Protein AF-A0A420XTJ9-F1 (afdb_monomer)

Secondary structure (DSSP, 8-state):
-EEEEEEEE-S-HHHHHHHHHHHHHHHHHHHHHHT-EEEEEEEEES--TTHHHHHHTSTT-EEEEETT--HHHHHHHHHHT---SEEE-----SS--HHHHHHHHHHHHH-TT-EEEEE-SSSSEEEEEEHHHHTTSS-TTTS-PPTTTTHHHHHHHHHHHHSTT-PPPPTT---TT---PPPPPPS-TTSSEEE-TT-EE-TT-EEEE-STT--EEE-SS-EE-TT-EEEE--TTS-EEE-TTS-EEE---SS---TTSS--S-GGGGTPPPPPPPP---PPPPEEE-SS-EE-TT-EEESS-EE-TT-EE-TT-EE-S-B-TTEEEEETTEEEEEESS-HHHHHHHHHH-GGGS-HHHHHHTTTGGGS-HHHHHHHHSGGGGGS--------S-SB--TTTSBEEEEEEEEETTTTEEEEEEEE--TTS--SSGGGTTT-EEEEEEESSTTSS-EEEEE-BS---SSS--EEEEEEEEEETTEEEEEEEEESS--SSSTT--BEEEEEEESSSSB-EEEEE---S-SBEEEEEEEE-TTSSEEEEEEETTTTSEEEEEEESSSS--EEEEEEE--TT--EEEEEEEETTEEEEEEE-SSSEEEEEESSSS--EEEEEES-GGGS-TTSS--S--EEEEEEEETTEEEEEEEE-TT--STT---GGGG-BEEEEEEEEEETTEEEEEET-SSS----TT--

Nearest PDB structures (foldseek):
  6mfk-assembly1_A  TM=7.488E-01  e=8.197E-12  Elizabethkingia anophelis
  6pua-assembly1_A  TM=7.239E-01  e=6.919E-12  Vibrio cholerae O1 biovar El Tor str. N16961
  6pu9-assembly1_C  TM=7.530E-01  e=3.181E-11  Vibrio vulnificus CMCP6
  1xat-assembly1_A  TM=7.368E-01  e=6.265E-11  Pseudomonas aeruginosa
  8j40-assembly1_A  TM=7.062E-01  e=1.709E-11  Acinetobacter baumannii

Mean predicted aligned error: 20.71 Å

InterPro domains:
  IPR001451 Hexapeptide repeat [PF00132] (287-319)
  IPR011004 Trimeric LpxA-like superfamily [SSF51161] (193-370)
  IPR018357 Hexapeptide transferase, conserved site [PS00101] (294-322)
  IPR023296 Glycosyl hydrolase, five-bladed beta-propeller domain superfamily [G3DSA:2.115.10.20] (399-689)
  IPR023296 Glycosyl hydrolase, five-bladed beta-propeller domain superfamily [SSF75005] (398-693)
  IPR050179 Transferase hexapeptide repeat [PTHR43300] (191-346)

Structure (mmCIF, N/CA/C/O backbone):
data_AF-A0A420XTJ9-F1
#
_entry.id   AF-A0A420XTJ9-F1
#
loop_
_atom_site.group_PDB
_atom_site.id
_atom_site.type_symbol
_atom_site.label_atom_id
_atom_site.label_alt_id
_atom_site.label_comp_id
_atom_site.label_asym_id
_atom_site.label_entity_id
_atom_site.label_seq_id
_atom_site.pdbx_PDB_ins_code
_atom_site.Cartn_x
_atom_site.Cartn_y
_atom_site.Cartn_z
_atom_site.occupancy
_atom_site.B_iso_or_equiv
_atom_site.auth_seq_id
_atom_site.auth_comp_id
_atom_site.auth_asym_id
_atom_site.auth_atom_id
_atom_site.pdbx_PDB_model_num
ATOM 1 N N . MET A 1 1 ? 38.900 -19.696 -9.548 1.00 45.69 1 MET A N 1
ATOM 2 C CA . MET A 1 1 ? 39.472 -19.165 -10.807 1.00 45.69 1 MET A CA 1
ATOM 3 C C . MET A 1 1 ? 40.246 -17.924 -10.406 1.00 45.69 1 MET A C 1
ATOM 5 O O . MET A 1 1 ? 39.723 -17.220 -9.557 1.00 45.69 1 MET A O 1
ATOM 9 N N . LYS A 1 2 ? 41.477 -17.715 -10.885 1.00 45.38 2 LYS A N 1
ATOM 10 C CA . LYS A 1 2 ? 42.243 -16.504 -10.553 1.00 45.38 2 LYS A CA 1
ATOM 11 C C . LYS A 1 2 ? 42.106 -15.517 -11.700 1.00 45.38 2 LYS A C 1
ATOM 13 O O . LYS A 1 2 ? 42.473 -15.841 -12.829 1.00 45.38 2 LYS A O 1
ATOM 18 N N . LEU A 1 3 ? 41.536 -14.357 -11.418 1.00 48.78 3 LEU A N 1
ATOM 19 C CA . LEU A 1 3 ? 41.418 -13.263 -12.376 1.00 48.78 3 LEU A CA 1
ATOM 20 C C . LEU A 1 3 ? 42.587 -12.301 -12.177 1.00 48.78 3 LEU A C 1
ATOM 22 O O . LEU A 1 3 ? 42.842 -11.941 -11.038 1.00 48.78 3 LEU A O 1
ATOM 26 N N . THR A 1 4 ? 43.256 -11.850 -13.244 1.00 52.88 4 THR A N 1
ATOM 27 C CA . THR A 1 4 ? 44.261 -10.785 -13.126 1.00 52.88 4 THR A CA 1
ATOM 28 C C . THR A 1 4 ? 43.854 -9.542 -13.890 1.00 52.88 4 THR A C 1
ATOM 30 O O . THR A 1 4 ? 43.760 -9.538 -15.114 1.00 52.88 4 THR A O 1
ATOM 33 N N . VAL A 1 5 ? 43.645 -8.463 -13.148 1.00 53.09 5 VAL A N 1
ATOM 34 C CA . VAL A 1 5 ? 43.415 -7.126 -13.702 1.00 53.09 5 VAL A CA 1
ATOM 35 C C . VAL A 1 5 ? 44.775 -6.510 -14.027 1.00 53.09 5 VAL A C 1
ATOM 37 O O . VAL A 1 5 ? 45.682 -6.666 -13.220 1.00 53.09 5 VAL A O 1
ATOM 40 N N . VAL A 1 6 ? 44.936 -5.867 -15.192 1.00 55.12 6 VAL A N 1
ATOM 41 C CA . VAL A 1 6 ? 46.175 -5.166 -15.588 1.00 55.12 6 VAL A CA 1
ATOM 42 C C . VAL A 1 6 ? 45.817 -3.732 -15.957 1.00 55.12 6 VAL A C 1
ATOM 44 O O . VAL A 1 6 ? 45.252 -3.475 -17.017 1.00 55.12 6 VAL A O 1
ATOM 47 N N . LEU A 1 7 ? 46.147 -2.790 -15.077 1.00 53.25 7 LEU A N 1
ATOM 48 C CA . LEU A 1 7 ? 45.842 -1.374 -15.283 1.00 53.25 7 LEU A CA 1
ATOM 49 C C . LEU A 1 7 ? 47.040 -0.650 -15.894 1.00 53.25 7 LEU A C 1
ATOM 51 O O . LEU A 1 7 ? 48.118 -0.707 -15.313 1.00 53.25 7 LEU A O 1
ATOM 55 N N . LEU A 1 8 ? 46.833 0.042 -17.019 1.00 53.38 8 LEU A N 1
ATOM 56 C CA . LEU A 1 8 ? 47.819 0.921 -17.652 1.00 53.38 8 LEU A CA 1
ATOM 57 C C . LEU A 1 8 ? 47.489 2.379 -17.317 1.00 53.38 8 LEU A C 1
ATOM 59 O O . LEU A 1 8 ? 46.558 2.951 -17.880 1.00 53.38 8 LEU A O 1
ATOM 63 N N . ALA A 1 9 ? 48.246 2.980 -16.404 1.00 49.75 9 ALA A N 1
ATOM 64 C CA . ALA A 1 9 ? 48.124 4.401 -16.087 1.00 49.75 9 ALA A CA 1
ATOM 65 C C . ALA A 1 9 ? 49.150 5.207 -16.903 1.00 49.75 9 ALA A C 1
ATOM 67 O O . ALA A 1 9 ? 50.348 5.049 -16.674 1.00 49.75 9 ALA A O 1
ATOM 68 N N . ASP A 1 10 ? 48.692 6.050 -17.839 1.00 47.75 10 ASP A N 1
ATOM 69 C CA . ASP A 1 10 ? 49.526 7.036 -18.564 1.00 47.75 10 ASP A CA 1
ATOM 70 C C . ASP A 1 10 ? 49.174 8.504 -18.213 1.00 47.75 10 ASP A C 1
ATOM 72 O O . ASP A 1 10 ? 49.640 9.440 -18.865 1.00 47.75 10 ASP A O 1
ATOM 76 N N . GLN A 1 11 ? 48.335 8.710 -17.188 1.00 49.16 11 GLN A N 1
ATOM 77 C CA . GLN A 1 11 ? 47.663 9.981 -16.893 1.00 49.16 11 GLN A CA 1
ATOM 78 C C . GLN A 1 11 ? 48.249 10.725 -15.682 1.00 49.16 11 GLN A C 1
ATOM 80 O O . GLN A 1 11 ? 48.980 10.174 -14.859 1.00 49.16 11 GLN A O 1
ATOM 85 N N . THR A 1 12 ? 47.870 12.001 -15.556 1.00 48.56 12 THR A N 1
ATOM 86 C CA . THR A 1 12 ? 48.165 12.858 -14.399 1.00 48.56 12 THR A CA 1
ATOM 87 C C . THR A 1 12 ? 47.519 12.333 -13.099 1.00 48.56 12 THR A C 1
ATOM 89 O O . THR A 1 12 ? 46.456 11.704 -13.145 1.00 48.56 12 THR A O 1
ATOM 92 N N . PRO A 1 13 ? 48.111 12.618 -11.920 1.00 47.94 13 PRO A N 1
ATOM 93 C CA . PRO A 1 13 ? 47.789 11.945 -10.653 1.00 47.94 13 PRO A CA 1
ATOM 94 C C . PRO A 1 13 ? 46.293 11.887 -10.255 1.00 47.94 13 PRO A C 1
ATOM 96 O O . PRO A 1 13 ? 45.848 10.829 -9.803 1.00 47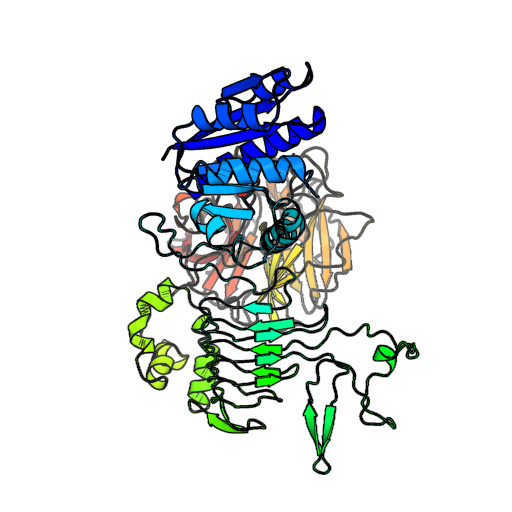.94 13 PRO A O 1
ATOM 99 N N . PRO A 1 14 ? 45.463 12.938 -10.455 1.00 45.78 14 PRO A N 1
ATOM 100 C CA . PRO A 1 14 ? 44.042 12.903 -10.078 1.00 45.78 14 PRO A CA 1
ATOM 101 C C . PRO A 1 14 ? 43.192 11.933 -10.915 1.00 45.78 14 PRO A C 1
ATOM 103 O O . PRO A 1 14 ? 42.250 11.328 -10.400 1.00 45.78 14 PRO A O 1
ATOM 106 N N . ALA A 1 15 ? 43.522 11.774 -12.199 1.00 48.66 15 ALA A N 1
ATOM 107 C CA . ALA A 1 15 ? 42.820 10.863 -13.102 1.00 48.66 15 ALA A CA 1
ATOM 108 C C . ALA A 1 15 ? 43.225 9.407 -12.830 1.00 48.66 15 ALA A C 1
ATOM 110 O O . ALA A 1 15 ? 42.377 8.514 -12.814 1.00 48.66 15 ALA A O 1
ATOM 111 N N . THR A 1 16 ? 44.503 9.185 -12.511 1.00 49.84 16 THR A N 1
ATOM 112 C CA . THR A 1 16 ? 45.020 7.871 -12.118 1.00 49.84 16 THR A CA 1
ATOM 113 C C . THR A 1 16 ? 44.372 7.373 -10.824 1.00 49.84 16 THR A C 1
ATOM 115 O O . THR A 1 16 ? 43.979 6.213 -10.752 1.00 49.84 16 THR A O 1
ATOM 118 N N . ALA A 1 17 ? 44.151 8.248 -9.836 1.00 50.81 17 ALA A N 1
ATOM 119 C CA . ALA A 1 17 ? 43.456 7.901 -8.593 1.00 50.81 17 ALA A CA 1
ATOM 120 C C . ALA A 1 17 ? 42.012 7.413 -8.818 1.00 50.81 17 ALA A C 1
ATOM 122 O O . ALA A 1 17 ? 41.628 6.353 -8.320 1.00 50.81 17 ALA A O 1
ATOM 123 N N . SER A 1 18 ? 41.224 8.156 -9.607 1.00 51.16 18 SER A N 1
ATOM 124 C CA . SER A 1 18 ? 39.838 7.773 -9.929 1.00 51.16 18 SER A CA 1
ATOM 125 C C . SER A 1 18 ? 39.770 6.476 -10.732 1.00 51.16 18 SER A C 1
ATOM 127 O O . SER A 1 18 ? 38.930 5.625 -10.450 1.00 51.16 18 SER A O 1
ATOM 129 N N . ALA A 1 19 ? 40.675 6.293 -11.698 1.00 50.16 19 ALA A N 1
ATOM 130 C CA . ALA A 1 19 ? 40.729 5.079 -12.508 1.00 50.16 19 ALA A CA 1
ATOM 131 C C . ALA A 1 19 ? 41.057 3.835 -11.666 1.00 50.16 19 ALA A C 1
ATOM 133 O O . ALA A 1 19 ? 40.478 2.768 -11.877 1.00 50.16 19 ALA A O 1
ATOM 134 N N . VAL A 1 20 ? 41.948 3.966 -10.681 1.00 51.88 20 VAL A N 1
ATOM 135 C CA . VAL A 1 20 ? 42.312 2.868 -9.776 1.00 51.88 20 VAL A CA 1
ATOM 136 C C . VAL A 1 20 ? 41.134 2.498 -8.871 1.00 51.88 20 VAL A C 1
ATOM 138 O O . VAL A 1 20 ? 40.837 1.315 -8.737 1.00 51.88 20 VAL A O 1
ATOM 141 N N . TRP A 1 21 ? 40.402 3.475 -8.320 1.00 53.34 21 TRP A N 1
ATOM 142 C CA . TRP A 1 21 ? 39.256 3.208 -7.434 1.00 53.34 21 TRP A CA 1
ATOM 143 C C . TRP A 1 21 ? 38.074 2.589 -8.181 1.00 53.34 21 TRP A C 1
ATOM 145 O O . TRP A 1 21 ? 37.536 1.576 -7.738 1.00 53.34 21 TRP A O 1
ATOM 155 N N . ALA A 1 22 ? 37.747 3.110 -9.367 1.00 51.91 22 ALA A N 1
ATOM 156 C CA . ALA A 1 22 ? 36.735 2.515 -10.239 1.00 51.91 22 ALA A CA 1
ATOM 157 C C . ALA A 1 22 ? 37.093 1.071 -10.642 1.00 51.91 22 ALA A C 1
ATOM 159 O O . ALA A 1 22 ? 36.214 0.233 -10.840 1.00 51.91 22 ALA A O 1
ATOM 160 N N . THR A 1 23 ? 38.389 0.760 -10.740 1.00 50.81 23 THR A N 1
ATOM 161 C CA . THR A 1 23 ? 38.860 -0.594 -11.050 1.00 50.81 23 THR A CA 1
ATOM 162 C C . THR A 1 23 ? 38.740 -1.539 -9.861 1.00 50.81 23 THR A C 1
ATOM 164 O O . THR A 1 23 ? 38.347 -2.685 -10.054 1.00 50.81 23 THR A O 1
ATOM 167 N N . VAL A 1 24 ? 39.043 -1.081 -8.645 1.00 54.06 24 VAL A N 1
ATOM 168 C CA . VAL A 1 24 ? 38.836 -1.876 -7.423 1.00 54.06 24 VAL A CA 1
ATOM 169 C C . VAL A 1 24 ? 37.346 -2.177 -7.233 1.00 54.06 24 VAL A C 1
ATOM 171 O O . VAL A 1 24 ? 36.983 -3.323 -6.983 1.00 54.06 24 VAL A O 1
ATOM 174 N N . GLU A 1 25 ? 36.468 -1.195 -7.451 1.00 53.69 25 GLU A N 1
ATOM 175 C CA . GLU A 1 25 ? 35.014 -1.405 -7.421 1.00 53.69 25 GLU A CA 1
ATOM 176 C C . GLU A 1 25 ? 34.548 -2.416 -8.478 1.00 53.69 25 GLU A C 1
ATOM 178 O O . GLU A 1 25 ? 33.750 -3.304 -8.175 1.00 53.69 25 GLU A O 1
ATOM 183 N N . ALA A 1 26 ? 35.076 -2.330 -9.703 1.00 51.03 26 ALA A N 1
ATOM 184 C CA . ALA A 1 26 ? 34.752 -3.276 -10.767 1.00 51.03 26 ALA A CA 1
ATOM 185 C C . ALA A 1 26 ? 35.292 -4.688 -10.485 1.00 51.03 26 ALA A C 1
ATOM 187 O O . ALA A 1 26 ? 34.613 -5.670 -10.783 1.00 51.03 26 ALA A O 1
ATOM 188 N N . ALA A 1 27 ? 36.490 -4.809 -9.905 1.00 52.25 27 ALA A N 1
ATOM 189 C CA . ALA A 1 27 ? 37.066 -6.088 -9.498 1.00 52.25 27 ALA A CA 1
ATOM 190 C C . ALA A 1 27 ? 36.201 -6.755 -8.421 1.00 52.25 27 ALA A C 1
ATOM 192 O O . ALA A 1 27 ? 35.795 -7.899 -8.616 1.00 52.25 27 ALA A O 1
ATOM 193 N N . ASN A 1 28 ? 35.816 -6.016 -7.378 1.00 52.56 28 ASN A N 1
ATOM 194 C CA . ASN A 1 28 ? 34.933 -6.509 -6.317 1.00 52.56 28 ASN A CA 1
ATOM 195 C C . ASN A 1 28 ? 33.554 -6.914 -6.868 1.00 52.56 28 ASN A C 1
ATOM 197 O O . ASN A 1 28 ? 33.038 -7.978 -6.545 1.00 52.56 28 ASN A O 1
ATOM 201 N N . ALA A 1 29 ? 32.979 -6.122 -7.780 1.00 50.38 29 ALA A N 1
ATOM 202 C CA . ALA A 1 29 ? 31.714 -6.465 -8.430 1.00 50.38 29 ALA A CA 1
ATOM 203 C C . ALA A 1 29 ? 31.805 -7.757 -9.267 1.00 50.38 29 ALA A C 1
ATOM 205 O O . ALA A 1 29 ? 30.820 -8.487 -9.399 1.00 50.38 29 ALA A O 1
ATOM 206 N N . VAL A 1 30 ? 32.974 -8.049 -9.845 1.00 47.22 30 VAL A N 1
ATOM 207 C CA . VAL A 1 30 ? 33.233 -9.292 -10.584 1.00 47.22 30 VAL A CA 1
ATOM 208 C C . VAL A 1 30 ? 33.470 -10.470 -9.631 1.00 47.22 30 VAL A C 1
ATOM 210 O O . VAL A 1 30 ? 32.966 -11.558 -9.917 1.00 47.22 30 VAL A O 1
ATOM 213 N N . GLU A 1 31 ? 34.168 -10.272 -8.507 1.00 51.31 31 GLU A N 1
ATOM 214 C CA . GLU A 1 31 ? 34.282 -11.269 -7.428 1.00 51.31 31 GLU A CA 1
ATOM 215 C C . GLU A 1 31 ? 32.905 -11.681 -6.915 1.00 51.31 31 GLU A C 1
ATOM 217 O O . GLU A 1 31 ? 32.586 -12.870 -6.911 1.00 51.31 31 GLU A O 1
ATOM 222 N N . ASP A 1 32 ? 32.062 -10.703 -6.580 1.00 48.91 32 ASP A N 1
ATOM 223 C CA . ASP A 1 32 ? 30.716 -10.916 -6.046 1.00 48.91 32 ASP A CA 1
ATOM 224 C C . ASP A 1 32 ? 29.791 -11.598 -7.061 1.00 48.91 32 ASP A C 1
ATOM 226 O O . ASP A 1 32 ? 29.026 -12.502 -6.718 1.00 48.91 32 ASP A O 1
ATOM 230 N N . ALA A 1 33 ? 29.863 -11.196 -8.334 1.00 45.22 33 ALA A N 1
ATOM 231 C CA . ALA A 1 33 ? 29.012 -11.755 -9.381 1.00 45.22 33 ALA A CA 1
ATOM 232 C C . ALA A 1 33 ? 29.405 -13.185 -9.785 1.00 45.22 33 ALA A C 1
ATOM 234 O O . ALA A 1 33 ? 28.553 -13.936 -10.267 1.00 45.22 33 ALA A O 1
ATOM 235 N N . LEU A 1 34 ? 30.684 -13.554 -9.649 1.00 44.34 34 LEU A N 1
ATOM 236 C CA . LEU A 1 34 ? 31.212 -14.829 -10.148 1.00 44.34 34 LEU A CA 1
ATOM 237 C C . LEU A 1 34 ? 31.669 -15.793 -9.044 1.00 44.34 34 LEU A C 1
ATOM 239 O O . LEU A 1 34 ? 31.921 -16.961 -9.344 1.00 44.34 34 LEU A O 1
ATOM 243 N N . GLY A 1 35 ? 31.780 -15.340 -7.794 1.00 44.00 35 GLY A N 1
ATOM 244 C CA . GLY A 1 35 ? 32.274 -16.132 -6.665 1.00 44.00 35 GLY A CA 1
ATOM 245 C C . GLY A 1 35 ? 33.729 -16.588 -6.837 1.00 44.00 35 GLY A C 1
ATOM 246 O O . GLY A 1 35 ? 34.057 -17.735 -6.523 1.00 44.00 35 GLY A O 1
ATOM 247 N N . VAL A 1 36 ? 34.591 -15.738 -7.405 1.00 49.84 36 VAL A N 1
ATOM 248 C CA . VAL A 1 36 ? 36.009 -16.039 -7.695 1.00 49.84 36 VAL A CA 1
ATOM 249 C C . VAL A 1 36 ? 36.938 -15.054 -6.988 1.00 49.84 36 VAL A C 1
ATOM 251 O O . VAL A 1 36 ? 36.519 -13.950 -6.689 1.00 49.84 36 VAL A O 1
ATOM 254 N N . GLU A 1 37 ? 38.191 -15.451 -6.751 1.00 49.28 37 GLU A N 1
ATOM 255 C CA . GLU A 1 37 ? 39.232 -14.598 -6.154 1.00 49.28 37 GLU A CA 1
ATOM 256 C C . GLU A 1 37 ? 40.010 -13.868 -7.267 1.00 49.28 37 GLU A C 1
ATOM 258 O O . GLU A 1 37 ? 40.490 -14.493 -8.226 1.00 49.28 37 GLU A O 1
ATOM 263 N N . VAL A 1 38 ? 40.121 -12.546 -7.159 1.00 55.09 38 VAL A N 1
ATOM 264 C CA . VAL A 1 38 ? 40.729 -11.644 -8.141 1.00 55.09 38 VAL A CA 1
ATOM 265 C C . VAL A 1 38 ? 42.082 -11.152 -7.619 1.00 55.09 38 VAL A C 1
ATOM 267 O O . VAL A 1 38 ? 42.189 -10.483 -6.602 1.00 55.09 38 VAL A O 1
ATOM 270 N N . ASP A 1 39 ? 43.146 -11.472 -8.355 1.00 54.34 39 ASP A N 1
ATOM 271 C CA . ASP A 1 39 ? 44.520 -11.015 -8.123 1.00 54.34 39 ASP A CA 1
ATOM 272 C C . ASP A 1 39 ? 44.782 -9.748 -8.957 1.00 54.34 39 ASP A C 1
ATOM 274 O O . ASP A 1 39 ? 45.090 -9.819 -10.149 1.00 54.34 39 ASP A O 1
ATOM 278 N N . ALA A 1 40 ? 44.601 -8.565 -8.370 1.00 56.62 40 ALA A N 1
ATOM 279 C CA . ALA A 1 40 ? 44.747 -7.299 -9.087 1.00 56.62 40 ALA A CA 1
ATOM 280 C C . ALA A 1 40 ? 46.226 -6.902 -9.277 1.00 56.62 40 ALA A C 1
ATOM 282 O O . ALA A 1 40 ? 46.987 -6.768 -8.317 1.00 56.62 40 ALA A O 1
ATOM 283 N N . ARG A 1 41 ? 46.643 -6.638 -10.524 1.00 57.69 41 ARG A N 1
ATOM 284 C CA . ARG A 1 41 ? 47.983 -6.123 -10.847 1.00 57.69 41 ARG A CA 1
ATOM 285 C C . ARG A 1 41 ? 47.916 -4.759 -11.531 1.00 57.69 41 ARG A C 1
ATOM 287 O O . ARG A 1 41 ? 47.165 -4.523 -12.473 1.00 57.69 41 ARG A O 1
ATOM 294 N N . LEU A 1 42 ? 48.740 -3.832 -11.066 1.00 57.88 42 LEU A N 1
ATOM 295 C CA . LEU A 1 42 ? 48.797 -2.463 -11.573 1.00 57.88 42 LEU A CA 1
ATOM 296 C C . LEU A 1 42 ? 50.137 -2.278 -12.291 1.00 57.88 42 LEU A C 1
ATOM 298 O O . LEU A 1 42 ? 51.193 -2.459 -11.686 1.00 57.88 42 LEU A O 1
ATOM 302 N N . VAL A 1 43 ? 50.105 -1.935 -13.580 1.00 56.66 43 VAL A N 1
ATOM 303 C CA . VAL A 1 43 ? 51.307 -1.734 -14.403 1.00 56.66 43 VAL A CA 1
ATOM 304 C C . VAL A 1 43 ? 51.331 -0.286 -14.877 1.00 56.66 43 VAL A C 1
ATOM 306 O O . VAL A 1 43 ? 50.707 0.084 -15.868 1.00 56.66 43 VAL A O 1
ATOM 309 N N . ALA A 1 44 ? 52.045 0.567 -14.148 1.00 55.53 44 ALA A N 1
ATOM 310 C CA . ALA A 1 44 ? 52.101 1.992 -14.453 1.00 55.53 44 ALA A CA 1
ATOM 311 C C . ALA A 1 44 ? 53.282 2.313 -15.378 1.00 55.53 44 ALA A C 1
ATOM 313 O O . ALA A 1 44 ? 54.427 1.934 -15.107 1.00 55.53 44 ALA A O 1
ATOM 314 N N . VAL A 1 45 ? 53.012 3.050 -16.459 1.00 49.88 45 VAL A N 1
ATOM 315 C CA . VAL A 1 45 ? 54.027 3.439 -17.446 1.00 49.88 45 VAL A CA 1
ATOM 316 C C . VAL A 1 45 ? 54.379 4.902 -17.231 1.00 49.88 45 VAL A C 1
ATOM 318 O O . VAL A 1 45 ? 53.590 5.788 -17.533 1.00 49.88 45 VAL A O 1
ATOM 321 N N . GLY A 1 46 ? 55.571 5.147 -16.683 1.00 51.66 46 GLY A N 1
ATOM 322 C CA . GLY A 1 46 ? 56.047 6.496 -16.367 1.00 51.66 46 GLY A CA 1
ATOM 323 C C . GLY A 1 46 ? 55.160 7.288 -15.392 1.00 51.66 46 GLY A C 1
ATOM 324 O O . GLY A 1 46 ? 54.834 8.430 -15.715 1.00 51.66 46 GLY A O 1
ATOM 325 N N . PRO A 1 47 ? 54.775 6.738 -14.220 1.00 52.41 47 PRO A N 1
ATOM 326 C CA . PRO A 1 47 ? 54.056 7.521 -13.222 1.00 52.41 47 PRO A CA 1
ATOM 327 C C . PRO A 1 47 ? 54.926 8.697 -12.770 1.00 52.41 47 PRO A C 1
ATOM 329 O O . PRO A 1 47 ? 56.141 8.558 -12.597 1.00 52.41 47 PRO A O 1
ATOM 332 N N . ASP A 1 48 ? 54.313 9.860 -12.569 1.00 51.69 48 ASP A N 1
ATOM 333 C CA . ASP A 1 48 ? 54.997 10.936 -11.864 1.00 51.69 48 ASP A CA 1
ATOM 334 C C . ASP A 1 48 ? 55.292 10.496 -10.401 1.00 51.69 48 ASP A C 1
ATOM 336 O O . ASP A 1 48 ? 54.631 9.583 -9.888 1.00 51.69 48 ASP A O 1
ATOM 340 N N . PRO A 1 49 ? 56.267 11.116 -9.711 1.00 55.72 49 PRO A N 1
ATOM 341 C CA . PRO A 1 49 ? 56.686 10.729 -8.359 1.00 55.72 49 PRO A CA 1
ATOM 342 C C . PRO A 1 49 ? 55.571 10.684 -7.294 1.00 55.72 49 PRO A C 1
ATOM 344 O O . PRO A 1 49 ? 55.739 10.019 -6.272 1.00 55.72 49 PRO A O 1
ATOM 347 N N . GLU A 1 50 ? 54.448 11.374 -7.506 1.00 54.50 50 GLU A N 1
ATOM 348 C CA . GLU A 1 50 ? 53.289 11.407 -6.606 1.00 54.50 50 GLU A CA 1
ATOM 349 C C . GLU A 1 50 ? 52.308 10.243 -6.838 1.00 54.50 50 GLU A C 1
ATOM 351 O O . GLU A 1 50 ? 51.539 9.895 -5.940 1.00 54.50 50 GLU A O 1
ATOM 356 N N . THR A 1 51 ? 52.350 9.594 -8.006 1.00 54.88 51 THR A N 1
ATOM 357 C CA . THR A 1 51 ? 51.388 8.551 -8.406 1.00 54.88 51 THR A CA 1
ATOM 358 C C . THR A 1 51 ? 51.758 7.157 -7.874 1.00 54.88 51 THR A C 1
ATOM 360 O O . THR A 1 51 ? 50.886 6.368 -7.502 1.00 54.88 51 THR A O 1
ATOM 363 N N . GLU A 1 52 ? 53.049 6.831 -7.783 1.00 59.16 52 GLU A N 1
ATOM 364 C CA . GLU A 1 52 ? 53.516 5.520 -7.304 1.00 59.16 52 GLU A CA 1
ATOM 365 C C . GLU A 1 52 ? 53.098 5.193 -5.846 1.00 59.16 52 GLU A C 1
ATOM 367 O O . GLU A 1 52 ? 52.623 4.077 -5.610 1.00 59.16 52 GLU A O 1
ATOM 372 N N . PRO A 1 53 ? 53.193 6.116 -4.864 1.00 62.47 53 PRO A N 1
ATOM 373 C CA . PRO A 1 53 ? 52.736 5.864 -3.493 1.00 62.47 53 PRO A CA 1
ATOM 374 C C . PRO A 1 53 ? 51.238 5.549 -3.390 1.00 62.47 53 PRO A C 1
ATOM 376 O O . PRO A 1 53 ? 50.841 4.709 -2.583 1.00 62.47 53 PRO A O 1
ATOM 379 N N . LEU A 1 54 ? 50.410 6.186 -4.225 1.00 58.62 54 LEU A N 1
ATOM 380 C CA . LEU A 1 54 ? 48.963 5.976 -4.263 1.00 58.62 54 LEU A CA 1
ATOM 381 C C . LEU A 1 54 ? 48.617 4.580 -4.797 1.00 58.62 54 LEU A C 1
ATOM 383 O O . LEU A 1 54 ? 47.819 3.865 -4.195 1.00 58.62 54 LEU A O 1
ATOM 387 N N . LEU A 1 55 ? 49.275 4.154 -5.877 1.00 56.09 55 LEU A N 1
ATOM 388 C CA . LEU A 1 55 ? 49.102 2.808 -6.432 1.00 56.09 55 LEU A CA 1
ATOM 389 C C . LEU A 1 55 ? 49.510 1.734 -5.419 1.00 56.09 55 LEU A C 1
ATOM 391 O O . LEU A 1 55 ? 48.840 0.713 -5.291 1.00 56.09 55 LEU A O 1
ATOM 395 N N . ARG A 1 56 ? 50.586 1.981 -4.663 1.00 61.72 56 ARG A N 1
ATOM 396 C CA . ARG A 1 56 ? 51.072 1.066 -3.620 1.00 61.72 56 ARG A CA 1
ATOM 397 C C . ARG A 1 56 ? 50.208 1.055 -2.353 1.00 61.72 56 ARG A C 1
ATOM 399 O O . ARG A 1 56 ? 50.377 0.149 -1.545 1.00 61.72 56 ARG A O 1
ATOM 406 N N . SER A 1 57 ? 49.296 2.017 -2.168 1.00 58.09 57 SER A N 1
ATOM 407 C CA . SER A 1 57 ? 48.337 2.012 -1.048 1.00 58.09 57 SER A CA 1
ATOM 408 C C . SER A 1 57 ? 47.116 1.110 -1.263 1.00 58.09 57 SER A C 1
ATOM 410 O O . SER A 1 57 ? 46.331 0.928 -0.335 1.00 58.09 57 SER A O 1
ATOM 412 N N . VAL A 1 58 ? 46.958 0.527 -2.457 1.00 53.75 58 VAL A N 1
ATOM 413 C CA . VAL A 1 58 ? 45.893 -0.442 -2.736 1.00 53.75 58 VAL A CA 1
ATOM 414 C C . VAL A 1 58 ? 46.275 -1.790 -2.136 1.00 53.75 58 VAL A C 1
ATOM 416 O O . VAL A 1 58 ? 47.221 -2.441 -2.583 1.00 53.75 58 VAL A O 1
ATOM 419 N N . GLU A 1 59 ? 45.542 -2.205 -1.108 1.00 47.41 59 GLU A N 1
ATOM 420 C CA . GLU A 1 59 ? 45.766 -3.472 -0.416 1.00 47.41 59 GLU A CA 1
ATOM 421 C C . GLU A 1 59 ? 45.602 -4.657 -1.388 1.00 47.41 59 GLU A C 1
ATOM 423 O O . GLU A 1 59 ? 44.605 -4.762 -2.095 1.00 47.41 59 GLU A O 1
ATOM 428 N N . GLY A 1 60 ? 46.618 -5.524 -1.470 1.00 51.50 60 GLY A N 1
ATOM 429 C CA . GLY A 1 60 ? 46.631 -6.691 -2.364 1.00 51.50 60 GLY A CA 1
ATOM 430 C C . GLY A 1 60 ? 47.115 -6.436 -3.798 1.00 51.50 60 GLY A C 1
ATOM 431 O O . GLY A 1 60 ? 47.358 -7.402 -4.519 1.00 51.50 60 GLY A O 1
ATOM 432 N N . ALA A 1 61 ? 47.332 -5.183 -4.215 1.00 54.12 61 ALA A N 1
ATOM 433 C CA . ALA A 1 61 ? 47.783 -4.887 -5.573 1.00 54.12 61 ALA A CA 1
ATOM 434 C C . ALA A 1 61 ? 49.302 -5.067 -5.754 1.00 54.12 61 ALA A C 1
ATOM 436 O O . ALA A 1 61 ? 50.114 -4.501 -5.017 1.00 54.12 61 ALA A O 1
ATOM 437 N N . VAL A 1 62 ? 49.712 -5.792 -6.800 1.00 58.62 62 VAL A N 1
ATOM 438 C CA . VAL A 1 62 ? 51.122 -5.822 -7.231 1.00 58.62 62 VAL A CA 1
ATOM 439 C C . VAL A 1 62 ? 51.372 -4.656 -8.186 1.00 58.62 62 VAL A C 1
ATOM 441 O O . VAL A 1 62 ? 50.847 -4.654 -9.298 1.00 58.62 62 VAL A O 1
ATOM 444 N N . VAL A 1 63 ? 52.171 -3.674 -7.756 1.00 60.66 63 VAL A N 1
ATOM 445 C CA . VAL A 1 63 ? 52.518 -2.482 -8.550 1.00 60.66 63 VAL A CA 1
ATOM 446 C C . VAL A 1 63 ? 53.893 -2.651 -9.194 1.00 60.66 63 VAL A C 1
ATOM 448 O O . VAL A 1 63 ? 54.907 -2.666 -8.486 1.00 60.66 63 VAL A O 1
ATOM 451 N N . ASP A 1 64 ? 53.922 -2.739 -10.524 1.00 59.59 64 ASP A N 1
ATOM 452 C CA . ASP A 1 64 ? 55.145 -2.738 -11.334 1.00 59.59 64 ASP A CA 1
ATOM 453 C C . ASP A 1 64 ? 55.297 -1.379 -12.038 1.00 59.59 64 ASP A C 1
ATOM 455 O O . ASP A 1 64 ? 54.385 -0.919 -12.733 1.00 59.59 64 ASP A O 1
ATOM 459 N N . VAL A 1 65 ? 56.430 -0.709 -11.812 1.00 59.47 65 VAL A N 1
ATOM 460 C CA . VAL A 1 65 ? 56.702 0.652 -12.298 1.00 59.47 65 VAL A CA 1
ATOM 461 C C . VAL A 1 65 ? 57.896 0.606 -13.235 1.00 59.47 65 VAL A C 1
ATOM 463 O O . VAL A 1 65 ? 58.987 0.208 -12.831 1.00 59.47 65 VAL A O 1
ATOM 466 N N . ALA A 1 66 ? 57.708 1.061 -14.474 1.00 57.53 66 ALA A N 1
ATOM 467 C CA . ALA A 1 66 ? 58.763 1.086 -15.483 1.00 57.53 66 ALA A CA 1
ATOM 468 C C . ALA A 1 66 ? 58.981 2.500 -16.035 1.00 57.53 66 ALA A C 1
ATOM 470 O O . ALA A 1 66 ? 58.335 2.911 -17.004 1.00 57.53 66 ALA A O 1
ATOM 471 N N . PRO A 1 67 ? 59.876 3.282 -15.410 1.00 55.19 67 PRO A N 1
ATOM 472 C CA . PRO A 1 67 ? 60.166 4.636 -15.852 1.00 55.19 67 PRO A CA 1
ATOM 473 C C . PRO A 1 67 ? 60.910 4.612 -17.194 1.00 55.19 67 PRO A C 1
ATOM 475 O O . PRO A 1 67 ? 61.962 3.988 -17.314 1.00 55.19 67 PRO A O 1
ATOM 478 N N . GLY A 1 68 ? 60.393 5.329 -18.195 1.00 52.72 68 GLY A N 1
ATOM 479 C CA . GLY A 1 68 ? 61.072 5.522 -19.484 1.00 52.72 68 GLY A CA 1
ATOM 480 C C . GLY A 1 68 ? 60.888 4.402 -20.513 1.00 52.72 68 GLY A C 1
ATOM 481 O O . GLY A 1 68 ? 61.474 4.477 -21.592 1.00 52.72 68 GLY A O 1
ATOM 482 N N . GLU A 1 69 ? 60.068 3.392 -20.225 1.00 59.09 69 GLU A N 1
ATOM 483 C CA . GLU A 1 69 ? 59.643 2.406 -21.220 1.00 59.09 69 GLU A CA 1
ATOM 484 C C . GLU A 1 69 ? 58.410 2.880 -22.002 1.00 59.09 69 GLU A C 1
ATOM 486 O O . GLU A 1 69 ? 57.569 3.616 -21.490 1.00 59.09 69 GLU A O 1
ATOM 491 N N . GLY A 1 70 ? 58.295 2.450 -23.262 1.00 54.19 70 GLY A N 1
ATOM 492 C CA . GLY A 1 70 ? 57.088 2.667 -24.059 1.00 54.19 70 GLY A CA 1
ATOM 493 C C . GLY A 1 70 ? 55.927 1.782 -23.591 1.00 54.19 70 GLY A C 1
ATOM 494 O O . GLY A 1 70 ? 56.144 0.677 -23.091 1.00 54.19 70 GLY A O 1
ATOM 495 N N . LEU A 1 71 ? 54.693 2.250 -23.810 1.00 52.38 71 LEU A N 1
ATOM 496 C CA . LEU A 1 71 ? 53.446 1.593 -23.385 1.00 52.38 71 LEU A CA 1
ATOM 497 C C . LEU A 1 71 ? 53.371 0.108 -23.789 1.00 52.38 71 LEU A C 1
ATOM 499 O O . LEU A 1 71 ? 52.989 -0.727 -22.976 1.00 52.38 71 LEU A O 1
ATOM 503 N N . ALA A 1 72 ? 53.788 -0.224 -25.016 1.00 52.62 72 ALA A N 1
ATOM 504 C CA . ALA A 1 72 ? 53.779 -1.590 -25.543 1.00 52.62 72 ALA A CA 1
ATOM 505 C C . ALA A 1 72 ? 54.718 -2.534 -24.771 1.00 52.62 72 ALA A C 1
ATOM 507 O O . ALA A 1 72 ? 54.325 -3.629 -24.386 1.00 52.62 72 ALA A O 1
ATOM 508 N N . THR A 1 73 ? 55.941 -2.089 -24.471 1.00 59.44 73 THR A N 1
ATOM 509 C CA . THR A 1 73 ? 56.929 -2.892 -23.733 1.00 59.44 73 THR A CA 1
ATOM 510 C C . THR A 1 73 ? 56.489 -3.137 -22.293 1.00 59.44 73 THR A C 1
ATOM 512 O O . THR A 1 73 ? 56.631 -4.244 -21.769 1.00 59.44 73 THR A O 1
ATOM 515 N N . ALA A 1 74 ? 55.922 -2.113 -21.653 1.00 58.84 74 ALA A N 1
ATOM 516 C CA . ALA A 1 74 ? 55.422 -2.237 -20.294 1.00 58.84 74 ALA A CA 1
ATOM 517 C C . ALA A 1 74 ? 54.189 -3.146 -20.214 1.00 58.84 74 ALA A C 1
ATOM 519 O O . ALA A 1 74 ? 54.077 -3.951 -19.287 1.00 58.84 74 ALA A O 1
ATOM 520 N N . TRP A 1 75 ? 53.314 -3.073 -21.218 1.00 55.50 75 TRP A N 1
ATOM 521 C CA . TRP A 1 75 ? 52.188 -3.984 -21.379 1.00 55.50 75 TRP A CA 1
ATOM 522 C C . TRP A 1 75 ? 52.637 -5.435 -21.562 1.00 55.50 75 TRP A C 1
ATOM 524 O O . TRP A 1 75 ? 52.191 -6.303 -20.813 1.00 55.50 75 TRP A O 1
ATOM 534 N N . ASP A 1 76 ? 53.562 -5.702 -22.487 1.00 58.56 76 ASP A N 1
ATOM 535 C CA . ASP A 1 76 ? 54.063 -7.054 -22.750 1.00 58.56 76 ASP A CA 1
ATOM 536 C C . ASP A 1 76 ? 54.678 -7.682 -21.495 1.00 58.56 76 ASP A C 1
ATOM 538 O O . ASP A 1 76 ? 54.451 -8.859 -21.221 1.00 58.56 76 ASP A O 1
ATOM 542 N N . ARG A 1 77 ? 55.390 -6.901 -20.672 1.00 61.28 77 ARG A N 1
ATOM 543 C CA . ARG A 1 77 ? 55.897 -7.375 -19.374 1.00 61.28 77 ARG A CA 1
ATOM 544 C C . ARG A 1 77 ? 54.767 -7.676 -18.385 1.00 61.28 77 ARG A C 1
ATOM 546 O O . ARG A 1 77 ? 54.792 -8.729 -17.748 1.00 61.28 77 ARG A O 1
ATOM 553 N N . GLY A 1 78 ? 53.784 -6.784 -18.264 1.00 59.16 78 GLY A N 1
ATOM 554 C CA . GLY A 1 78 ? 52.630 -6.962 -17.377 1.00 59.16 78 GLY A CA 1
ATOM 555 C C . GLY A 1 78 ? 51.808 -8.206 -17.714 1.00 59.16 78 GLY A C 1
ATOM 556 O O . GLY A 1 78 ? 51.432 -8.976 -16.827 1.00 59.16 78 GLY A O 1
ATOM 557 N N . VAL A 1 79 ? 51.595 -8.440 -19.010 1.00 54.59 79 VAL A N 1
ATOM 558 C CA . VAL A 1 79 ? 50.870 -9.601 -19.528 1.00 54.59 79 VAL A CA 1
ATOM 559 C C . VAL A 1 79 ? 51.717 -10.878 -19.453 1.00 54.59 79 VAL A C 1
ATOM 561 O O . VAL A 1 79 ? 51.218 -11.922 -19.042 1.00 54.59 79 VAL A O 1
ATOM 564 N N . ALA A 1 80 ? 53.014 -10.824 -19.765 1.00 57.00 80 ALA A N 1
ATOM 565 C CA . ALA A 1 80 ? 53.900 -11.989 -19.669 1.00 57.00 80 ALA A CA 1
ATOM 566 C C . ALA A 1 80 ? 54.102 -12.480 -18.224 1.00 57.00 80 ALA A C 1
ATOM 568 O O . ALA A 1 80 ? 54.399 -13.655 -18.005 1.00 57.00 80 ALA A O 1
ATOM 569 N N . ALA A 1 81 ? 53.935 -11.600 -17.235 1.00 53.91 81 ALA A N 1
ATOM 570 C CA . ALA A 1 81 ? 54.015 -11.946 -15.821 1.00 53.91 81 ALA A CA 1
ATOM 571 C C . ALA A 1 81 ? 52.710 -12.543 -15.254 1.00 53.91 81 ALA A C 1
ATOM 573 O O . ALA A 1 81 ? 52.711 -12.973 -14.093 1.00 53.91 81 ALA A O 1
ATOM 574 N N . THR A 1 82 ? 51.604 -12.559 -16.017 1.00 51.88 82 THR A N 1
ATOM 575 C CA . THR A 1 82 ? 50.320 -13.122 -15.569 1.00 51.88 82 THR A CA 1
ATOM 576 C C . THR A 1 82 ? 50.098 -14.563 -16.040 1.00 51.88 82 THR A C 1
ATOM 578 O O . THR A 1 82 ? 50.599 -15.004 -17.069 1.00 51.88 82 THR A O 1
ATOM 581 N N . THR A 1 83 ? 49.320 -15.310 -15.256 1.00 49.34 83 THR A N 1
ATOM 582 C CA . THR A 1 83 ? 48.825 -16.660 -15.585 1.00 49.34 83 THR A CA 1
ATOM 583 C C . THR A 1 83 ? 47.320 -16.657 -15.902 1.00 49.34 83 THR A C 1
ATOM 585 O O . THR A 1 83 ? 46.697 -17.715 -15.932 1.00 49.34 83 THR A O 1
ATOM 588 N N . ALA A 1 84 ? 46.719 -15.477 -16.096 1.00 48.97 84 ALA A N 1
ATOM 589 C CA . ALA A 1 84 ? 45.270 -15.288 -16.072 1.00 48.97 84 ALA A CA 1
ATOM 590 C C . ALA A 1 84 ? 44.526 -15.633 -17.372 1.00 48.97 84 ALA A C 1
ATOM 592 O O . ALA A 1 84 ? 45.023 -15.451 -18.480 1.00 48.97 84 ALA A O 1
ATOM 593 N N . GLU A 1 85 ? 43.268 -16.055 -17.200 1.00 50.59 85 GLU A N 1
ATOM 594 C CA . GLU A 1 85 ? 42.305 -16.370 -18.269 1.00 50.59 85 GLU A CA 1
ATOM 595 C C . GLU A 1 85 ? 41.499 -15.130 -18.745 1.00 50.59 85 GLU A C 1
ATOM 597 O O . GLU A 1 85 ? 40.803 -15.186 -19.760 1.00 50.59 85 GLU A O 1
ATOM 602 N N . LEU A 1 86 ? 41.591 -13.993 -18.037 1.00 47.28 86 LEU A N 1
ATOM 603 C CA . LEU A 1 86 ? 40.848 -12.747 -18.294 1.00 47.28 86 LEU A CA 1
ATOM 604 C C . LEU A 1 86 ? 41.721 -11.534 -17.909 1.00 47.28 86 LEU A C 1
ATOM 606 O O . LEU A 1 86 ? 42.334 -11.543 -16.844 1.00 47.28 86 LEU A O 1
ATOM 610 N N . VAL A 1 87 ? 41.772 -10.520 -18.781 1.00 53.75 87 VAL A N 1
ATOM 611 C CA . VAL A 1 87 ? 42.547 -9.272 -18.659 1.00 53.75 87 VAL A CA 1
ATOM 612 C C . VAL A 1 87 ? 41.591 -8.080 -18.776 1.00 53.75 87 VAL A C 1
ATOM 614 O O . VAL A 1 87 ? 40.834 -7.966 -19.741 1.00 53.75 87 VAL A O 1
ATOM 617 N N . TYR A 1 88 ? 41.618 -7.181 -17.792 1.00 47.91 88 TYR A N 1
ATOM 618 C CA . TYR A 1 88 ? 40.729 -6.016 -17.710 1.00 47.91 88 TYR A CA 1
ATOM 619 C C . TYR A 1 88 ? 41.514 -4.722 -17.920 1.00 47.91 88 TYR A C 1
ATOM 621 O O . TYR A 1 88 ? 42.465 -4.465 -17.186 1.00 47.91 88 TYR A O 1
ATOM 629 N N . LEU A 1 89 ? 41.108 -3.923 -18.908 1.00 51.88 89 LEU A N 1
ATOM 630 C CA . LEU A 1 89 ? 41.715 -2.640 -19.257 1.00 51.88 89 LEU A CA 1
ATOM 631 C C . LEU A 1 89 ? 40.926 -1.511 -18.602 1.00 51.88 89 LEU A C 1
ATOM 633 O O . LEU A 1 89 ? 39.729 -1.389 -18.838 1.00 51.88 89 LEU A O 1
ATOM 637 N N . CYS A 1 90 ? 41.592 -0.651 -17.835 1.00 47.84 90 CYS A N 1
ATOM 638 C CA . CYS A 1 90 ? 40.998 0.596 -17.367 1.00 47.84 90 CYS A CA 1
ATOM 639 C C . CYS A 1 90 ? 41.734 1.777 -17.996 1.00 47.84 90 CYS A C 1
ATOM 641 O O . CYS A 1 90 ? 42.854 2.100 -17.612 1.00 47.84 90 CYS A O 1
ATOM 643 N N . THR A 1 91 ? 41.093 2.413 -18.970 1.00 48.00 91 THR A N 1
ATOM 644 C CA . THR A 1 91 ? 41.502 3.704 -19.522 1.00 48.00 91 THR A CA 1
ATOM 645 C C . THR A 1 91 ? 40.268 4.596 -19.508 1.00 48.00 91 THR A C 1
ATOM 647 O O . THR A 1 91 ? 39.257 4.215 -20.099 1.00 48.00 91 THR A O 1
ATOM 650 N N . ASP A 1 92 ? 40.316 5.753 -18.847 1.00 42.81 92 ASP A N 1
ATOM 651 C CA . ASP A 1 92 ? 39.268 6.764 -19.012 1.00 42.81 92 ASP A CA 1
ATOM 652 C C . ASP A 1 92 ? 39.469 7.424 -20.378 1.00 42.81 92 ASP A C 1
ATOM 654 O O . ASP A 1 92 ? 40.339 8.275 -20.553 1.00 42.81 92 ASP A O 1
ATOM 658 N N . VAL A 1 93 ? 38.746 6.958 -21.392 1.00 43.03 93 VAL A N 1
ATOM 659 C CA . VAL A 1 93 ? 38.820 7.543 -22.728 1.00 43.03 93 VAL A CA 1
ATOM 660 C C . VAL A 1 93 ? 37.436 7.739 -23.298 1.00 43.03 93 VAL A C 1
ATOM 662 O O . VAL A 1 93 ? 36.804 6.837 -23.837 1.00 43.03 93 VAL A O 1
ATOM 665 N N . SER A 1 94 ? 37.054 9.008 -23.314 1.00 38.72 94 SER A N 1
ATOM 666 C CA . SER A 1 94 ? 36.209 9.559 -24.364 1.00 38.72 94 SER A CA 1
ATOM 667 C C . SER A 1 94 ? 36.846 9.425 -25.768 1.00 38.72 94 SER A C 1
ATOM 669 O O . SER A 1 94 ? 36.104 9.479 -26.743 1.00 38.72 94 SER A O 1
ATOM 671 N N . ALA A 1 95 ? 38.171 9.191 -25.897 1.00 39.38 95 ALA A N 1
ATOM 672 C CA . ALA A 1 95 ? 38.853 8.659 -27.098 1.00 39.38 95 ALA A CA 1
ATOM 673 C C . ALA A 1 95 ? 40.354 8.324 -26.837 1.00 39.38 95 ALA A C 1
ATOM 675 O O . ALA A 1 95 ? 41.111 9.236 -26.501 1.00 39.38 95 ALA A O 1
ATOM 676 N N . PRO A 1 96 ? 40.842 7.075 -27.008 1.00 44.94 96 PRO A N 1
ATOM 677 C CA . PRO A 1 96 ? 42.271 6.763 -26.922 1.00 44.94 96 PRO A CA 1
ATOM 678 C C . PRO A 1 96 ? 43.046 7.315 -28.123 1.00 44.94 96 PRO A C 1
ATOM 680 O O . PRO A 1 96 ? 42.513 7.432 -29.229 1.00 44.94 96 PRO A O 1
ATOM 683 N N . ARG A 1 97 ? 44.333 7.638 -27.921 1.00 43.47 97 ARG A N 1
ATOM 684 C CA . ARG A 1 97 ? 45.224 8.033 -29.025 1.00 43.47 97 ARG A CA 1
ATOM 685 C C . ARG A 1 97 ? 45.378 6.854 -30.003 1.00 43.47 97 ARG A C 1
ATOM 687 O O . ARG A 1 97 ? 45.612 5.737 -29.535 1.00 43.47 97 ARG A O 1
ATOM 694 N N . PRO A 1 98 ? 45.305 7.079 -31.329 1.00 43.72 98 PRO A N 1
ATOM 695 C CA . PRO A 1 98 ? 45.366 6.013 -32.334 1.00 43.72 98 PRO A CA 1
ATOM 696 C C . PRO A 1 98 ? 46.563 5.067 -32.167 1.00 43.72 98 PRO A C 1
ATOM 698 O O . PRO A 1 98 ? 46.406 3.856 -32.281 1.00 43.72 98 PRO A O 1
ATOM 701 N N . ASP A 1 99 ? 47.731 5.599 -31.804 1.00 46.31 99 ASP A N 1
ATOM 702 C CA . ASP A 1 99 ? 48.964 4.816 -31.659 1.00 46.31 99 ASP A CA 1
ATOM 703 C C . ASP A 1 99 ? 48.909 3.833 -30.474 1.00 46.31 99 ASP A C 1
ATOM 705 O O . ASP A 1 99 ? 49.351 2.692 -30.585 1.00 46.31 99 ASP A O 1
ATOM 709 N N . ALA A 1 100 ? 48.297 4.234 -29.353 1.00 48.16 100 ALA A N 1
ATOM 710 C CA . ALA A 1 100 ? 48.120 3.370 -28.182 1.00 48.16 100 ALA A CA 1
ATOM 711 C C . ALA A 1 100 ? 47.118 2.238 -28.459 1.00 48.16 100 ALA A C 1
ATOM 713 O O . ALA A 1 100 ? 47.294 1.111 -28.000 1.00 48.16 100 ALA A O 1
ATOM 714 N N . LEU A 1 101 ? 46.088 2.525 -29.259 1.00 49.81 101 LEU A N 1
ATOM 715 C CA . LEU A 1 101 ? 45.093 1.546 -29.685 1.00 49.81 101 LEU A CA 1
ATOM 716 C C . LEU A 1 101 ? 45.691 0.514 -30.656 1.00 49.81 101 LEU A C 1
ATOM 718 O O . LEU A 1 101 ? 45.395 -0.675 -30.556 1.00 49.81 101 LEU A O 1
ATOM 722 N N . VAL A 1 102 ? 46.558 0.951 -31.574 1.00 48.78 102 VAL A N 1
ATOM 723 C CA . VAL A 1 102 ? 47.265 0.070 -32.517 1.00 48.78 102 VAL A CA 1
ATOM 724 C C . VAL A 1 102 ? 48.160 -0.927 -31.776 1.00 48.78 102 VAL A C 1
ATOM 726 O O . VAL A 1 102 ? 48.144 -2.118 -32.095 1.00 48.78 102 VAL A O 1
ATOM 729 N N . GLU A 1 103 ? 48.899 -0.465 -30.769 1.00 50.59 103 GLU A N 1
ATOM 730 C CA . GLU A 1 103 ? 49.762 -1.328 -29.957 1.00 50.59 103 GLU A CA 1
ATOM 731 C C . GLU A 1 103 ? 48.953 -2.270 -29.051 1.00 50.59 103 GLU A C 1
ATOM 733 O O . GLU A 1 103 ? 49.265 -3.459 -28.963 1.00 50.59 103 GLU A O 1
ATOM 738 N N . LEU A 1 104 ? 47.839 -1.797 -28.481 1.00 51.84 104 LEU A N 1
ATOM 739 C CA . LEU A 1 104 ? 46.904 -2.627 -27.717 1.00 51.84 104 LEU A CA 1
ATOM 740 C C . LEU A 1 104 ? 46.351 -3.785 -28.561 1.00 51.84 104 LEU A C 1
ATOM 742 O O . LEU A 1 104 ? 46.399 -4.944 -28.155 1.00 51.84 104 LEU A O 1
ATOM 746 N N . VAL A 1 105 ? 45.854 -3.489 -29.763 1.00 52.41 105 VAL A N 1
ATOM 747 C CA . VAL A 1 105 ? 45.319 -4.503 -30.683 1.00 52.41 105 VAL A CA 1
ATOM 748 C C . VAL A 1 105 ? 46.411 -5.492 -31.099 1.00 52.41 105 VAL A C 1
ATOM 750 O O . VAL A 1 105 ? 46.161 -6.697 -31.141 1.00 52.41 105 VAL A O 1
ATOM 753 N N . ARG A 1 106 ? 47.638 -5.021 -31.354 1.00 52.81 106 ARG A N 1
ATOM 754 C CA . ARG A 1 106 ? 48.781 -5.882 -31.689 1.00 52.81 106 ARG A CA 1
ATOM 755 C C . ARG A 1 106 ? 49.109 -6.864 -30.560 1.00 52.81 106 ARG A C 1
ATOM 757 O O . ARG A 1 106 ? 49.309 -8.047 -30.835 1.00 52.81 106 ARG A O 1
ATOM 764 N N . ALA A 1 107 ? 49.096 -6.408 -29.312 1.00 51.19 107 ALA A N 1
ATOM 765 C CA . ALA A 1 107 ? 49.348 -7.262 -28.158 1.00 51.19 107 ALA A CA 1
ATOM 766 C C . ALA A 1 107 ? 48.198 -8.255 -27.889 1.00 51.19 107 ALA A C 1
ATOM 768 O O . ALA A 1 107 ? 48.441 -9.426 -27.597 1.00 51.19 107 ALA A O 1
ATOM 769 N N . LEU A 1 108 ? 46.936 -7.851 -28.088 1.00 52.28 108 LEU A N 1
ATOM 770 C CA . LEU A 1 108 ? 45.780 -8.759 -28.009 1.00 52.28 108 LEU A CA 1
ATOM 771 C C . LEU A 1 108 ? 45.854 -9.901 -29.035 1.00 52.28 108 LEU A C 1
ATOM 773 O O . LEU A 1 108 ? 45.440 -11.029 -28.759 1.00 52.28 108 LEU A O 1
ATOM 777 N N . LEU A 1 109 ? 46.416 -9.637 -30.217 1.00 51.59 109 LEU A N 1
ATOM 778 C CA . LEU A 1 109 ? 46.625 -10.652 -31.251 1.00 51.59 109 LEU A CA 1
ATOM 779 C C . LEU A 1 109 ? 47.715 -11.675 -30.880 1.00 51.59 109 LEU A C 1
ATOM 781 O O . LEU A 1 109 ? 47.645 -12.816 -31.354 1.00 51.59 109 LEU A O 1
ATOM 785 N N . ALA A 1 110 ? 48.664 -11.314 -30.011 1.00 51.62 110 ALA A N 1
ATOM 786 C CA . ALA A 1 110 ? 49.712 -12.209 -29.515 1.00 51.62 110 ALA A CA 1
ATOM 787 C C . ALA A 1 110 ? 49.210 -13.216 -28.455 1.00 51.62 110 ALA A C 1
ATOM 789 O O . ALA A 1 110 ? 49.827 -14.266 -28.279 1.00 51.62 110 ALA A O 1
ATOM 790 N N . HIS A 1 111 ? 48.056 -12.962 -27.819 1.00 53.88 111 HIS A N 1
ATOM 791 C CA . HIS A 1 111 ? 47.495 -13.794 -26.743 1.00 53.88 111 HIS A CA 1
ATOM 792 C C . HIS A 1 111 ? 46.053 -14.273 -27.061 1.00 53.88 111 HIS A C 1
ATOM 794 O O . HIS A 1 111 ? 45.084 -13.654 -26.621 1.00 53.88 111 HIS A O 1
ATOM 800 N N . PRO A 1 112 ? 45.877 -15.373 -27.832 1.00 52.66 112 PRO A N 1
ATOM 801 C CA . PRO A 1 112 ? 44.603 -15.802 -28.452 1.00 52.66 112 PRO A CA 1
ATOM 802 C C . PRO A 1 112 ? 43.470 -16.241 -27.503 1.00 52.66 112 PRO A C 1
ATOM 804 O O . PRO A 1 112 ? 42.311 -16.275 -27.923 1.00 52.66 112 PRO A O 1
ATOM 807 N N . GLU A 1 113 ? 43.797 -16.579 -26.255 1.00 50.88 113 GLU A N 1
ATOM 808 C CA . GLU A 1 113 ? 42.838 -17.088 -25.260 1.00 50.88 113 GLU A CA 1
ATOM 809 C C . GLU A 1 113 ? 42.477 -16.056 -24.184 1.00 50.88 113 GLU A C 1
ATOM 811 O O . GLU A 1 113 ? 41.616 -16.319 -23.347 1.00 50.88 113 GLU A O 1
ATOM 816 N N . ALA A 1 114 ? 43.094 -14.871 -24.213 1.00 52.81 114 ALA A N 1
ATOM 817 C CA . ALA A 1 114 ? 42.765 -13.811 -23.274 1.00 52.81 114 ALA A CA 1
ATOM 818 C C . ALA A 1 114 ? 41.342 -13.298 -23.537 1.00 52.81 114 ALA A C 1
ATOM 820 O O . ALA A 1 114 ? 40.978 -12.955 -24.671 1.00 52.81 114 ALA A O 1
ATOM 821 N N . VAL A 1 115 ? 40.535 -13.236 -22.479 1.00 50.16 115 VAL A N 1
ATOM 822 C CA . VAL A 1 115 ? 39.284 -12.478 -22.487 1.00 50.16 115 VAL A CA 1
ATOM 823 C C . VAL A 1 115 ? 39.618 -11.034 -22.124 1.00 50.16 115 VAL A C 1
ATOM 825 O O . VAL A 1 115 ? 40.360 -10.798 -21.177 1.00 50.16 115 VAL A O 1
ATOM 828 N N . VAL A 1 116 ? 39.110 -10.075 -22.891 1.00 52.84 116 VAL A N 1
ATOM 829 C CA . VAL A 1 116 ? 39.396 -8.646 -22.709 1.00 52.84 116 VAL A CA 1
ATOM 830 C C . VAL A 1 116 ? 38.147 -7.948 -22.212 1.00 52.84 116 VAL A C 1
ATOM 832 O O . VAL A 1 116 ? 37.081 -8.117 -22.812 1.00 52.84 116 VAL A O 1
ATOM 835 N N . ALA A 1 117 ? 38.297 -7.167 -21.146 1.00 49.59 117 ALA A N 1
ATOM 836 C CA . ALA A 1 117 ? 37.237 -6.359 -20.567 1.00 49.59 117 ALA A CA 1
ATOM 837 C C . ALA A 1 117 ? 37.540 -4.854 -20.675 1.00 49.59 117 ALA A C 1
ATOM 839 O O . ALA A 1 117 ? 38.655 -4.436 -20.368 1.00 49.59 117 ALA A O 1
ATOM 840 N N . PHE A 1 118 ? 36.554 -4.059 -21.109 1.00 50.06 118 PHE A N 1
ATOM 841 C CA . PHE A 1 118 ? 36.642 -2.591 -21.229 1.00 50.06 118 PHE A CA 1
ATOM 842 C C . PHE A 1 118 ? 35.735 -1.896 -20.202 1.00 50.06 118 PHE A C 1
ATOM 844 O O . PHE A 1 118 ? 34.656 -2.431 -19.911 1.00 50.06 118 PHE A O 1
ATOM 851 N N . PRO A 1 119 ? 36.100 -0.707 -19.688 1.00 45.12 119 PRO A N 1
ATOM 852 C CA . PRO A 1 119 ? 35.286 -0.012 -18.706 1.00 45.12 119 PRO A CA 1
ATOM 853 C C . PRO A 1 119 ? 34.047 0.592 -19.384 1.00 45.12 119 PRO A C 1
ATOM 855 O O . PRO A 1 119 ? 34.123 1.116 -20.494 1.00 45.12 119 PRO A O 1
ATOM 858 N N . GLY A 1 120 ? 32.892 0.494 -18.724 1.00 46.38 120 GLY A N 1
ATOM 859 C CA . GLY A 1 120 ? 31.684 1.243 -19.078 1.00 46.38 120 GLY A CA 1
ATOM 860 C C . GLY A 1 120 ? 31.488 2.446 -18.155 1.00 46.38 120 GLY A C 1
ATOM 861 O O . GLY A 1 120 ? 32.140 2.554 -17.124 1.00 46.38 120 GLY A O 1
ATOM 862 N N . THR A 1 121 ? 30.528 3.323 -18.466 1.00 39.44 121 THR A N 1
ATOM 863 C CA . THR A 1 121 ? 30.138 4.480 -17.622 1.00 39.44 121 THR A CA 1
ATOM 864 C C . THR A 1 121 ? 29.445 4.091 -16.301 1.00 39.44 121 THR A C 1
ATOM 866 O O . THR A 1 121 ? 28.862 4.933 -15.626 1.00 39.44 121 THR A O 1
ATOM 869 N N . SER A 1 122 ? 29.454 2.807 -15.948 1.00 39.72 122 SER A N 1
ATOM 870 C CA . SER A 1 122 ? 28.901 2.211 -14.730 1.00 39.72 122 SER A CA 1
ATOM 871 C C . SER A 1 122 ? 29.860 1.112 -14.273 1.00 39.72 122 SER A C 1
ATOM 873 O O . SER A 1 122 ? 30.490 0.509 -15.137 1.00 39.72 122 SER A O 1
ATOM 875 N N . ALA A 1 123 ? 29.922 0.816 -12.972 1.00 38.22 123 ALA A N 1
ATOM 876 C CA . ALA A 1 123 ? 30.888 -0.066 -12.289 1.00 38.22 123 ALA A CA 1
ATOM 877 C C . ALA A 1 123 ? 31.025 -1.538 -12.783 1.00 38.22 123 ALA A C 1
ATOM 879 O O . ALA A 1 123 ? 31.628 -2.360 -12.104 1.00 38.22 123 ALA A O 1
ATOM 880 N N . ALA A 1 124 ? 30.498 -1.907 -13.955 1.00 37.62 124 ALA A N 1
ATOM 881 C CA . ALA A 1 124 ? 30.665 -3.214 -14.589 1.00 37.62 124 ALA A CA 1
ATOM 882 C C . ALA A 1 124 ? 31.288 -3.079 -15.997 1.00 37.62 124 ALA A C 1
ATOM 884 O O . ALA A 1 124 ? 30.953 -2.131 -16.715 1.00 37.62 124 ALA A O 1
ATOM 885 N N . PRO A 1 125 ? 32.129 -4.037 -16.447 1.00 40.66 125 PRO A N 1
ATOM 886 C CA . PRO A 1 125 ? 32.709 -4.002 -17.788 1.00 40.66 125 PRO A CA 1
ATOM 887 C C . PRO A 1 125 ? 31.643 -3.937 -18.883 1.00 40.66 125 PRO A C 1
ATOM 889 O O . PRO A 1 125 ? 30.668 -4.694 -18.868 1.00 40.66 125 PRO A O 1
ATOM 892 N N . ALA A 1 126 ? 31.854 -3.062 -19.866 1.00 45.16 126 ALA A N 1
ATOM 893 C CA . ALA A 1 126 ? 30.934 -2.864 -20.983 1.00 45.16 126 ALA A CA 1
ATOM 894 C C . ALA A 1 126 ? 30.989 -4.017 -22.000 1.00 45.16 126 ALA A C 1
ATOM 896 O O . ALA A 1 126 ? 29.965 -4.406 -22.563 1.00 45.16 126 ALA A O 1
ATOM 897 N N . VAL A 1 127 ? 32.169 -4.604 -22.221 1.00 43.34 127 VAL A N 1
ATOM 898 C CA . VAL A 1 127 ? 32.390 -5.634 -23.248 1.00 43.34 127 VAL A CA 1
ATOM 899 C C . VAL A 1 127 ? 33.347 -6.698 -22.726 1.00 43.34 127 VAL A C 1
ATOM 901 O O . VAL A 1 127 ? 34.377 -6.350 -22.167 1.00 43.34 127 VAL A O 1
ATOM 904 N N . LEU A 1 128 ? 33.015 -7.976 -22.944 1.00 44.94 128 LEU A N 1
ATOM 905 C CA . LEU A 1 128 ? 33.871 -9.143 -22.701 1.00 44.94 128 LEU A CA 1
ATOM 906 C C . LEU A 1 128 ? 34.033 -9.905 -24.021 1.00 44.94 128 LEU A C 1
ATOM 908 O O . LEU A 1 128 ? 33.057 -10.449 -24.540 1.00 44.94 128 LEU A O 1
ATOM 912 N N . ALA A 1 129 ? 35.244 -9.963 -24.575 1.00 47.62 129 ALA A N 1
ATOM 913 C CA . ALA A 1 129 ? 35.502 -10.695 -25.817 1.00 47.62 129 ALA A CA 1
ATOM 914 C C . ALA A 1 129 ? 36.763 -11.557 -25.723 1.00 47.62 129 ALA A C 1
ATOM 916 O O . ALA A 1 129 ? 37.785 -11.108 -25.213 1.00 47.62 129 ALA A O 1
ATOM 917 N N . ARG A 1 130 ? 36.713 -12.785 -26.262 1.00 48.31 130 ARG A N 1
ATOM 918 C CA . ARG A 1 130 ? 37.934 -13.562 -26.529 1.00 48.31 130 ARG A CA 1
ATOM 919 C C . ARG A 1 130 ? 38.702 -12.892 -27.662 1.00 48.31 130 ARG A C 1
ATOM 921 O O . ARG A 1 130 ? 38.102 -12.550 -28.684 1.00 48.31 130 ARG A O 1
ATOM 928 N N . SER A 1 131 ? 40.017 -12.756 -27.533 1.00 52.25 131 SER A N 1
ATOM 929 C CA . SER A 1 131 ? 40.849 -12.142 -28.579 1.00 52.25 131 SER A CA 1
ATOM 930 C C . SER A 1 131 ? 40.771 -12.881 -29.929 1.00 52.25 131 SER A C 1
ATOM 932 O O . SER A 1 131 ? 40.935 -12.271 -30.985 1.00 52.25 131 SER A O 1
ATOM 934 N N . SER A 1 132 ? 40.423 -14.173 -29.937 1.00 50.88 132 SER A N 1
ATOM 935 C CA . SER A 1 132 ? 40.095 -14.946 -31.145 1.00 50.88 132 SER A CA 1
ATOM 936 C C . SER A 1 132 ? 38.815 -14.488 -31.866 1.00 50.88 132 SER A C 1
ATOM 938 O O . SER A 1 132 ? 38.769 -14.536 -33.094 1.00 50.88 132 SER A O 1
ATOM 940 N N . TYR A 1 133 ? 37.807 -13.977 -31.151 1.00 47.66 133 TYR A N 1
ATOM 941 C CA . TYR A 1 133 ? 36.576 -13.429 -31.740 1.00 47.66 133 TYR A CA 1
ATOM 942 C C . TYR A 1 133 ? 36.817 -12.072 -32.414 1.00 47.66 133 TYR A C 1
ATOM 944 O O . TYR A 1 133 ? 36.278 -11.821 -33.489 1.00 47.66 133 TYR A O 1
ATOM 952 N N . LEU A 1 134 ? 37.707 -11.237 -31.861 1.00 49.22 134 LEU A N 1
ATOM 953 C CA . LEU A 1 134 ? 38.128 -9.977 -32.493 1.00 49.22 134 LEU A CA 1
ATOM 954 C C . LEU A 1 134 ? 38.811 -10.194 -33.855 1.00 49.22 134 LEU A C 1
ATOM 956 O O . LEU A 1 134 ? 38.743 -9.323 -34.714 1.00 49.22 134 LEU A O 1
ATOM 960 N N . ARG A 1 135 ? 39.393 -11.378 -34.105 1.00 51.56 135 ARG A N 1
ATOM 961 C CA . ARG A 1 135 ? 39.906 -11.750 -35.439 1.00 51.56 135 ARG A CA 1
ATOM 962 C C . ARG A 1 135 ? 38.791 -12.014 -36.456 1.00 51.56 135 ARG A C 1
ATOM 964 O O . ARG A 1 135 ? 39.037 -11.921 -37.655 1.00 51.56 135 ARG A O 1
ATOM 971 N N . GLY A 1 136 ? 37.600 -12.394 -35.985 1.00 43.97 136 GLY A N 1
ATOM 972 C CA . GLY A 1 136 ? 36.463 -12.833 -36.799 1.00 43.97 136 GLY A CA 1
ATOM 973 C C . GLY A 1 136 ? 35.405 -11.761 -37.071 1.00 43.97 136 GLY A C 1
ATOM 974 O O . GLY A 1 136 ? 34.622 -11.928 -38.007 1.00 43.97 136 GLY A O 1
ATOM 975 N N . VAL A 1 137 ? 35.384 -10.655 -36.314 1.00 44.91 137 VAL A N 1
ATOM 976 C CA . VAL A 1 137 ? 34.529 -9.487 -36.596 1.00 44.91 137 VAL A CA 1
ATOM 977 C C . VAL A 1 137 ? 35.049 -8.780 -37.858 1.00 44.91 137 VAL A C 1
ATOM 979 O O . VAL A 1 137 ? 35.799 -7.818 -37.803 1.00 44.91 137 VAL A O 1
ATOM 982 N N . GLY A 1 138 ? 34.682 -9.331 -39.016 1.00 40.97 138 GLY A N 1
ATOM 983 C CA . GLY A 1 138 ? 34.570 -8.642 -40.299 1.00 40.97 138 GLY A CA 1
ATOM 984 C C . GLY A 1 138 ? 35.811 -7.936 -40.856 1.00 40.97 138 GLY A C 1
ATOM 985 O O . GLY A 1 138 ? 35.762 -6.737 -41.090 1.00 40.97 138 GLY A O 1
ATOM 986 N N . GLY A 1 139 ? 36.856 -8.684 -41.229 1.00 42.81 139 GLY A N 1
ATOM 987 C CA . GLY A 1 139 ? 37.576 -8.361 -42.470 1.00 42.81 139 GLY A CA 1
ATOM 988 C C . GLY A 1 139 ? 38.843 -7.500 -42.411 1.00 42.81 139 GLY A C 1
ATOM 989 O O . GLY A 1 139 ? 39.015 -6.657 -43.286 1.00 42.81 139 GLY A O 1
ATOM 990 N N . LEU A 1 140 ? 39.828 -7.817 -41.564 1.00 40.34 140 LEU A N 1
ATOM 991 C CA . LEU A 1 140 ? 41.210 -7.346 -41.807 1.00 40.34 140 LEU A CA 1
ATOM 992 C C . LEU A 1 140 ? 41.818 -7.894 -43.123 1.00 40.34 140 LEU A C 1
ATOM 994 O O . LEU A 1 140 ? 42.826 -7.385 -43.595 1.00 40.34 140 LEU A O 1
ATOM 998 N N . GLN A 1 141 ? 41.191 -8.898 -43.751 1.00 40.41 141 GLN A N 1
ATOM 999 C CA . GLN A 1 141 ? 41.544 -9.389 -45.093 1.00 40.41 141 GLN A CA 1
ATOM 1000 C C . GLN A 1 141 ? 40.586 -8.919 -46.207 1.00 40.41 141 GLN A C 1
ATOM 1002 O O . GLN A 1 141 ? 40.906 -9.077 -47.380 1.00 40.41 141 GLN A O 1
ATOM 1007 N N . GLY A 1 142 ? 39.416 -8.359 -45.870 1.00 40.62 142 GLY A N 1
ATOM 1008 C CA . GLY A 1 142 ? 38.338 -8.082 -46.836 1.00 40.62 142 GLY A CA 1
ATOM 1009 C C . GLY A 1 142 ? 38.234 -6.630 -47.312 1.00 40.62 142 GLY A C 1
ATOM 1010 O O . GLY A 1 142 ? 37.590 -6.377 -48.324 1.00 40.62 142 GLY A O 1
ATOM 1011 N N . LEU A 1 143 ? 38.862 -5.684 -46.608 1.00 39.69 143 LEU A N 1
ATOM 1012 C CA . LEU A 1 143 ? 38.753 -4.248 -46.901 1.00 39.69 143 LEU A CA 1
ATOM 1013 C C . LEU A 1 143 ? 39.783 -3.732 -47.920 1.00 39.69 143 LEU A C 1
ATOM 1015 O O . LEU A 1 143 ? 39.680 -2.593 -48.357 1.00 39.69 143 LEU A O 1
ATOM 1019 N N . GLY A 1 144 ? 40.776 -4.539 -48.311 1.00 40.97 144 GLY A N 1
ATOM 1020 C CA . GLY A 1 144 ? 41.798 -4.141 -49.293 1.00 40.97 144 GLY A CA 1
ATOM 1021 C C . GLY A 1 144 ? 42.703 -2.972 -48.866 1.00 40.97 144 GLY A C 1
ATOM 1022 O O . GLY A 1 144 ? 43.484 -2.491 -49.683 1.00 40.97 144 GLY A O 1
ATOM 1023 N N . LEU A 1 145 ? 42.616 -2.523 -47.611 1.00 38.19 145 LEU A N 1
ATOM 1024 C CA . LEU A 1 145 ? 43.408 -1.433 -47.042 1.00 38.19 145 LEU A CA 1
ATOM 1025 C C . LEU A 1 145 ? 44.652 -1.988 -46.336 1.00 38.19 145 LEU A C 1
ATOM 1027 O O . LEU A 1 145 ? 44.573 -2.983 -45.613 1.00 38.19 145 LEU A O 1
ATOM 1031 N N . ALA A 1 146 ? 45.805 -1.346 -46.535 1.00 43.94 146 ALA A N 1
ATOM 1032 C CA . ALA A 1 146 ? 47.015 -1.648 -45.777 1.00 43.94 146 ALA A CA 1
ATOM 1033 C C . ALA A 1 146 ? 46.951 -0.966 -44.400 1.00 43.94 146 ALA A C 1
ATOM 1035 O O . ALA A 1 146 ? 46.474 0.159 -44.272 1.00 43.94 146 ALA A O 1
ATOM 1036 N N . TRP A 1 147 ? 47.439 -1.631 -43.353 1.00 41.06 147 TRP A N 1
ATOM 1037 C CA . TRP A 1 147 ? 47.566 -1.017 -42.026 1.00 41.06 147 TRP A CA 1
ATOM 1038 C C . TRP A 1 147 ? 48.646 0.077 -42.088 1.00 41.06 147 TRP A C 1
ATOM 1040 O O . TRP A 1 147 ? 49.763 -0.256 -42.498 1.00 41.06 147 TRP A O 1
ATOM 1050 N N . PRO A 1 148 ? 48.358 1.358 -41.769 1.00 46.31 148 PRO A N 1
ATOM 1051 C CA . PRO A 1 148 ? 47.556 1.865 -40.642 1.00 46.31 148 PRO A CA 1
ATOM 1052 C C . PRO A 1 148 ? 46.185 2.464 -41.011 1.00 46.31 148 PRO A C 1
ATOM 1054 O O . PRO A 1 148 ? 45.479 2.956 -40.132 1.00 46.31 148 PRO A O 1
ATOM 1057 N N . ASP A 1 149 ? 45.782 2.409 -42.280 1.00 43.09 149 ASP A N 1
ATOM 1058 C CA . ASP A 1 149 ? 44.628 3.169 -42.779 1.00 43.09 149 ASP A CA 1
ATOM 1059 C C . ASP A 1 149 ? 43.269 2.613 -42.319 1.00 43.09 149 ASP A C 1
ATOM 1061 O O . ASP A 1 149 ? 42.284 3.332 -42.365 1.00 43.09 149 ASP A O 1
ATOM 1065 N N . ALA A 1 150 ? 43.218 1.364 -41.835 1.00 47.09 150 ALA A N 1
ATOM 1066 C CA . ALA A 1 150 ? 41.995 0.704 -41.352 1.00 47.09 150 ALA A CA 1
ATOM 1067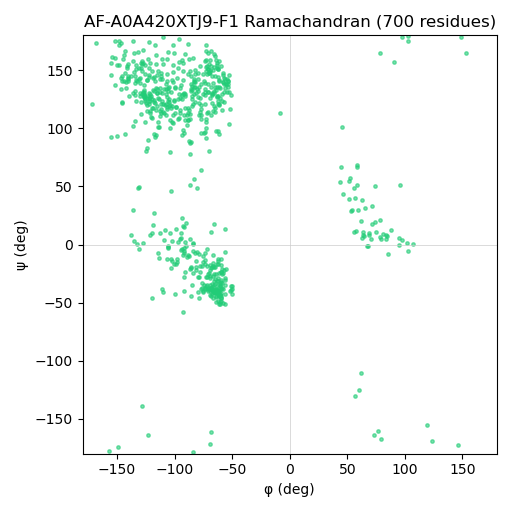 C C . ALA A 1 150 ? 41.729 0.877 -39.837 1.00 47.09 150 ALA A C 1
ATOM 1069 O O . ALA A 1 150 ? 40.732 0.371 -39.313 1.00 47.09 150 ALA A O 1
ATOM 1070 N N . ALA A 1 151 ? 42.629 1.539 -39.099 1.00 47.38 151 ALA A N 1
ATOM 1071 C CA . ALA A 1 151 ? 42.488 1.742 -37.654 1.00 47.38 151 ALA A CA 1
ATOM 1072 C C . ALA A 1 151 ? 41.263 2.603 -37.256 1.00 47.38 151 ALA A C 1
ATOM 1074 O O . ALA A 1 151 ? 40.602 2.253 -36.272 1.00 47.38 151 ALA A O 1
ATOM 1075 N N . PRO A 1 152 ? 40.894 3.671 -37.997 1.00 46.28 152 PRO A N 1
ATOM 1076 C CA . PRO A 1 152 ? 39.712 4.478 -37.693 1.00 46.28 152 PRO A CA 1
ATOM 1077 C C . PRO A 1 152 ? 38.386 3.736 -37.906 1.00 46.28 152 PRO A C 1
ATOM 1079 O O . PRO A 1 152 ? 37.478 3.893 -37.091 1.00 46.28 152 PRO A O 1
ATOM 1082 N N . GLU A 1 153 ? 38.250 2.901 -38.944 1.00 43.31 153 GLU A N 1
ATOM 1083 C CA . GLU A 1 153 ? 37.022 2.126 -39.183 1.00 43.31 153 GLU A CA 1
ATOM 1084 C C . GLU A 1 153 ? 36.844 0.988 -38.172 1.00 43.31 153 GLU A C 1
ATOM 1086 O O . GLU A 1 153 ? 35.730 0.741 -37.703 1.00 43.31 153 GLU A O 1
ATOM 1091 N N . VAL A 1 154 ? 37.936 0.322 -37.781 1.00 48.59 154 VAL A N 1
ATOM 1092 C CA . VAL A 1 154 ? 37.916 -0.691 -36.713 1.00 48.59 154 VAL A CA 1
ATOM 1093 C C . VAL A 1 154 ? 37.554 -0.044 -35.376 1.00 48.59 154 VAL A C 1
ATOM 1095 O O . VAL A 1 154 ? 36.741 -0.595 -34.632 1.00 48.59 154 VAL A O 1
ATOM 1098 N N . TRP A 1 155 ? 38.082 1.152 -35.093 1.00 47.94 155 TRP A N 1
ATOM 1099 C CA . TRP A 1 155 ? 37.691 1.924 -33.917 1.00 47.94 155 TRP A CA 1
ATOM 1100 C C . TRP A 1 155 ? 36.234 2.377 -33.982 1.00 47.94 155 TRP A C 1
ATOM 1102 O O . TRP A 1 155 ? 35.538 2.254 -32.988 1.00 47.94 155 TRP A O 1
ATOM 1112 N N . HIS A 1 156 ? 35.726 2.821 -35.132 1.00 45.66 156 HIS A N 1
ATOM 1113 C CA . HIS A 1 156 ? 34.314 3.179 -35.289 1.00 45.66 156 HIS A CA 1
ATOM 1114 C C . HIS A 1 156 ? 33.388 1.979 -35.028 1.00 45.66 156 HIS A C 1
ATOM 1116 O O . HIS A 1 156 ? 32.371 2.111 -34.348 1.00 45.66 156 HIS A O 1
ATOM 1122 N N . HIS A 1 157 ? 33.764 0.784 -35.492 1.00 47.59 157 HIS A N 1
ATOM 1123 C CA . HIS A 1 157 ? 33.010 -0.438 -35.216 1.00 47.59 157 HIS A CA 1
ATOM 1124 C C . HIS A 1 157 ? 33.106 -0.901 -33.760 1.00 47.59 157 HIS A C 1
ATOM 1126 O O . HIS A 1 157 ? 32.090 -1.303 -33.196 1.00 47.59 157 HIS A O 1
ATOM 1132 N N . LEU A 1 158 ? 34.282 -0.815 -33.132 1.00 47.19 158 LEU A N 1
ATOM 1133 C CA . LEU A 1 158 ? 34.437 -1.082 -31.700 1.00 47.19 158 LEU A CA 1
ATOM 1134 C C . LEU A 1 158 ? 33.692 -0.038 -30.861 1.00 47.19 158 LEU A C 1
ATOM 1136 O O . LEU A 1 158 ? 32.995 -0.414 -29.935 1.00 47.19 158 LEU A O 1
ATOM 1140 N N . TRP A 1 159 ? 33.732 1.240 -31.227 1.00 42.78 159 TRP A N 1
ATOM 1141 C CA . TRP A 1 159 ? 33.005 2.335 -30.580 1.00 42.78 159 TRP A CA 1
ATOM 1142 C C . TRP A 1 159 ? 31.487 2.124 -30.618 1.00 42.78 159 TRP A C 1
ATOM 1144 O O . TRP A 1 159 ? 30.827 2.244 -29.594 1.00 42.78 159 TRP A O 1
ATOM 1154 N N . LEU A 1 160 ? 30.931 1.701 -31.759 1.00 40.25 160 LEU A N 1
ATOM 1155 C CA . LEU A 1 160 ? 29.517 1.312 -31.870 1.00 40.25 160 LEU A CA 1
ATOM 1156 C C . LEU A 1 160 ? 29.160 0.077 -31.021 1.00 40.25 160 LEU A C 1
ATOM 1158 O O . LEU A 1 160 ? 27.995 -0.109 -30.667 1.00 40.25 160 LEU A O 1
ATOM 1162 N N . LEU A 1 161 ? 30.130 -0.792 -30.719 1.00 39.53 161 LEU A N 1
ATOM 1163 C CA . LEU A 1 161 ? 29.967 -1.918 -29.789 1.00 39.53 161 LEU A CA 1
ATOM 1164 C C . LEU A 1 161 ? 30.164 -1.497 -28.321 1.00 39.53 161 LEU A C 1
ATOM 1166 O O . LEU A 1 161 ? 29.630 -2.165 -27.441 1.00 39.53 161 LEU A O 1
ATOM 1170 N N . LEU A 1 162 ? 30.901 -0.409 -28.084 1.00 40.56 162 LEU A N 1
ATOM 1171 C CA . LEU A 1 162 ? 31.273 0.160 -26.785 1.00 40.56 162 LEU A CA 1
ATOM 1172 C C . LEU A 1 162 ? 30.356 1.322 -26.344 1.00 40.56 162 LEU A C 1
ATOM 1174 O O . LEU A 1 162 ? 30.584 1.895 -25.280 1.00 40.56 162 LEU A O 1
ATOM 1178 N N . GLU A 1 163 ? 29.321 1.675 -27.121 1.00 36.72 163 GLU A N 1
ATOM 1179 C CA . GLU A 1 163 ? 28.319 2.671 -26.715 1.00 36.72 163 GLU A CA 1
ATOM 1180 C C . GLU A 1 163 ? 27.706 2.309 -25.345 1.00 36.72 163 GLU A C 1
ATOM 1182 O O . GLU A 1 163 ? 27.373 1.137 -25.112 1.00 36.72 163 GLU A O 1
ATOM 1187 N N . PRO A 1 164 ? 27.508 3.289 -24.438 1.00 35.19 164 PRO A N 1
ATOM 1188 C CA . PRO A 1 164 ? 26.959 3.038 -23.110 1.00 35.19 164 PRO A CA 1
ATOM 1189 C C . PRO A 1 164 ? 25.644 2.247 -23.184 1.00 35.19 164 PRO A C 1
ATOM 1191 O O . PRO A 1 164 ? 24.654 2.709 -23.747 1.00 35.19 164 PRO A O 1
ATOM 1194 N N . GLY A 1 165 ? 25.642 1.031 -22.626 1.00 36.88 165 GLY A N 1
ATOM 1195 C CA . GLY A 1 165 ? 24.471 0.145 -22.589 1.00 36.88 165 GLY A CA 1
ATOM 1196 C C . GLY A 1 165 ? 24.464 -1.009 -23.602 1.00 36.88 165 GLY A C 1
ATOM 1197 O O . GLY A 1 165 ? 23.599 -1.884 -23.504 1.00 36.88 165 GLY A O 1
ATOM 1198 N N . ARG A 1 166 ? 25.429 -1.103 -24.528 1.00 34.78 166 ARG A N 1
ATOM 1199 C CA . ARG A 1 166 ? 25.590 -2.290 -25.389 1.00 34.78 166 ARG A CA 1
ATOM 1200 C C . ARG A 1 166 ? 26.485 -3.343 -24.730 1.00 34.78 166 ARG A C 1
ATOM 1202 O O . ARG A 1 166 ? 27.697 -3.210 -24.698 1.00 34.78 166 ARG A O 1
ATOM 1209 N N . ARG A 1 167 ? 25.890 -4.449 -24.259 1.00 35.97 167 ARG A N 1
ATOM 1210 C CA . ARG A 1 167 ? 26.636 -5.680 -23.919 1.00 35.97 167 ARG A CA 1
ATOM 1211 C C . ARG A 1 167 ? 26.707 -6.609 -25.128 1.00 35.97 167 ARG A C 1
ATOM 1213 O O . ARG A 1 167 ? 25.673 -7.121 -25.570 1.00 35.97 167 ARG A O 1
ATOM 1220 N N . VAL A 1 168 ? 27.919 -6.880 -25.606 1.00 32.91 168 VAL A N 1
ATOM 1221 C CA . VAL A 1 168 ? 28.196 -7.887 -26.643 1.00 32.91 168 VAL A CA 1
ATOM 1222 C C . VAL A 1 168 ? 28.433 -9.240 -25.971 1.00 32.91 168 VAL A C 1
ATOM 1224 O O . VAL A 1 168 ? 29.367 -9.387 -25.190 1.00 32.91 168 VAL A O 1
ATOM 1227 N N . VAL A 1 169 ? 27.585 -10.230 -26.264 1.00 33.81 169 VAL A N 1
ATOM 1228 C CA . VAL A 1 169 ? 27.772 -11.625 -25.828 1.00 33.81 169 VAL A CA 1
ATOM 1229 C C . VAL A 1 169 ? 28.334 -12.421 -27.001 1.00 33.81 169 VAL A C 1
ATOM 1231 O O . VAL A 1 169 ? 27.735 -12.447 -28.075 1.00 33.81 169 VAL A O 1
ATOM 1234 N N . VAL A 1 170 ? 29.489 -13.057 -26.800 1.00 30.27 170 VAL A N 1
ATOM 1235 C CA . VAL A 1 170 ? 30.167 -13.858 -27.827 1.00 30.27 170 VAL A CA 1
ATOM 1236 C C . VAL A 1 170 ? 29.518 -15.248 -27.934 1.00 30.27 170 VAL A C 1
ATOM 1238 O O . VAL A 1 170 ? 29.428 -15.952 -26.923 1.00 30.27 170 VAL A O 1
ATOM 1241 N N . PRO A 1 171 ? 29.108 -15.696 -29.134 1.00 27.72 171 PRO A N 1
ATOM 1242 C CA . PRO A 1 171 ? 28.634 -17.062 -29.344 1.00 27.72 171 PRO A CA 1
ATOM 1243 C C . PRO A 1 171 ? 29.714 -18.090 -28.964 1.00 27.72 171 PRO A C 1
ATOM 1245 O O . PRO A 1 171 ? 30.823 -18.052 -29.491 1.00 27.72 171 PRO A O 1
ATOM 1248 N N . GLY A 1 172 ? 29.392 -19.011 -28.048 1.00 29.88 172 GLY A N 1
ATOM 1249 C CA . GLY A 1 172 ? 30.290 -20.092 -27.610 1.00 29.88 172 GLY A CA 1
ATOM 1250 C C . GLY A 1 172 ? 30.988 -19.885 -26.258 1.00 29.88 172 GLY A C 1
ATOM 1251 O O . GLY A 1 172 ? 31.740 -20.758 -25.826 1.00 29.88 172 GLY A O 1
ATOM 1252 N N . ALA A 1 173 ? 30.731 -18.782 -25.550 1.00 26.23 173 ALA A N 1
ATOM 1253 C CA . ALA A 1 173 ? 31.178 -18.630 -24.167 1.00 26.23 173 ALA A CA 1
ATOM 1254 C C . ALA A 1 173 ? 30.333 -19.512 -23.226 1.00 26.23 173 ALA A C 1
ATOM 1256 O O . ALA A 1 173 ? 29.245 -19.134 -22.804 1.00 26.23 173 ALA A O 1
ATOM 1257 N N . VAL A 1 174 ? 30.834 -20.705 -22.901 1.00 27.27 174 VAL A N 1
ATOM 1258 C CA . VAL A 1 174 ? 30.284 -21.548 -21.831 1.00 27.27 174 VAL A CA 1
ATOM 1259 C C . VAL A 1 174 ? 30.985 -21.176 -20.527 1.00 27.27 174 VAL A C 1
ATOM 1261 O O . VAL A 1 174 ? 32.123 -21.584 -20.296 1.00 27.27 174 VAL A O 1
ATOM 1264 N N . VAL A 1 175 ? 30.308 -20.417 -19.665 1.00 28.23 175 VAL A N 1
ATOM 1265 C CA . VAL A 1 175 ? 30.664 -20.351 -18.241 1.00 28.23 175 VAL A CA 1
ATOM 1266 C C . VAL A 1 175 ? 29.977 -21.541 -17.575 1.00 28.23 175 VAL A C 1
ATOM 1268 O O . VAL A 1 175 ? 28.775 -21.745 -17.733 1.00 28.23 175 VAL A O 1
ATOM 1271 N N . ARG A 1 176 ? 30.772 -22.413 -16.950 1.00 29.42 176 ARG A N 1
ATOM 1272 C CA . ARG A 1 176 ? 30.387 -23.775 -16.549 1.00 29.42 176 ARG A CA 1
ATOM 1273 C C . ARG A 1 176 ? 29.096 -23.828 -15.714 1.00 29.42 176 ARG A C 1
ATOM 1275 O O . ARG A 1 176 ? 29.140 -23.638 -14.506 1.00 29.42 176 ARG A O 1
ATOM 1282 N N . GLY A 1 177 ? 27.996 -24.243 -16.346 1.00 29.20 177 GLY A N 1
ATOM 1283 C CA . GLY A 1 177 ? 26.912 -24.976 -15.679 1.00 29.20 177 GLY A CA 1
ATOM 1284 C C . GLY A 1 177 ? 25.598 -24.243 -15.408 1.00 29.20 177 GLY A C 1
ATOM 1285 O O . GLY A 1 177 ? 24.686 -24.886 -14.902 1.00 29.20 177 GLY A O 1
ATOM 1286 N N . VAL A 1 178 ? 25.445 -22.969 -15.775 1.00 23.81 178 VAL A N 1
ATOM 1287 C CA . VAL A 1 178 ? 24.163 -22.253 -15.630 1.00 23.81 178 VAL A CA 1
ATOM 1288 C C . VAL A 1 178 ? 23.694 -21.792 -17.014 1.00 23.81 178 VAL A C 1
ATOM 1290 O O . VAL A 1 178 ? 24.398 -21.006 -17.652 1.00 23.81 178 VAL A O 1
ATOM 1293 N N . PRO A 1 179 ? 22.538 -22.257 -17.528 1.00 24.84 179 PRO A N 1
ATOM 1294 C CA . PRO A 1 179 ? 21.887 -21.574 -18.635 1.00 24.84 179 PRO A CA 1
ATOM 1295 C C . PRO A 1 179 ? 21.539 -20.173 -18.138 1.00 24.84 179 PRO A C 1
ATOM 1297 O O . PRO A 1 179 ? 20.826 -20.032 -17.148 1.00 24.84 179 PRO A O 1
ATOM 1300 N N . VAL A 1 180 ? 22.055 -19.137 -18.796 1.00 26.47 180 VAL A N 1
ATOM 1301 C CA . VAL A 1 180 ? 21.640 -17.762 -18.515 1.00 26.47 180 VAL A CA 1
ATOM 1302 C C . VAL A 1 180 ? 20.160 -17.652 -18.883 1.00 26.47 180 VAL A C 1
ATOM 1304 O O . VAL A 1 180 ? 19.814 -17.496 -20.054 1.00 26.47 180 VAL A O 1
ATOM 1307 N N . VAL A 1 181 ? 19.284 -17.767 -17.886 1.00 27.31 181 VAL A N 1
ATOM 1308 C CA . VAL A 1 181 ? 17.911 -17.277 -17.982 1.00 27.31 181 VAL A CA 1
ATOM 1309 C C . VAL A 1 181 ? 18.031 -15.769 -18.172 1.00 27.31 181 VAL A C 1
ATOM 1311 O O . VAL A 1 181 ? 18.688 -15.090 -17.384 1.00 27.31 181 VAL A O 1
ATOM 1314 N N . GLN A 1 182 ? 17.494 -15.258 -19.280 1.00 27.98 182 GLN A N 1
ATOM 1315 C CA . GLN A 1 182 ? 17.497 -13.826 -19.554 1.00 27.98 182 GLN A CA 1
ATOM 1316 C C . GLN A 1 182 ? 16.703 -13.110 -18.451 1.00 27.98 182 GLN A C 1
ATOM 1318 O O . GLN A 1 182 ? 15.502 -13.356 -18.351 1.00 27.98 182 GLN A O 1
ATOM 1323 N N . PRO A 1 183 ? 17.290 -12.186 -17.671 1.00 26.64 183 PRO A N 1
ATOM 1324 C CA . PRO A 1 183 ? 16.467 -11.146 -17.074 1.00 26.64 183 PRO A CA 1
ATOM 1325 C C . PRO A 1 183 ? 15.846 -10.327 -18.223 1.00 26.64 183 PRO A C 1
ATOM 1327 O O .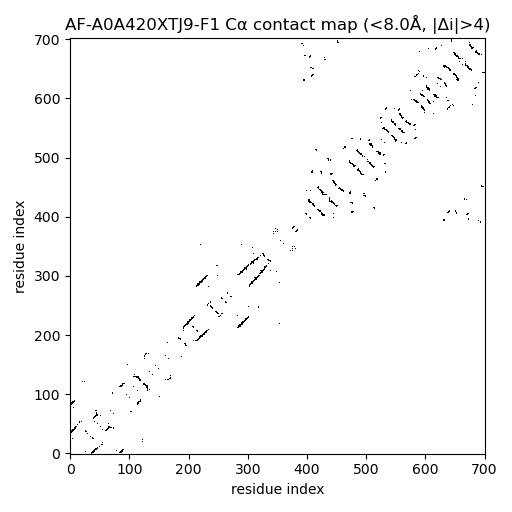 PRO A 1 183 ? 16.510 -10.140 -19.254 1.00 26.64 183 PRO A O 1
ATOM 1330 N N . PRO A 1 184 ? 14.594 -9.851 -18.100 1.00 29.19 184 PRO A N 1
ATOM 1331 C CA . PRO A 1 184 ? 13.932 -9.121 -19.174 1.00 29.19 184 PRO A CA 1
ATOM 1332 C C . PRO A 1 184 ? 14.761 -7.884 -19.539 1.00 29.19 184 PRO A C 1
ATOM 1334 O O . PRO A 1 184 ? 14.966 -6.986 -18.723 1.00 29.19 184 PRO A O 1
ATOM 1337 N N . ARG A 1 185 ? 15.278 -7.841 -20.773 1.00 31.50 185 ARG A N 1
ATOM 1338 C CA . ARG A 1 185 ? 15.878 -6.626 -21.334 1.00 31.50 185 ARG A CA 1
ATOM 1339 C C . ARG A 1 185 ? 14.750 -5.667 -21.725 1.00 31.50 185 ARG A C 1
ATOM 1341 O O . ARG A 1 185 ? 13.894 -6.057 -22.520 1.00 31.50 185 ARG A O 1
ATOM 1348 N N . PRO A 1 186 ? 14.787 -4.394 -21.306 1.00 31.83 186 PRO A N 1
ATOM 1349 C CA . PRO A 1 186 ? 14.172 -3.336 -22.093 1.00 31.83 186 PRO A CA 1
ATOM 1350 C C . PRO A 1 186 ? 14.849 -3.338 -23.470 1.00 31.83 186 PRO A C 1
ATOM 1352 O O . PRO A 1 186 ? 16.078 -3.344 -23.559 1.00 31.83 186 PRO A O 1
ATOM 1355 N N . LEU A 1 187 ? 14.064 -3.362 -24.549 1.00 36.12 187 LEU A N 1
ATOM 1356 C CA . LEU A 1 187 ? 14.588 -3.294 -25.922 1.00 36.12 187 LEU A CA 1
ATOM 1357 C C . LEU A 1 187 ? 15.237 -1.929 -26.229 1.00 36.12 187 LEU A C 1
ATOM 1359 O O . LEU A 1 187 ? 15.887 -1.780 -27.261 1.00 36.12 187 LEU A O 1
ATOM 1363 N N . ASP A 1 188 ? 15.081 -0.956 -25.329 1.00 42.25 188 ASP A N 1
ATOM 1364 C CA . ASP A 1 188 ? 15.613 0.394 -25.434 1.00 42.25 188 ASP A CA 1
ATOM 1365 C C . ASP A 1 188 ? 16.009 0.955 -24.043 1.00 42.25 188 ASP A C 1
ATOM 1367 O O . ASP A 1 188 ? 15.146 1.063 -23.165 1.00 42.25 188 ASP A O 1
ATOM 1371 N N . PRO A 1 189 ? 17.280 1.352 -23.828 1.00 36.53 189 PRO A N 1
ATOM 1372 C CA . PRO A 1 189 ? 17.743 2.022 -22.608 1.00 36.53 189 PRO A CA 1
ATOM 1373 C C . PRO A 1 189 ? 17.030 3.347 -22.296 1.00 36.53 189 PRO A C 1
ATOM 1375 O O . PRO A 1 189 ? 17.035 3.777 -21.145 1.00 36.53 189 PRO A O 1
ATOM 1378 N N . ALA A 1 190 ? 16.401 3.995 -23.284 1.00 37.38 190 ALA A N 1
ATOM 1379 C CA . ALA A 1 190 ? 15.613 5.213 -23.082 1.00 37.38 190 ALA A CA 1
ATOM 1380 C C . ALA A 1 190 ? 14.159 4.938 -22.631 1.00 37.38 190 ALA A C 1
ATOM 1382 O O . ALA A 1 190 ? 13.381 5.876 -22.416 1.00 37.38 190 ALA A O 1
ATOM 1383 N N . GLY A 1 191 ? 13.780 3.662 -22.470 1.00 51.50 191 GLY A N 1
ATOM 1384 C CA . GLY A 1 191 ? 12.463 3.238 -21.997 1.00 51.50 191 GLY A CA 1
ATOM 1385 C C . GLY A 1 191 ? 11.346 3.392 -23.032 1.00 51.50 191 GLY A C 1
ATOM 1386 O O . GLY A 1 191 ? 10.174 3.454 -22.651 1.00 51.50 191 GLY A O 1
ATOM 1387 N N . TRP A 1 192 ? 11.664 3.495 -24.331 1.00 59.16 192 TRP A N 1
ATOM 1388 C CA . TRP A 1 192 ? 10.651 3.664 -25.376 1.00 59.16 192 TRP A CA 1
ATOM 1389 C C . TRP A 1 192 ? 9.948 2.362 -25.732 1.00 59.16 192 TRP A C 1
ATOM 1391 O O . TRP A 1 192 ? 8.780 2.398 -26.118 1.00 59.16 192 TRP A O 1
ATOM 1401 N N . VAL A 1 193 ? 10.624 1.224 -25.561 1.00 67.44 193 VAL A N 1
ATOM 1402 C CA . VAL A 1 193 ? 10.049 -0.110 -25.743 1.00 67.44 193 VAL A CA 1
ATOM 1403 C C . VAL A 1 193 ? 10.234 -0.935 -24.471 1.00 67.44 193 VAL A C 1
ATOM 1405 O O . VAL A 1 193 ? 11.360 -1.265 -24.098 1.00 67.44 193 VAL A O 1
ATOM 1408 N N . THR A 1 194 ? 9.130 -1.297 -23.818 1.00 71.81 194 THR A N 1
ATOM 1409 C CA . THR A 1 194 ? 9.135 -2.159 -22.624 1.00 71.81 194 THR A CA 1
ATOM 1410 C C . THR A 1 194 ? 8.591 -3.539 -22.962 1.00 71.81 194 THR A C 1
ATOM 1412 O O . THR A 1 194 ? 7.587 -3.637 -23.665 1.00 71.81 194 THR A O 1
ATOM 1415 N N . VAL A 1 195 ? 9.220 -4.593 -22.439 1.00 76.19 195 VAL A N 1
ATOM 1416 C CA . VAL A 1 195 ? 8.826 -5.990 -22.671 1.00 76.19 195 VAL A CA 1
ATOM 1417 C C . VAL A 1 195 ? 8.638 -6.694 -21.331 1.00 76.19 195 VAL A C 1
ATOM 1419 O O . VAL A 1 195 ? 9.526 -6.640 -20.483 1.00 76.19 195 VAL A O 1
ATOM 1422 N N .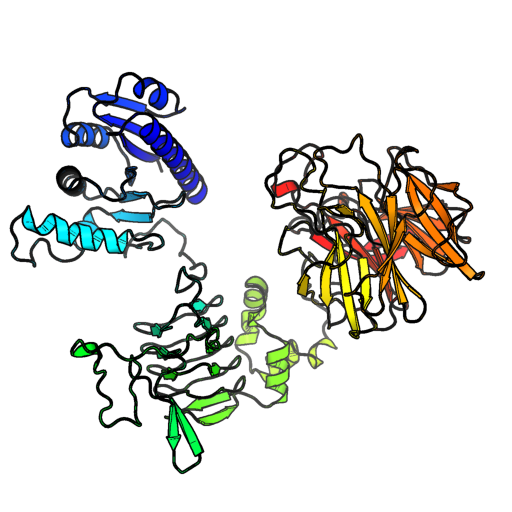 GLY A 1 196 ? 7.478 -7.319 -21.138 1.00 70.00 196 GLY A N 1
ATOM 1423 C CA . GLY A 1 196 ? 7.147 -8.086 -19.942 1.00 70.00 196 GLY A CA 1
ATOM 1424 C C . GLY A 1 196 ? 7.894 -9.418 -19.858 1.00 70.00 196 GLY A C 1
ATOM 1425 O O . GLY A 1 196 ? 8.493 -9.888 -20.827 1.00 70.00 196 GLY A O 1
ATOM 1426 N N . ALA A 1 197 ? 7.860 -10.033 -18.676 1.00 74.06 197 ALA A N 1
ATOM 1427 C CA . ALA A 1 197 ? 8.558 -11.285 -18.394 1.00 74.06 197 ALA A CA 1
ATOM 1428 C C . ALA A 1 197 ? 8.131 -12.423 -19.340 1.00 74.06 197 ALA A C 1
ATOM 1430 O O . ALA A 1 197 ? 6.985 -12.483 -19.778 1.00 74.06 197 ALA A O 1
ATOM 1431 N N . HIS A 1 198 ? 9.057 -13.330 -19.659 1.00 80.38 198 HIS A N 1
ATOM 1432 C CA . HIS A 1 198 ? 8.827 -14.520 -20.500 1.00 80.38 198 HIS A CA 1
ATOM 1433 C C . HIS A 1 198 ? 8.283 -14.257 -21.917 1.00 80.38 198 HIS A C 1
ATOM 1435 O O . HIS A 1 198 ? 7.905 -15.195 -22.620 1.00 80.38 198 HIS A O 1
ATOM 1441 N N . THR A 1 199 ? 8.275 -13.003 -22.367 1.00 77.69 199 THR A N 1
ATOM 1442 C CA . THR A 1 199 ? 7.958 -12.642 -23.748 1.00 77.69 199 THR A CA 1
ATOM 1443 C C . THR A 1 199 ? 9.185 -12.798 -24.634 1.00 77.69 199 THR A C 1
ATOM 1445 O O . THR A 1 199 ? 10.274 -12.338 -24.289 1.00 77.69 199 THR A O 1
ATOM 1448 N N . TYR A 1 200 ? 9.003 -13.390 -25.814 1.00 72.31 200 TYR A N 1
ATOM 1449 C CA . TYR A 1 200 ? 10.063 -13.511 -26.811 1.00 72.31 200 TYR A CA 1
ATOM 1450 C C . TYR A 1 200 ? 9.644 -12.947 -28.170 1.00 72.31 200 TYR A C 1
ATOM 1452 O O . TYR A 1 200 ? 8.483 -13.023 -28.575 1.00 72.31 200 TYR A O 1
ATOM 1460 N N . LEU A 1 201 ? 10.627 -12.387 -28.879 1.00 80.38 201 LEU A N 1
ATOM 1461 C CA . LEU A 1 201 ? 10.513 -11.911 -30.255 1.00 80.38 201 LEU A CA 1
ATOM 1462 C C . LEU A 1 201 ? 11.495 -12.711 -31.111 1.00 80.38 201 LEU A C 1
ATOM 1464 O O . LEU A 1 201 ? 12.702 -12.667 -30.874 1.00 80.38 201 LEU A O 1
ATOM 1468 N N . ALA A 1 202 ? 10.987 -13.461 -32.084 1.00 72.50 202 ALA A N 1
ATOM 1469 C CA . ALA A 1 202 ? 11.818 -14.296 -32.940 1.00 72.50 202 ALA A CA 1
ATOM 1470 C C . ALA A 1 202 ? 12.458 -13.503 -34.096 1.00 72.50 202 ALA A C 1
ATOM 1472 O O . ALA A 1 202 ? 11.850 -12.585 -34.658 1.00 72.50 202 ALA A O 1
ATOM 1473 N N . GLY A 1 203 ? 13.670 -13.922 -34.476 1.00 69.44 203 GLY A N 1
ATOM 1474 C CA . GLY A 1 203 ? 14.353 -13.532 -35.713 1.00 69.44 203 GLY A CA 1
ATOM 1475 C C . GLY A 1 203 ? 14.545 -12.024 -35.898 1.00 69.44 203 GLY A C 1
ATOM 1476 O O . GLY A 1 203 ? 15.055 -11.335 -35.019 1.00 69.44 203 GLY A O 1
ATOM 1477 N N . ASP A 1 204 ? 14.160 -11.525 -37.071 1.00 74.31 204 ASP A N 1
ATOM 1478 C CA . ASP A 1 204 ? 14.355 -10.148 -37.544 1.00 74.31 204 ASP A CA 1
ATOM 1479 C C . ASP A 1 204 ? 13.204 -9.180 -37.194 1.00 74.31 204 ASP A C 1
ATOM 1481 O O . ASP A 1 204 ? 13.075 -8.112 -37.806 1.00 74.31 204 ASP A O 1
ATOM 1485 N N . SER A 1 205 ? 12.369 -9.538 -36.213 1.00 72.06 205 SER A N 1
ATOM 1486 C CA . SER A 1 205 ? 11.244 -8.713 -35.756 1.00 72.06 205 SER A CA 1
ATOM 1487 C C . SER A 1 205 ? 11.694 -7.332 -35.269 1.00 72.06 205 SER A C 1
ATOM 1489 O O . SER A 1 205 ? 12.765 -7.172 -34.682 1.00 72.06 205 SER A O 1
ATOM 1491 N N . LYS A 1 206 ? 10.865 -6.306 -35.499 1.00 74.44 206 LYS A N 1
ATOM 1492 C CA . LYS A 1 206 ? 11.200 -4.903 -35.207 1.00 74.44 206 LYS A CA 1
ATOM 1493 C C . LYS A 1 206 ? 10.106 -4.219 -34.404 1.00 74.44 206 LYS A C 1
ATOM 1495 O O . LYS A 1 206 ? 8.952 -4.214 -34.823 1.00 74.44 206 LYS A O 1
ATOM 1500 N N . ALA A 1 207 ? 10.496 -3.560 -33.317 1.00 75.44 207 ALA A N 1
ATOM 1501 C CA . ALA A 1 207 ? 9.685 -2.561 -32.630 1.00 75.44 207 ALA A CA 1
ATOM 1502 C C . ALA A 1 207 ? 10.287 -1.177 -32.898 1.00 75.44 207 ALA A C 1
ATOM 1504 O O . ALA A 1 207 ? 11.463 -0.953 -32.619 1.00 75.44 207 ALA A O 1
ATOM 1505 N N . VAL A 1 208 ? 9.510 -0.275 -33.496 1.00 67.50 208 VAL A N 1
ATOM 1506 C CA . VAL A 1 208 ? 9.998 1.023 -33.976 1.00 67.50 208 VAL A CA 1
ATOM 1507 C C . VAL A 1 208 ? 9.106 2.143 -33.451 1.00 67.50 208 VAL A C 1
ATOM 1509 O O . VAL A 1 208 ? 7.948 2.273 -33.856 1.00 67.50 208 VAL A O 1
ATOM 1512 N N . ALA A 1 209 ? 9.678 2.966 -32.573 1.00 60.62 209 ALA A N 1
ATOM 1513 C CA . ALA A 1 209 ? 9.163 4.277 -32.189 1.00 60.62 209 ALA A CA 1
ATOM 1514 C C . ALA A 1 209 ? 9.968 5.361 -32.926 1.00 60.62 209 ALA A C 1
ATOM 1516 O O . ALA A 1 209 ? 11.181 5.224 -33.084 1.00 60.62 209 ALA A O 1
ATOM 1517 N N . TYR A 1 210 ? 9.305 6.414 -33.406 1.00 55.41 210 TYR A N 1
ATOM 1518 C CA . TYR A 1 210 ? 9.922 7.396 -34.311 1.00 55.41 210 TYR A CA 1
ATOM 1519 C C . TYR A 1 210 ? 10.305 8.705 -33.618 1.00 55.41 210 TYR A C 1
ATOM 1521 O O . TYR A 1 210 ? 11.147 9.445 -34.125 1.00 55.41 210 TYR A O 1
ATOM 1529 N N . VAL A 1 211 ? 9.707 8.998 -32.461 1.00 51.75 211 VAL A N 1
ATOM 1530 C CA . VAL A 1 211 ? 10.048 10.159 -31.629 1.00 51.75 211 VAL A CA 1
ATOM 1531 C C . VAL A 1 211 ? 10.183 9.773 -30.163 1.00 51.75 211 VAL A C 1
ATOM 1533 O O . VAL A 1 211 ? 9.536 8.842 -29.686 1.00 51.75 211 VAL A O 1
ATOM 1536 N N . SER A 1 212 ? 10.973 10.553 -29.424 1.00 46.50 212 SER A N 1
ATOM 1537 C CA . SER A 1 212 ? 11.248 10.358 -27.994 1.00 46.50 212 SER A CA 1
ATOM 1538 C C . SER A 1 212 ? 10.009 10.411 -27.091 1.00 46.50 212 SER A C 1
ATOM 1540 O O . SER A 1 212 ? 10.092 10.024 -25.925 1.00 46.50 212 SER A O 1
ATOM 1542 N N . THR A 1 213 ? 8.860 10.866 -27.601 1.00 53.16 213 THR A N 1
ATOM 1543 C CA . THR A 1 213 ? 7.575 10.934 -26.887 1.00 53.16 213 THR A CA 1
ATOM 1544 C C . THR A 1 213 ? 6.671 9.721 -27.117 1.00 53.16 213 THR A C 1
ATOM 1546 O O . THR A 1 213 ? 5.616 9.633 -26.494 1.00 53.16 213 THR A O 1
ATOM 1549 N N . GLN A 1 214 ? 7.052 8.785 -27.989 1.00 62.03 214 GLN A N 1
ATOM 1550 C CA . GLN A 1 214 ? 6.290 7.564 -28.250 1.00 62.03 214 GLN A CA 1
ATOM 1551 C C . GLN A 1 214 ? 6.762 6.411 -27.379 1.00 62.03 214 GLN A C 1
ATOM 1553 O O . GLN A 1 214 ? 7.936 6.318 -27.018 1.00 62.03 214 GLN A O 1
ATOM 1558 N N . ARG A 1 215 ? 5.828 5.522 -27.045 1.00 71.88 215 ARG A N 1
ATOM 1559 C CA . ARG A 1 215 ? 6.086 4.313 -26.263 1.00 71.88 215 ARG A CA 1
ATOM 1560 C C . ARG A 1 215 ? 5.432 3.104 -26.932 1.00 71.88 215 ARG A C 1
ATOM 1562 O O . ARG A 1 215 ? 4.318 3.216 -27.448 1.00 71.88 215 ARG A O 1
ATOM 1569 N N . ILE A 1 216 ? 6.121 1.968 -26.912 1.00 78.88 216 ILE A N 1
ATOM 1570 C CA . ILE A 1 216 ? 5.599 0.642 -27.250 1.00 78.88 216 ILE A CA 1
ATOM 1571 C C . ILE A 1 216 ? 5.722 -0.210 -25.989 1.00 78.88 216 ILE A C 1
ATOM 1573 O O . ILE A 1 216 ? 6.805 -0.337 -25.423 1.00 78.88 216 ILE A O 1
ATOM 1577 N N . ARG A 1 217 ? 4.616 -0.782 -25.527 1.00 85.75 217 ARG A N 1
ATOM 1578 C CA . ARG A 1 217 ? 4.602 -1.676 -24.369 1.00 85.75 217 ARG A CA 1
ATOM 1579 C C . ARG A 1 217 ? 4.181 -3.058 -24.820 1.00 85.75 217 ARG A C 1
ATOM 1581 O O . ARG A 1 217 ? 3.183 -3.175 -25.517 1.00 85.75 217 ARG A O 1
ATOM 1588 N N . ILE A 1 218 ? 4.932 -4.075 -24.429 1.00 88.56 218 ILE A N 1
ATOM 1589 C CA . ILE A 1 218 ? 4.622 -5.479 -24.674 1.00 88.56 218 ILE A CA 1
ATOM 1590 C C . ILE A 1 218 ? 4.501 -6.160 -23.316 1.00 88.56 218 ILE A C 1
ATOM 1592 O O . ILE A 1 218 ? 5.416 -6.043 -22.503 1.00 88.56 218 ILE A O 1
ATOM 1596 N N . GLY A 1 219 ? 3.374 -6.821 -23.060 1.00 84.75 219 GLY A N 1
ATOM 1597 C CA . GLY A 1 219 ? 3.113 -7.548 -21.823 1.00 84.75 219 GLY A CA 1
ATOM 1598 C C . GLY A 1 219 ? 3.970 -8.803 -21.671 1.00 84.75 219 GLY A C 1
ATOM 1599 O O . GLY A 1 219 ? 4.918 -9.040 -22.426 1.00 84.75 219 GLY A O 1
ATOM 1600 N N . ALA A 1 220 ? 3.659 -9.589 -20.648 1.00 85.50 220 ALA A N 1
ATOM 1601 C CA . ALA A 1 220 ? 4.338 -10.829 -20.306 1.00 85.50 220 ALA A CA 1
ATOM 1602 C C . ALA A 1 220 ? 3.801 -12.031 -21.108 1.00 85.50 220 ALA A C 1
ATOM 1604 O O . ALA A 1 220 ? 2.691 -11.998 -21.647 1.00 85.50 220 ALA A O 1
ATOM 1605 N N . TYR A 1 221 ? 4.593 -13.102 -21.177 1.00 91.06 221 TYR A N 1
ATOM 1606 C CA . TYR A 1 221 ? 4.247 -14.393 -21.791 1.00 91.06 221 TYR A CA 1
ATOM 1607 C C . TYR A 1 221 ? 3.768 -14.314 -23.250 1.00 91.06 221 TYR A C 1
ATOM 1609 O O . TYR A 1 221 ? 2.976 -15.136 -23.706 1.00 91.06 221 TYR A O 1
ATOM 1617 N N . CYS A 1 222 ? 4.239 -13.325 -24.007 1.00 88.88 222 CYS A N 1
ATOM 1618 C CA . CYS A 1 222 ? 3.880 -13.177 -25.411 1.00 88.88 222 CYS A CA 1
ATOM 1619 C C . CYS A 1 222 ? 4.787 -14.009 -26.321 1.00 88.88 222 CYS A C 1
ATOM 1621 O O . CYS A 1 222 ? 5.998 -14.134 -26.116 1.00 88.88 222 CYS A O 1
ATOM 1623 N N . SER A 1 223 ? 4.181 -14.518 -27.389 1.00 89.44 223 SER A N 1
ATOM 1624 C CA . SER A 1 223 ? 4.834 -15.309 -28.424 1.00 89.44 223 SER A CA 1
ATOM 1625 C C . SER A 1 223 ? 4.808 -14.529 -29.733 1.00 89.44 223 SER A C 1
ATOM 1627 O O . SER A 1 223 ? 3.785 -14.497 -30.417 1.00 89.44 223 SER A O 1
ATOM 1629 N N . ILE A 1 224 ? 5.923 -13.897 -30.098 1.00 90.62 224 ILE A N 1
ATOM 1630 C CA . ILE A 1 224 ? 6.007 -13.059 -31.299 1.00 90.62 224 ILE A CA 1
ATOM 1631 C C . ILE A 1 224 ? 6.920 -13.738 -32.325 1.00 90.62 224 ILE A C 1
ATOM 1633 O O . ILE A 1 224 ? 8.121 -13.901 -32.106 1.00 90.62 224 ILE A O 1
ATOM 1637 N N . ALA A 1 225 ? 6.329 -14.162 -33.444 1.00 84.25 225 ALA A N 1
ATOM 1638 C CA . ALA A 1 225 ? 7.024 -14.867 -34.518 1.00 84.25 225 ALA A CA 1
ATOM 1639 C C . ALA A 1 225 ? 7.957 -13.950 -35.333 1.00 84.25 225 ALA A C 1
ATOM 1641 O O . ALA A 1 225 ? 7.955 -12.735 -35.173 1.00 84.25 225 ALA A O 1
ATOM 1642 N N . GLU A 1 226 ? 8.756 -14.544 -36.223 1.00 82.56 226 GLU A N 1
ATOM 1643 C CA . GLU A 1 226 ? 9.737 -13.838 -37.057 1.00 82.56 226 GLU A CA 1
ATOM 1644 C C . GLU A 1 226 ? 9.095 -12.808 -38.008 1.00 82.56 226 GLU A C 1
ATOM 1646 O O . GLU A 1 226 ? 7.945 -12.952 -38.439 1.00 82.56 226 GLU A O 1
ATOM 1651 N N . GLY A 1 227 ? 9.834 -11.751 -38.351 1.00 79.38 227 GLY A N 1
ATOM 1652 C CA . GLY A 1 227 ? 9.40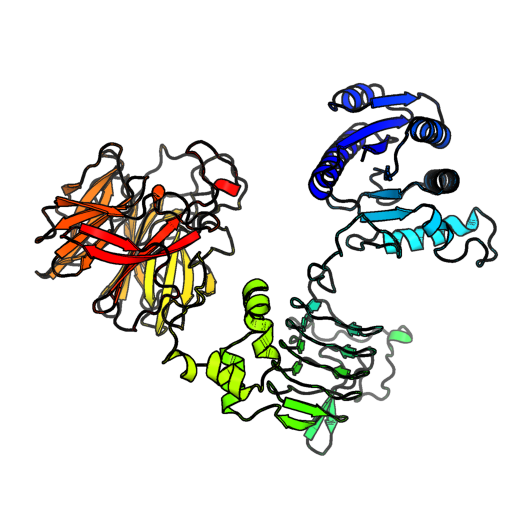1 -10.726 -39.298 1.00 79.38 227 GLY A CA 1
ATOM 1653 C C . GLY A 1 227 ? 8.262 -9.824 -38.821 1.00 79.38 227 GLY A C 1
ATOM 1654 O O . GLY A 1 227 ? 7.724 -9.067 -39.634 1.00 79.38 227 GLY A O 1
ATOM 1655 N N . VAL A 1 228 ? 7.873 -9.878 -37.542 1.00 87.31 228 VAL A N 1
ATOM 1656 C CA . VAL A 1 228 ? 6.803 -9.029 -36.997 1.00 87.31 228 VAL A CA 1
ATOM 1657 C C . VAL A 1 228 ? 7.269 -7.578 -36.892 1.00 87.31 228 VAL A C 1
ATOM 1659 O O . VAL A 1 228 ? 8.393 -7.293 -36.476 1.00 87.31 228 VAL A O 1
ATOM 1662 N N . ARG A 1 229 ? 6.395 -6.634 -37.257 1.00 86.44 229 ARG A N 1
ATOM 1663 C CA . ARG A 1 229 ? 6.677 -5.192 -37.201 1.00 86.44 229 ARG A CA 1
ATOM 1664 C C . ARG A 1 229 ? 5.688 -4.481 -36.286 1.00 86.44 229 ARG A C 1
ATOM 1666 O O . ARG A 1 229 ? 4.529 -4.315 -36.653 1.00 86.44 229 ARG A O 1
ATOM 1673 N N . LEU A 1 230 ? 6.161 -4.020 -35.134 1.00 86.62 230 LEU A N 1
ATOM 1674 C CA . LEU A 1 230 ? 5.432 -3.133 -34.228 1.00 86.62 230 LEU A CA 1
ATOM 1675 C C . LEU A 1 230 ? 5.862 -1.698 -34.518 1.00 86.62 230 LEU A C 1
ATOM 1677 O O . LEU A 1 230 ? 7.010 -1.319 -34.285 1.00 86.62 230 LEU A O 1
ATOM 1681 N N . LEU A 1 231 ? 4.969 -0.924 -35.115 1.00 79.19 231 LEU A N 1
ATOM 1682 C CA . LEU A 1 231 ? 5.266 0.392 -35.658 1.00 79.19 231 LEU A CA 1
ATOM 1683 C C . LEU A 1 231 ? 4.363 1.413 -34.970 1.00 79.19 231 LEU A C 1
ATOM 1685 O O . LEU A 1 231 ? 3.152 1.406 -35.193 1.00 79.19 231 LEU A O 1
ATOM 1689 N N . ASN A 1 232 ? 4.939 2.315 -34.177 1.00 72.38 232 ASN A N 1
ATOM 1690 C CA . ASN A 1 232 ? 4.215 3.462 -33.625 1.00 72.38 232 ASN A CA 1
ATOM 1691 C C . ASN A 1 232 ? 4.612 4.733 -34.406 1.00 72.38 232 ASN A C 1
ATOM 1693 O O . ASN A 1 232 ? 5.500 5.452 -33.957 1.00 72.38 232 ASN A O 1
ATOM 1697 N N . PRO A 1 233 ? 4.043 4.973 -35.607 1.00 63.75 233 PRO A N 1
ATOM 1698 C CA . PRO A 1 233 ? 4.409 6.081 -36.496 1.00 63.75 233 PRO A CA 1
ATOM 1699 C C . PRO A 1 233 ? 4.123 7.446 -35.869 1.00 63.75 233 PRO A C 1
ATOM 1701 O O . PRO A 1 233 ? 3.247 7.558 -35.011 1.00 63.75 233 PRO A O 1
ATOM 1704 N N . HIS A 1 234 ? 4.837 8.493 -36.294 1.00 58.44 234 HIS A N 1
ATOM 1705 C CA . HIS A 1 234 ? 4.648 9.859 -35.788 1.00 58.44 234 HIS A CA 1
ATOM 1706 C C . HIS A 1 234 ? 3.161 10.258 -35.894 1.00 58.44 234 HIS A C 1
ATOM 1708 O O . HIS A 1 234 ? 2.533 9.945 -36.906 1.00 58.44 234 HIS A O 1
ATOM 1714 N N . PRO A 1 235 ? 2.585 11.055 -34.967 1.00 54.41 235 PRO A N 1
ATOM 1715 C CA . PRO A 1 235 ? 1.209 11.567 -35.098 1.00 54.41 235 PRO A CA 1
ATOM 1716 C C . PRO A 1 235 ? 0.912 12.362 -36.389 1.00 54.41 235 PRO A C 1
ATOM 1718 O O . PRO A 1 235 ? -0.224 12.756 -36.622 1.00 54.41 235 PRO A O 1
ATOM 1721 N N . ARG A 1 236 ? 1.943 12.635 -37.201 1.00 53.56 236 ARG A N 1
ATOM 1722 C CA . ARG A 1 236 ? 1.906 13.393 -38.461 1.00 53.56 236 ARG A CA 1
ATOM 1723 C C . ARG A 1 236 ? 2.040 12.479 -39.689 1.00 53.56 236 ARG A C 1
ATOM 1725 O O . ARG A 1 236 ? 2.024 12.991 -40.804 1.00 53.56 236 ARG A O 1
ATOM 1732 N N . ASP A 1 237 ? 2.196 11.168 -39.497 1.00 55.62 237 ASP A N 1
ATOM 1733 C CA . ASP A 1 237 ? 2.243 10.204 -40.594 1.00 55.62 237 ASP A CA 1
ATOM 1734 C C . ASP A 1 237 ? 0.842 10.032 -41.203 1.00 55.62 237 ASP A C 1
ATOM 1736 O O . ASP A 1 237 ? -0.180 10.195 -40.531 1.00 55.62 237 ASP A O 1
ATOM 1740 N N . GLY A 1 238 ? 0.807 9.790 -42.516 1.00 52.62 238 GLY A N 1
ATOM 1741 C CA . GLY A 1 238 ? -0.364 9.978 -43.370 1.00 52.62 238 GLY A CA 1
ATOM 1742 C C . GLY A 1 238 ? -1.566 9.117 -42.984 1.00 52.62 238 GLY A C 1
ATOM 1743 O O . GLY A 1 238 ? -1.704 7.987 -43.447 1.00 52.62 238 GLY A O 1
ATOM 1744 N N . ARG A 1 239 ? -2.478 9.677 -42.187 1.00 57.62 239 ARG A N 1
ATOM 1745 C CA . ARG A 1 239 ? -3.838 9.159 -42.016 1.00 57.62 239 ARG A CA 1
ATOM 1746 C C . ARG A 1 239 ? -4.634 9.469 -43.278 1.00 57.62 239 ARG A C 1
ATOM 1748 O O . ARG A 1 239 ? -4.763 10.630 -43.665 1.00 57.62 239 ARG A O 1
ATOM 1755 N N . VAL A 1 240 ? -5.149 8.435 -43.930 1.00 56.97 240 VAL A N 1
ATOM 1756 C CA . VAL A 1 240 ? -6.055 8.559 -45.073 1.00 56.97 240 VAL A CA 1
ATOM 1757 C C . VAL A 1 240 ? -7.409 8.026 -44.645 1.00 56.97 240 VAL A C 1
ATOM 1759 O O . VAL A 1 240 ? -7.507 6.896 -44.178 1.00 56.97 240 VAL A O 1
ATOM 1762 N N . VAL A 1 241 ? -8.452 8.835 -44.803 1.00 56.22 241 VAL A N 1
ATOM 1763 C CA . VAL A 1 241 ? -9.835 8.405 -44.585 1.00 56.22 241 VAL A CA 1
ATOM 1764 C C . VAL A 1 241 ? -10.433 8.077 -45.947 1.00 56.22 241 VAL A C 1
ATOM 1766 O O . VAL A 1 241 ? -10.472 8.936 -46.831 1.00 56.22 241 VAL A O 1
ATOM 1769 N N . GLY A 1 242 ? -10.839 6.823 -46.137 1.00 56.94 242 GLY A N 1
ATOM 1770 C CA . GLY A 1 242 ? -11.542 6.382 -47.339 1.00 56.94 242 GLY A CA 1
ATOM 1771 C C . GLY A 1 242 ? -12.925 7.032 -47.470 1.00 56.94 242 GLY A C 1
ATOM 1772 O O . GLY A 1 242 ? -13.474 7.573 -46.511 1.00 56.94 242 GLY A O 1
ATOM 1773 N N . ALA A 1 243 ? -13.521 6.969 -48.664 1.00 57.16 243 ALA A N 1
ATOM 1774 C CA . ALA A 1 243 ? -14.878 7.481 -48.914 1.00 57.16 243 ALA A CA 1
ATOM 1775 C C . ALA A 1 243 ? -15.971 6.747 -48.105 1.00 57.16 243 ALA A C 1
ATOM 1777 O O . ALA A 1 243 ? -17.080 7.248 -47.953 1.00 57.16 243 ALA A O 1
ATOM 1778 N N . ASP A 1 244 ? -15.641 5.568 -47.583 1.00 60.03 244 ASP A N 1
ATOM 1779 C CA . ASP A 1 244 ? -16.419 4.736 -46.665 1.00 60.03 244 ASP A CA 1
ATOM 1780 C C . ASP A 1 244 ? -16.257 5.138 -45.184 1.00 60.03 244 ASP A C 1
ATOM 1782 O O . ASP A 1 244 ? -16.830 4.499 -44.304 1.00 60.03 244 ASP A O 1
ATOM 1786 N N . GLY A 1 245 ? -15.481 6.189 -44.894 1.00 56.00 245 GLY A N 1
ATOM 1787 C CA . GLY A 1 245 ? -15.191 6.652 -43.536 1.00 56.00 245 GLY A CA 1
ATOM 1788 C C . GLY A 1 245 ? -14.122 5.830 -42.812 1.00 56.00 245 GLY A C 1
ATOM 1789 O O . GLY A 1 245 ? -13.851 6.079 -41.638 1.00 56.00 245 GLY A O 1
ATOM 1790 N N . VAL A 1 246 ? -13.489 4.863 -43.484 1.00 57.06 246 VAL A N 1
ATOM 1791 C CA . VAL A 1 246 ? -12.450 4.018 -42.890 1.00 57.06 246 VAL A CA 1
ATOM 1792 C C . VAL A 1 246 ? -11.128 4.780 -42.851 1.00 57.06 246 VAL A C 1
ATOM 1794 O O . VAL A 1 246 ? -10.492 5.023 -43.876 1.00 57.06 246 VAL A O 1
ATOM 1797 N N . GLU A 1 247 ? -10.682 5.122 -41.644 1.00 56.81 247 GLU A N 1
ATOM 1798 C CA . GLU A 1 247 ? -9.342 5.660 -41.410 1.00 56.81 247 GLU A CA 1
ATOM 1799 C C . GLU A 1 247 ? -8.284 4.549 -41.531 1.00 56.81 247 GLU A C 1
ATOM 1801 O O . GLU A 1 247 ? -8.406 3.482 -40.919 1.00 56.81 247 GLU A O 1
ATOM 1806 N N . THR A 1 248 ? -7.255 4.814 -42.338 1.00 59.59 248 THR A N 1
ATOM 1807 C CA . THR A 1 248 ? -6.104 3.946 -42.606 1.00 59.59 248 THR A CA 1
ATOM 1808 C C . THR A 1 248 ? -4.815 4.723 -42.352 1.00 59.59 248 THR A C 1
ATOM 1810 O O . THR A 1 248 ? -4.598 5.791 -42.926 1.00 59.59 248 THR A O 1
ATOM 1813 N N . THR A 1 249 ? -3.930 4.176 -41.522 1.00 59.62 249 THR A N 1
ATOM 1814 C CA . THR A 1 249 ? -2.613 4.766 -41.247 1.00 59.62 249 THR A CA 1
ATOM 1815 C C . THR A 1 249 ? -1.596 4.288 -42.282 1.00 59.62 249 THR A C 1
ATOM 1817 O O . THR A 1 249 ? -1.271 3.101 -42.327 1.00 59.62 249 THR A O 1
ATOM 1820 N N . LEU A 1 250 ? -1.058 5.198 -43.098 1.00 58.69 250 LEU A N 1
ATOM 1821 C CA . LEU A 1 250 ? 0.057 4.915 -44.004 1.00 58.69 250 LEU A CA 1
ATOM 1822 C C . LEU A 1 250 ? 1.388 5.177 -43.289 1.00 58.69 250 LEU A C 1
ATOM 1824 O O . LEU A 1 250 ? 1.734 6.324 -43.009 1.00 58.69 250 LEU A O 1
ATOM 1828 N N . ASN A 1 251 ? 2.161 4.123 -43.016 1.00 57.31 251 ASN A N 1
ATOM 1829 C CA . ASN A 1 251 ? 3.515 4.267 -42.482 1.00 57.31 251 ASN A CA 1
ATOM 1830 C C . ASN A 1 251 ? 4.527 4.404 -43.631 1.00 57.31 251 ASN A C 1
ATOM 1832 O O . ASN A 1 251 ? 4.813 3.430 -44.329 1.00 57.31 251 ASN A O 1
ATOM 1836 N N . LEU A 1 252 ? 5.053 5.617 -43.823 1.00 55.97 252 LEU A N 1
ATOM 1837 C CA . LEU A 1 252 ? 5.928 5.975 -44.945 1.00 55.97 252 LEU A CA 1
ATOM 1838 C C . LEU A 1 252 ? 7.328 6.450 -44.519 1.00 55.97 252 LEU A C 1
ATOM 1840 O O . LEU A 1 252 ? 8.090 6.900 -45.368 1.00 55.97 252 LEU A O 1
ATOM 1844 N N . PHE A 1 253 ? 7.704 6.315 -43.240 1.00 46.62 253 PHE A N 1
ATOM 1845 C CA . PHE A 1 253 ? 9.007 6.788 -42.741 1.00 46.62 253 PHE A CA 1
ATOM 1846 C C . PHE A 1 253 ? 9.248 8.293 -43.014 1.00 46.62 253 PHE A C 1
ATOM 1848 O O . PHE A 1 253 ? 10.305 8.704 -43.498 1.00 46.62 253 PHE A O 1
ATOM 1855 N N . GLY A 1 254 ? 8.264 9.137 -42.682 1.00 49.31 254 GLY A N 1
ATOM 1856 C CA . GLY A 1 254 ? 8.374 10.588 -42.817 1.00 49.31 254 GLY A CA 1
ATOM 1857 C C . GLY A 1 254 ? 7.032 11.291 -43.007 1.00 49.31 254 GLY A C 1
ATOM 1858 O O . GLY A 1 254 ? 6.025 10.684 -43.365 1.00 49.31 254 GLY A O 1
ATOM 1859 N N . VAL A 1 255 ? 7.039 12.613 -42.817 1.00 52.09 255 VAL A N 1
ATOM 1860 C CA . VAL A 1 255 ? 5.859 13.461 -43.026 1.00 52.09 255 VAL A CA 1
ATOM 1861 C C . VAL A 1 255 ? 5.661 13.683 -44.526 1.00 52.09 255 VAL A C 1
ATOM 1863 O O . VAL A 1 255 ? 6.271 14.568 -45.125 1.00 52.09 255 VAL A O 1
ATOM 1866 N N . HIS A 1 256 ? 4.803 12.874 -45.142 1.00 60.59 256 HIS A N 1
ATOM 1867 C CA . HIS A 1 256 ? 4.361 13.064 -46.521 1.00 60.59 256 HIS A CA 1
ATOM 1868 C C . HIS A 1 256 ? 3.025 13.804 -46.521 1.00 60.59 256 HIS A C 1
ATOM 1870 O O . HIS A 1 256 ? 2.102 13.417 -45.811 1.00 60.59 256 HIS A O 1
ATOM 1876 N N . ARG A 1 257 ? 2.911 14.876 -47.309 1.00 62.81 257 ARG A N 1
ATOM 1877 C CA . ARG A 1 257 ? 1.700 15.702 -47.387 1.00 62.81 257 ARG A CA 1
ATOM 1878 C C . ARG A 1 257 ? 0.806 15.192 -48.533 1.00 62.81 257 ARG A C 1
ATOM 1880 O O . ARG A 1 257 ? 1.054 15.544 -49.684 1.00 62.81 257 ARG A O 1
ATOM 1887 N N . PRO A 1 258 ? -0.235 14.374 -48.274 1.00 60.09 258 PRO A N 1
ATOM 1888 C CA . PRO A 1 258 ? -1.091 13.848 -49.343 1.00 60.09 258 PRO A CA 1
ATOM 1889 C C . PRO A 1 258 ? -1.950 14.937 -50.004 1.00 60.09 258 PRO A C 1
ATOM 1891 O O . PRO A 1 258 ? -2.411 14.754 -51.123 1.00 60.09 258 PRO A O 1
ATOM 1894 N N . GLY A 1 259 ? -2.155 16.070 -49.319 1.00 63.38 259 GLY A N 1
ATOM 1895 C CA . GLY A 1 259 ? -2.926 17.214 -49.815 1.00 63.38 259 GLY A CA 1
ATOM 1896 C C . GLY A 1 259 ? -2.115 18.273 -50.571 1.00 63.38 259 GLY A C 1
ATOM 1897 O O . GLY A 1 259 ? -2.678 19.301 -50.938 1.00 63.38 259 GLY A O 1
ATOM 1898 N N . THR A 1 260 ? -0.807 18.082 -50.778 1.00 67.44 260 THR A N 1
ATOM 1899 C CA . THR A 1 260 ? 0.023 19.009 -51.567 1.00 67.44 260 THR A CA 1
ATOM 1900 C C . THR A 1 260 ? 0.254 18.501 -52.983 1.00 67.44 260 THR A C 1
ATOM 1902 O O . THR A 1 260 ? 0.067 17.326 -53.278 1.00 67.44 260 THR A O 1
ATOM 1905 N N . ALA A 1 261 ? 0.720 19.392 -53.865 1.00 74.69 261 ALA A N 1
ATOM 1906 C CA . ALA A 1 261 ? 1.013 19.066 -55.264 1.00 74.69 261 ALA A CA 1
ATOM 1907 C C . ALA A 1 261 ? 2.024 17.912 -55.443 1.00 74.69 261 ALA A C 1
ATOM 1909 O O . ALA A 1 261 ? 2.057 17.281 -56.494 1.00 74.69 261 ALA A O 1
ATOM 1910 N N . THR A 1 262 ? 2.845 17.630 -54.428 1.00 71.00 262 THR A N 1
ATOM 1911 C CA . THR A 1 262 ? 3.713 16.454 -54.367 1.00 71.00 262 THR A CA 1
ATOM 1912 C C . THR A 1 262 ? 3.725 15.884 -52.955 1.00 71.00 262 THR A C 1
ATOM 1914 O O . THR A 1 262 ? 3.682 16.639 -51.984 1.00 71.00 262 THR A O 1
ATOM 1917 N N . THR A 1 263 ? 3.809 14.560 -52.840 1.00 67.69 263 THR A N 1
ATOM 1918 C CA . THR A 1 263 ? 4.108 13.864 -51.582 1.00 67.69 263 THR A CA 1
ATOM 1919 C C . THR A 1 263 ? 5.613 13.791 -51.314 1.00 67.69 263 THR A C 1
ATOM 1921 O O . THR A 1 263 ? 6.012 13.325 -50.251 1.00 67.69 263 THR A O 1
ATOM 1924 N N . PHE A 1 264 ? 6.466 14.237 -52.245 1.00 75.00 264 PHE A N 1
ATOM 1925 C CA . PHE A 1 264 ? 7.917 14.246 -52.074 1.00 75.00 264 PHE A CA 1
ATOM 1926 C C . PHE A 1 264 ? 8.333 15.258 -50.989 1.00 75.00 264 PHE A C 1
ATOM 1928 O O . PHE A 1 264 ? 7.925 16.420 -51.061 1.00 75.00 264 PHE A O 1
ATOM 1935 N N . PRO A 1 265 ? 9.169 14.861 -50.015 1.00 67.25 265 PRO A N 1
ATOM 1936 C CA . PRO A 1 265 ? 9.619 15.752 -48.950 1.00 67.25 265 PRO A CA 1
ATOM 1937 C C . PRO A 1 265 ? 10.625 16.770 -49.511 1.00 67.25 265 PRO A C 1
ATOM 1939 O O . PRO A 1 265 ? 11.794 16.453 -49.739 1.00 67.25 265 PRO A O 1
ATOM 1942 N N . LEU A 1 266 ? 10.174 18.000 -49.780 1.00 71.00 266 LEU A N 1
ATOM 1943 C CA . LEU A 1 266 ? 10.974 19.024 -50.473 1.00 71.00 266 LEU A CA 1
ATOM 1944 C C . LEU A 1 266 ? 12.208 19.461 -49.671 1.00 71.00 266 LEU A C 1
ATOM 1946 O O . LEU A 1 266 ? 13.187 19.925 -50.257 1.00 71.00 266 LEU A O 1
ATOM 1950 N N . ASN A 1 267 ? 12.222 19.223 -48.359 1.00 60.31 267 ASN A N 1
ATOM 1951 C CA . ASN A 1 267 ? 13.417 19.380 -47.530 1.00 60.31 267 ASN A CA 1
ATOM 1952 C C . ASN A 1 267 ? 14.604 18.503 -47.970 1.00 60.31 267 ASN A C 1
ATOM 1954 O O . ASN A 1 267 ? 15.753 18.893 -47.770 1.00 60.31 267 ASN A O 1
ATOM 1958 N N . ARG A 1 268 ? 14.368 17.372 -48.648 1.00 63.91 268 ARG A N 1
ATOM 1959 C CA . ARG A 1 268 ? 15.432 16.550 -49.251 1.00 63.91 268 ARG A CA 1
ATOM 1960 C C . ARG A 1 268 ? 16.141 17.251 -50.409 1.00 63.91 268 ARG A C 1
ATOM 1962 O O . ARG A 1 268 ? 17.245 16.852 -50.755 1.00 63.91 268 ARG A O 1
ATOM 1969 N N . LEU A 1 269 ? 15.533 18.289 -50.984 1.00 72.81 269 LEU A N 1
ATOM 1970 C CA . LEU A 1 269 ? 16.145 19.156 -51.996 1.00 72.81 269 LEU A CA 1
ATOM 1971 C C . LEU A 1 269 ? 16.782 20.414 -51.377 1.00 72.81 269 LEU A C 1
ATOM 1973 O O . LEU A 1 269 ? 17.163 21.323 -52.105 1.00 72.81 269 LEU A O 1
ATOM 1977 N N . GLY A 1 270 ? 16.893 20.483 -50.045 1.00 57.00 270 GLY A N 1
ATOM 1978 C CA . GLY A 1 270 ? 17.499 21.613 -49.336 1.00 57.00 270 GLY A CA 1
ATOM 1979 C C . GLY A 1 270 ? 16.554 22.789 -49.071 1.00 57.00 270 GLY A C 1
ATOM 1980 O O . GLY A 1 270 ? 17.005 23.823 -48.584 1.00 57.00 270 GLY A O 1
ATOM 1981 N N . TYR A 1 271 ? 15.254 22.656 -49.356 1.00 58.31 271 TYR A N 1
ATOM 1982 C CA . TYR A 1 271 ? 14.272 23.688 -49.018 1.00 58.31 271 TYR A CA 1
ATOM 1983 C C . TYR A 1 271 ? 13.878 23.621 -47.538 1.00 58.31 271 TYR A C 1
ATOM 1985 O O . TYR A 1 271 ? 13.528 22.564 -47.019 1.00 58.31 271 TYR A O 1
ATOM 1993 N N . VAL A 1 272 ? 13.888 24.766 -46.856 1.00 57.59 272 VAL A N 1
ATOM 1994 C CA . VAL A 1 272 ? 13.371 24.873 -45.486 1.00 57.59 272 VAL A CA 1
ATOM 1995 C C . VAL A 1 272 ? 11.846 24.908 -45.551 1.00 57.59 272 VAL A C 1
ATOM 1997 O O . VAL A 1 272 ? 11.266 25.827 -46.128 1.00 57.59 272 VAL A O 1
ATOM 2000 N N . GLU A 1 273 ? 11.186 23.900 -44.984 1.00 56.09 273 GLU A N 1
ATOM 2001 C CA . GLU A 1 273 ? 9.731 23.933 -44.835 1.00 56.09 273 GLU A CA 1
ATOM 2002 C C . GLU A 1 273 ? 9.346 24.861 -43.666 1.00 56.09 273 GLU A C 1
ATOM 2004 O O . GLU A 1 273 ? 10.009 24.820 -42.628 1.00 56.09 273 GLU A O 1
ATOM 2009 N N . PRO A 1 274 ? 8.300 25.701 -43.799 1.00 55.94 274 PRO A N 1
ATOM 2010 C CA . PRO A 1 274 ? 7.845 26.558 -42.705 1.00 55.94 274 PRO A CA 1
ATOM 2011 C C . PRO A 1 274 ? 7.456 25.730 -41.469 1.00 55.94 274 PRO A C 1
ATOM 2013 O O . PRO A 1 274 ? 6.855 24.660 -41.600 1.00 55.94 274 PRO A O 1
ATOM 2016 N N . GLU A 1 275 ? 7.820 26.231 -40.282 1.00 50.53 275 GLU A N 1
ATOM 2017 C CA . GLU A 1 275 ? 7.627 25.555 -38.993 1.00 50.53 275 GLU A CA 1
ATOM 2018 C C . GLU A 1 275 ? 6.160 25.151 -38.759 1.00 50.53 275 GLU A C 1
ATOM 2020 O O . GLU A 1 275 ? 5.232 25.946 -38.903 1.00 50.53 275 GLU A O 1
ATOM 2025 N N . TRP A 1 276 ? 5.959 23.895 -38.355 1.00 47.06 276 TRP A N 1
ATOM 2026 C CA . TRP A 1 276 ? 4.689 23.385 -37.833 1.00 47.06 276 TRP A CA 1
ATOM 2027 C C . TRP A 1 276 ? 4.538 23.801 -36.355 1.00 47.06 276 TRP A C 1
ATOM 2029 O O . TRP A 1 276 ? 5.553 23.814 -35.652 1.00 47.06 276 TRP A O 1
ATOM 2039 N N . PRO A 1 277 ? 3.325 24.065 -35.825 1.00 41.03 277 PRO A N 1
ATOM 2040 C CA . PRO A 1 277 ? 3.131 24.278 -34.387 1.00 41.03 277 PRO A CA 1
ATOM 2041 C C . PRO A 1 277 ? 3.758 23.140 -33.559 1.00 41.03 277 PRO A C 1
ATOM 2043 O O . PRO A 1 277 ? 3.567 21.955 -33.832 1.00 41.03 277 PRO A O 1
ATOM 2046 N N . ARG A 1 278 ? 4.576 23.481 -32.563 1.00 41.78 278 ARG A N 1
ATOM 2047 C CA . ARG A 1 278 ? 5.273 22.489 -31.729 1.00 41.78 278 ARG A CA 1
ATOM 2048 C C . ARG A 1 278 ? 4.239 21.648 -30.960 1.00 41.78 278 ARG A C 1
ATOM 2050 O O . ARG A 1 278 ? 3.397 22.256 -30.312 1.00 41.78 278 ARG A O 1
ATOM 2057 N N . PRO A 1 279 ? 4.274 20.301 -31.007 1.00 43.16 279 PRO A N 1
ATOM 2058 C CA . PRO A 1 279 ? 3.387 19.476 -30.204 1.00 43.16 279 PRO A CA 1
ATOM 2059 C C . PRO A 1 279 ? 4.020 19.252 -28.831 1.00 43.16 279 PRO A C 1
ATOM 2061 O O . PRO A 1 279 ? 4.959 18.482 -28.664 1.00 43.16 279 PRO A O 1
ATOM 2064 N N . ASP A 1 280 ? 3.436 19.908 -27.854 1.00 42.75 280 ASP A N 1
ATOM 2065 C CA . ASP A 1 280 ? 3.345 19.574 -26.436 1.00 42.75 280 ASP A CA 1
ATOM 2066 C C . ASP A 1 280 ? 2.513 18.297 -26.155 1.00 42.75 280 ASP A C 1
ATOM 2068 O O . ASP A 1 280 ? 2.106 18.043 -25.025 1.00 42.75 280 ASP A O 1
ATOM 2072 N N . GLN A 1 281 ? 2.272 17.447 -27.159 1.00 47.78 281 GLN A N 1
ATOM 2073 C CA . GLN A 1 281 ? 1.440 16.251 -27.039 1.00 47.78 281 GLN A CA 1
ATOM 2074 C C . GLN A 1 281 ? 2.291 14.978 -27.112 1.00 47.78 281 GLN A C 1
ATOM 2076 O O . GLN A 1 281 ? 2.881 14.651 -28.145 1.00 47.78 281 GLN A O 1
ATOM 2081 N N . LEU A 1 282 ? 2.342 14.249 -25.994 1.00 48.09 282 LEU A N 1
ATOM 2082 C CA . LEU A 1 282 ? 2.838 12.874 -25.925 1.00 48.09 282 LEU A CA 1
ATOM 2083 C C . LEU A 1 282 ? 2.107 12.019 -26.975 1.00 48.09 282 LEU A C 1
ATOM 2085 O O . LEU A 1 282 ? 0.881 12.062 -27.070 1.00 48.09 282 LEU A O 1
ATOM 2089 N N . GLY A 1 283 ? 2.843 11.245 -27.776 1.00 55.66 283 GLY A N 1
ATOM 2090 C CA . GLY A 1 283 ? 2.215 10.284 -28.682 1.00 55.66 283 GLY A CA 1
ATOM 2091 C C . GLY A 1 283 ? 1.522 9.193 -27.865 1.00 55.66 283 GLY A C 1
ATOM 2092 O O . GLY A 1 283 ? 2.131 8.649 -26.943 1.00 55.66 283 GLY A O 1
ATOM 2093 N N . ALA A 1 284 ? 0.266 8.869 -28.184 1.00 63.19 284 ALA A N 1
ATOM 2094 C CA . ALA A 1 284 ? -0.444 7.781 -27.513 1.00 63.19 284 ALA A CA 1
ATOM 2095 C C . ALA A 1 284 ? 0.366 6.463 -27.610 1.00 63.19 284 ALA A C 1
ATOM 2097 O O . ALA A 1 284 ? 0.984 6.189 -28.650 1.00 63.19 284 ALA A O 1
ATOM 2098 N N . PRO A 1 285 ? 0.437 5.668 -26.527 1.00 72.69 285 PRO A N 1
ATOM 2099 C CA . PRO A 1 285 ? 1.243 4.455 -26.509 1.00 72.69 285 PRO A CA 1
ATOM 2100 C C . PRO A 1 285 ? 0.636 3.377 -27.416 1.00 72.69 285 PRO A C 1
ATOM 2102 O O . PRO A 1 285 ? -0.580 3.265 -27.533 1.00 72.69 285 PRO A O 1
ATOM 2105 N N . GLN A 1 286 ? 1.492 2.557 -28.023 1.00 84.31 286 GLN A N 1
ATOM 2106 C CA . GLN A 1 286 ? 1.088 1.279 -28.612 1.00 84.31 286 GLN A CA 1
ATOM 2107 C C . GLN A 1 286 ? 1.240 0.202 -27.533 1.00 84.31 286 GLN A C 1
ATOM 2109 O O . GLN A 1 286 ? 2.290 0.131 -26.889 1.00 84.31 286 GLN A O 1
ATOM 2114 N N . VAL A 1 287 ? 0.207 -0.607 -27.306 1.00 91.31 287 VAL A N 1
ATOM 2115 C CA . VAL A 1 287 ? 0.170 -1.583 -26.210 1.00 91.31 287 VAL A CA 1
ATOM 2116 C C . VAL A 1 287 ? -0.139 -2.966 -26.764 1.00 91.31 287 VAL A C 1
ATOM 2118 O O . VAL A 1 287 ? -1.160 -3.179 -27.402 1.00 91.31 287 VAL A O 1
ATOM 2121 N N . ILE A 1 288 ? 0.737 -3.920 -26.495 1.00 95.31 288 ILE A N 1
ATOM 2122 C CA . ILE A 1 288 ? 0.493 -5.349 -26.639 1.00 95.31 288 ILE A CA 1
ATOM 2123 C C . ILE A 1 288 ? 0.307 -5.888 -25.221 1.00 95.31 288 ILE A C 1
ATOM 2125 O O . ILE A 1 288 ? 1.179 -5.679 -24.378 1.00 95.31 288 ILE A O 1
ATOM 2129 N N . GLY A 1 289 ? -0.836 -6.514 -24.946 1.00 93.44 289 GLY A N 1
ATOM 2130 C CA . GLY A 1 289 ? -1.170 -7.115 -23.654 1.00 93.44 289 GLY A CA 1
ATOM 2131 C C . GLY A 1 289 ? -0.317 -8.343 -23.329 1.00 93.44 289 GLY A C 1
ATOM 2132 O O . GLY A 1 289 ? 0.752 -8.545 -23.899 1.00 93.44 289 GLY A O 1
ATOM 2133 N N . ASN A 1 290 ? -0.790 -9.162 -22.401 1.00 96.69 290 ASN A N 1
ATOM 2134 C CA . ASN A 1 290 ? -0.149 -10.386 -21.923 1.00 96.69 290 ASN A CA 1
ATOM 2135 C C . ASN A 1 290 ? -0.705 -11.619 -22.653 1.00 96.69 290 ASN A C 1
ATOM 2137 O O . ASN A 1 290 ? -1.822 -11.571 -23.159 1.00 96.69 290 ASN A O 1
ATOM 2141 N N . ASP A 1 291 ? 0.040 -12.728 -22.713 1.00 96.81 291 ASP A N 1
ATOM 2142 C CA . ASP A 1 291 ? -0.373 -13.964 -23.422 1.00 96.81 291 ASP A CA 1
ATOM 2143 C C . ASP A 1 291 ? -0.775 -13.728 -24.898 1.00 96.81 291 ASP A C 1
ATOM 2145 O O . ASP A 1 291 ? -1.628 -14.415 -25.466 1.00 96.81 291 ASP A O 1
ATOM 2149 N N . VAL A 1 292 ? -0.199 -12.708 -25.545 1.00 97.75 292 VAL A N 1
ATOM 2150 C CA . VAL A 1 292 ? -0.514 -12.387 -26.942 1.00 97.75 292 VAL A CA 1
ATOM 2151 C C . VAL A 1 292 ? 0.335 -13.241 -27.876 1.00 97.75 292 VAL A C 1
ATOM 2153 O O . VAL A 1 292 ? 1.560 -13.320 -27.747 1.00 97.75 292 VAL A O 1
ATOM 2156 N N . TRP A 1 293 ? -0.311 -13.830 -28.882 1.00 97.38 293 TRP A N 1
ATOM 2157 C CA . TRP A 1 293 ? 0.368 -14.553 -29.955 1.00 97.38 293 TRP A CA 1
ATOM 2158 C C . TRP A 1 293 ? 0.303 -13.768 -31.264 1.00 97.38 293 TRP A C 1
ATOM 2160 O O . TRP A 1 293 ? -0.780 -13.506 -31.785 1.00 97.38 293 TRP A O 1
ATOM 2170 N N . ILE A 1 294 ? 1.463 -13.417 -31.825 1.00 97.31 294 ILE A N 1
ATOM 2171 C CA . ILE A 1 294 ? 1.564 -12.712 -33.108 1.00 97.31 294 ILE A CA 1
ATOM 2172 C C . ILE A 1 294 ? 2.259 -13.602 -34.139 1.00 97.31 294 ILE A C 1
ATOM 2174 O O . ILE A 1 294 ? 3.408 -14.010 -33.963 1.00 97.31 294 ILE A O 1
ATOM 2178 N N . GLY A 1 295 ? 1.544 -13.902 -35.223 1.00 93.81 295 GLY A N 1
ATOM 2179 C CA . GLY A 1 295 ? 2.008 -14.733 -36.326 1.00 93.81 295 GLY A CA 1
ATOM 2180 C C . GLY A 1 295 ? 3.050 -14.052 -37.214 1.00 93.81 295 GLY A C 1
ATOM 2181 O O . GLY A 1 295 ? 3.154 -12.828 -37.276 1.00 93.81 295 GLY A O 1
ATOM 2182 N N . GLN A 1 296 ? 3.812 -14.877 -37.933 1.00 94.38 296 GLN A N 1
ATOM 2183 C CA . GLN A 1 296 ? 4.959 -14.452 -38.737 1.00 94.38 296 GLN A CA 1
ATOM 2184 C C . GLN A 1 296 ? 4.594 -13.331 -39.718 1.00 94.38 296 GLN A C 1
ATOM 2186 O O . GLN A 1 296 ? 3.563 -13.392 -40.394 1.00 94.38 296 GLN A O 1
ATOM 2191 N N . GLY A 1 297 ? 5.445 -12.308 -39.807 1.00 89.88 297 GLY A N 1
ATOM 2192 C CA . GLY A 1 297 ? 5.285 -11.211 -40.763 1.00 89.88 297 GLY A CA 1
ATOM 2193 C C . GLY A 1 297 ? 4.095 -10.278 -40.509 1.00 89.88 297 GLY A C 1
ATOM 2194 O O . GLY A 1 297 ? 3.791 -9.455 -41.373 1.00 89.88 297 GLY A O 1
ATOM 2195 N N . ALA A 1 298 ? 3.394 -10.399 -39.377 1.00 95.62 298 ALA A N 1
ATOM 2196 C CA . ALA A 1 298 ? 2.311 -9.482 -39.037 1.00 95.62 298 ALA A CA 1
ATOM 2197 C C . ALA A 1 298 ? 2.836 -8.061 -38.766 1.00 95.62 298 ALA A C 1
ATOM 2199 O O . ALA A 1 298 ? 3.956 -7.856 -38.290 1.00 95.62 298 ALA A O 1
ATOM 2200 N N . VAL A 1 299 ? 2.004 -7.064 -39.055 1.00 92.69 299 VAL A N 1
ATOM 2201 C CA . VAL A 1 299 ? 2.308 -5.644 -38.872 1.00 92.69 299 VAL A CA 1
ATOM 2202 C C . VAL A 1 299 ? 1.269 -5.033 -37.942 1.00 92.69 299 VAL A C 1
ATOM 2204 O O . VAL A 1 299 ? 0.079 -5.074 -38.232 1.00 92.69 299 VAL A O 1
ATOM 2207 N N . VAL A 1 300 ? 1.713 -4.430 -36.845 1.00 91.69 300 VAL A N 1
ATOM 2208 C CA . VAL A 1 300 ? 0.868 -3.670 -35.917 1.00 91.69 300 VAL A CA 1
ATOM 2209 C C . VAL A 1 300 ? 1.259 -2.204 -36.035 1.00 91.69 300 VAL A C 1
ATOM 2211 O O . VAL A 1 300 ? 2.409 -1.848 -35.786 1.00 91.69 300 VAL A O 1
ATOM 2214 N N . VAL A 1 301 ? 0.332 -1.353 -36.473 1.00 83.69 301 VAL A N 1
ATOM 2215 C CA . VAL A 1 301 ? 0.618 0.037 -36.843 1.00 83.69 301 VAL A CA 1
ATOM 2216 C C . VAL A 1 301 ? -0.293 1.026 -36.118 1.00 83.69 301 VAL A C 1
ATOM 2218 O O . VAL A 1 301 ? -1.514 0.912 -36.159 1.00 83.69 301 VAL A O 1
ATOM 2221 N N . GLY A 1 302 ? 0.312 2.042 -35.498 1.00 76.19 302 GLY A N 1
ATOM 2222 C CA . GLY A 1 302 ? -0.395 3.118 -34.792 1.00 76.19 302 GLY A CA 1
ATOM 2223 C C . GLY A 1 302 ? -0.491 2.908 -33.276 1.00 76.19 302 GLY A C 1
ATOM 2224 O O . GLY A 1 302 ? -0.014 1.896 -32.762 1.00 76.19 302 GLY A O 1
ATOM 2225 N N . PRO A 1 303 ? -1.101 3.854 -32.543 1.00 78.00 303 PRO A N 1
ATOM 2226 C CA . PRO A 1 303 ? -1.297 3.769 -31.096 1.00 78.00 303 PRO A CA 1
ATOM 2227 C C . PRO A 1 303 ? -2.453 2.815 -30.759 1.00 78.00 303 PRO A C 1
ATOM 2229 O O . PRO A 1 303 ? -3.504 3.237 -30.290 1.00 78.00 303 PRO A O 1
ATOM 2232 N N . VAL A 1 304 ? -2.278 1.540 -31.095 1.00 86.00 304 VAL A N 1
ATOM 2233 C CA . VAL A 1 304 ? -3.298 0.499 -30.940 1.00 86.00 304 VAL A CA 1
ATOM 2234 C C . VAL A 1 304 ? -3.023 -0.353 -29.711 1.00 86.00 304 VAL A C 1
ATOM 2236 O O . VAL A 1 304 ? -1.863 -0.592 -29.358 1.00 86.00 304 VAL A O 1
ATOM 2239 N N . THR A 1 305 ? -4.096 -0.839 -29.098 1.00 93.62 305 THR A N 1
ATOM 2240 C CA . THR A 1 305 ? -4.070 -1.811 -28.008 1.00 93.62 305 THR A CA 1
ATOM 2241 C C . THR A 1 305 ? -4.456 -3.190 -28.528 1.00 93.62 305 THR A C 1
ATOM 2243 O O . THR A 1 305 ? -5.560 -3.389 -29.026 1.00 93.62 305 THR A O 1
ATOM 2246 N N . VAL A 1 306 ? -3.560 -4.164 -28.392 1.00 97.25 306 VAL A N 1
ATOM 2247 C CA . VAL A 1 306 ? -3.852 -5.586 -28.582 1.00 97.25 306 VAL A CA 1
ATOM 2248 C C . VAL A 1 306 ? -4.108 -6.192 -27.207 1.00 97.25 306 VAL A C 1
ATOM 2250 O O . VAL A 1 306 ? -3.179 -6.299 -26.414 1.00 97.25 306 VAL A O 1
ATOM 2253 N N . GLY A 1 307 ? -5.364 -6.526 -26.904 1.00 94.62 307 GLY A N 1
ATOM 2254 C CA . GLY A 1 307 ? -5.786 -6.990 -25.580 1.00 94.62 307 GLY A CA 1
ATOM 2255 C C . GLY A 1 307 ? -5.177 -8.330 -25.157 1.00 94.62 307 GLY A C 1
ATOM 2256 O O . GLY A 1 307 ? -4.704 -9.106 -25.990 1.00 94.62 307 GLY A O 1
ATOM 2257 N N . ASP A 1 308 ? -5.221 -8.609 -23.851 1.00 97.56 308 ASP A N 1
ATOM 2258 C CA . ASP A 1 308 ? -4.654 -9.826 -23.260 1.00 97.56 308 ASP A CA 1
ATOM 2259 C C . ASP A 1 308 ? -5.217 -11.096 -23.918 1.00 97.56 308 ASP A C 1
ATOM 2261 O O . ASP A 1 308 ? -6.407 -11.191 -24.227 1.00 97.56 308 ASP A O 1
ATOM 2265 N N . GLY A 1 309 ? -4.358 -12.078 -24.169 1.00 96.50 309 GLY A N 1
ATOM 2266 C CA . GLY A 1 309 ? -4.727 -13.347 -24.781 1.00 96.50 309 GLY A CA 1
ATOM 2267 C C . GLY A 1 309 ? -5.101 -13.263 -26.266 1.00 96.50 309 GLY A C 1
ATOM 2268 O O . GLY A 1 309 ? -5.544 -14.268 -26.826 1.00 96.50 309 GLY A O 1
ATOM 2269 N N . ALA A 1 310 ? -4.993 -12.113 -26.936 1.00 98.12 310 ALA A N 1
ATOM 2270 C CA . ALA A 1 310 ? -5.348 -12.005 -28.352 1.00 98.12 310 ALA A CA 1
ATOM 2271 C C . ALA A 1 310 ? -4.385 -12.786 -29.272 1.00 98.12 310 ALA A C 1
ATOM 2273 O O . ALA A 1 310 ? -3.212 -12.998 -28.962 1.00 98.12 310 ALA A O 1
ATOM 2274 N N . ILE A 1 311 ? -4.884 -13.202 -30.441 1.00 98.50 311 ILE A N 1
ATOM 2275 C CA . ILE A 1 311 ? -4.098 -13.879 -31.482 1.00 98.50 311 ILE A CA 1
ATOM 2276 C C . ILE A 1 311 ? -4.165 -13.065 -32.771 1.00 98.50 311 ILE A C 1
ATOM 2278 O O . ILE A 1 311 ? -5.243 -12.838 -33.318 1.00 98.50 311 ILE A O 1
ATOM 2282 N N . VAL A 1 312 ? -3.005 -12.684 -33.295 1.00 98.12 312 VAL A N 1
ATOM 2283 C CA . VAL A 1 312 ? -2.851 -12.008 -34.585 1.00 98.12 312 VAL A CA 1
ATOM 2284 C C . VAL A 1 312 ? -2.321 -13.011 -35.606 1.00 98.12 312 VAL A C 1
ATOM 2286 O O . VAL A 1 312 ? -1.237 -13.566 -35.442 1.00 98.12 312 VAL A O 1
ATOM 2289 N N . GLY A 1 313 ? -3.085 -13.262 -36.668 1.00 96.56 313 GLY A N 1
ATOM 2290 C CA . GLY A 1 313 ? -2.696 -14.177 -37.740 1.00 96.56 313 GLY A CA 1
ATOM 2291 C C . GLY A 1 313 ? -1.445 -13.723 -38.503 1.00 96.56 313 GLY A C 1
ATOM 2292 O O . GLY A 1 313 ? -1.124 -12.536 -38.563 1.00 96.56 313 GLY A O 1
ATOM 2293 N N . ALA A 1 314 ? -0.745 -14.675 -39.125 1.00 96.00 314 ALA A N 1
ATOM 2294 C CA . ALA A 1 314 ? 0.428 -14.385 -39.950 1.00 96.00 314 ALA A CA 1
ATOM 2295 C C . ALA A 1 314 ? 0.095 -13.411 -41.095 1.00 96.00 314 ALA A C 1
ATOM 2297 O O . ALA A 1 314 ? -0.959 -13.515 -41.726 1.00 96.00 314 ALA A O 1
ATOM 2298 N N . GLY A 1 315 ? 0.992 -12.454 -41.344 1.00 93.81 315 GLY A N 1
ATOM 2299 C CA . GLY A 1 315 ? 0.831 -11.417 -42.368 1.00 93.81 315 GLY A CA 1
ATOM 2300 C C . GLY A 1 315 ? -0.330 -10.437 -42.144 1.00 93.81 315 GLY A C 1
ATOM 2301 O O . GLY A 1 315 ? -0.622 -9.642 -43.038 1.00 93.81 315 GLY A O 1
ATOM 2302 N N . ALA A 1 316 ? -1.014 -10.481 -40.994 1.00 96.31 316 ALA A N 1
ATOM 2303 C CA . ALA A 1 316 ? -2.110 -9.563 -40.703 1.00 96.31 316 ALA A CA 1
ATOM 2304 C C . ALA A 1 316 ? -1.603 -8.129 -40.483 1.00 96.31 316 ALA A C 1
ATOM 2306 O O . ALA A 1 316 ? -0.507 -7.929 -39.962 1.00 96.31 316 ALA A O 1
ATOM 2307 N N . VAL A 1 317 ? -2.417 -7.132 -40.840 1.00 93.88 317 VAL A N 1
ATOM 2308 C CA . VAL A 1 317 ? -2.125 -5.709 -40.606 1.00 93.88 317 VAL A CA 1
ATOM 2309 C C . VAL A 1 317 ? -3.129 -5.147 -39.607 1.00 93.88 317 VAL A C 1
ATOM 2311 O O . VAL A 1 317 ? -4.274 -4.856 -39.950 1.00 93.88 317 VAL A O 1
ATOM 2314 N N . VAL A 1 318 ? -2.701 -5.013 -38.356 1.00 92.81 318 VAL A N 1
ATOM 2315 C CA . VAL A 1 318 ? -3.497 -4.474 -37.253 1.00 92.81 318 VAL A CA 1
ATOM 2316 C C . VAL A 1 318 ? -3.330 -2.960 -37.217 1.00 92.81 318 VAL A C 1
ATOM 2318 O O . VAL A 1 318 ? -2.249 -2.457 -36.924 1.00 92.81 318 VAL A O 1
ATOM 2321 N N . SER A 1 319 ? -4.407 -2.236 -37.510 1.00 85.81 319 SER A N 1
ATOM 2322 C CA . SER A 1 319 ? -4.447 -0.767 -37.503 1.00 85.81 319 SER A CA 1
ATOM 2323 C C . SER A 1 319 ? -5.502 -0.195 -36.547 1.00 85.81 319 SER A C 1
ATOM 2325 O O . SER A 1 319 ? -5.785 1.001 -36.594 1.00 85.81 319 SER A O 1
ATOM 2327 N N . ARG A 1 320 ? -6.129 -1.050 -35.729 1.00 84.19 320 ARG A N 1
ATOM 2328 C CA . ARG A 1 320 ? -7.153 -0.718 -34.726 1.00 84.19 320 ARG A CA 1
ATOM 2329 C C . ARG A 1 320 ? -6.985 -1.613 -33.504 1.00 84.19 320 ARG A C 1
ATOM 2331 O O . ARG A 1 320 ? -6.342 -2.657 -33.606 1.00 84.19 320 ARG A O 1
ATOM 2338 N N . ASP A 1 321 ? -7.596 -1.210 -32.397 1.00 91.31 321 ASP A N 1
ATOM 2339 C CA . ASP A 1 321 ? -7.594 -1.993 -31.165 1.00 91.31 321 ASP A CA 1
ATOM 2340 C C . ASP A 1 321 ? -8.192 -3.387 -31.383 1.00 91.31 321 ASP A C 1
ATOM 2342 O O . ASP A 1 321 ? -9.187 -3.566 -32.093 1.00 91.31 321 ASP A O 1
ATOM 2346 N N . VAL A 1 322 ? -7.564 -4.379 -30.760 1.00 96.38 322 VAL A N 1
ATOM 2347 C CA . VAL A 1 322 ? -7.975 -5.781 -30.789 1.00 96.38 322 VAL A CA 1
ATOM 2348 C C . VAL A 1 322 ? -8.495 -6.145 -29.398 1.00 96.38 322 VAL A C 1
ATOM 2350 O O . VAL A 1 322 ? -7.734 -6.034 -28.435 1.00 96.38 322 VAL A O 1
ATOM 2353 N N . PRO A 1 323 ? -9.757 -6.591 -29.262 1.00 95.44 323 PRO A N 1
ATOM 2354 C CA . PRO A 1 323 ? -10.299 -6.998 -27.969 1.00 95.44 323 PRO A CA 1
ATOM 2355 C C . PRO A 1 323 ? -9.511 -8.158 -27.332 1.00 95.44 323 PRO A C 1
ATOM 2357 O O . PRO A 1 323 ? -8.943 -8.978 -28.064 1.00 95.44 323 PRO A O 1
ATOM 2360 N N . PRO A 1 324 ? -9.518 -8.291 -25.993 1.00 96.31 324 PRO A N 1
ATOM 2361 C CA . PRO A 1 324 ? -8.911 -9.433 -25.319 1.00 96.31 324 PRO A CA 1
ATOM 2362 C C . PRO A 1 324 ? -9.452 -10.767 -25.837 1.00 96.31 324 PRO A C 1
ATOM 2364 O O . PRO A 1 324 ? -10.634 -10.892 -26.164 1.00 96.31 324 PRO A O 1
ATOM 2367 N N . TYR A 1 325 ? -8.574 -11.764 -25.929 1.00 96.75 325 TYR A N 1
ATOM 2368 C CA . TYR A 1 325 ? -8.870 -13.113 -26.421 1.00 96.75 325 TYR A CA 1
ATOM 2369 C C . TYR A 1 325 ? -9.475 -13.183 -27.836 1.00 96.75 325 TYR A C 1
ATOM 2371 O O . TYR A 1 325 ? -9.908 -14.258 -28.264 1.00 96.75 325 TYR A O 1
ATOM 2379 N N . ALA A 1 326 ? -9.490 -12.086 -28.598 1.00 95.62 326 ALA A N 1
ATOM 2380 C CA . ALA A 1 326 ? -9.914 -12.092 -29.991 1.00 95.62 326 ALA A CA 1
ATOM 2381 C C . ALA A 1 326 ? -8.838 -12.712 -30.892 1.00 95.62 326 ALA A C 1
ATOM 2383 O O . ALA A 1 326 ? -7.638 -12.556 -30.674 1.00 95.62 326 ALA A O 1
ATOM 2384 N N . VAL A 1 327 ? -9.275 -13.393 -31.947 1.00 98.19 327 VAL A N 1
ATOM 2385 C CA . VAL A 1 327 ? -8.424 -13.886 -33.031 1.00 98.19 327 VAL A CA 1
ATOM 2386 C C . VAL A 1 327 ? -8.670 -13.008 -34.247 1.00 98.19 327 VAL A C 1
ATOM 2388 O O . VAL A 1 327 ? -9.784 -12.992 -34.774 1.00 98.19 327 VAL A O 1
ATOM 2391 N N . VAL A 1 328 ? -7.647 -12.287 -34.700 1.00 97.50 328 VAL A N 1
ATOM 2392 C CA . VAL A 1 328 ? -7.729 -11.374 -35.846 1.00 97.50 328 VAL A CA 1
ATOM 2393 C C . VAL A 1 328 ? -6.858 -11.837 -37.009 1.00 97.50 328 VAL A C 1
ATOM 2395 O O . VAL A 1 328 ? -5.780 -12.396 -36.812 1.00 97.50 328 VAL A O 1
ATOM 2398 N N . ALA A 1 329 ? -7.305 -11.591 -38.239 1.00 96.50 329 ALA A N 1
ATOM 2399 C CA . ALA A 1 329 ? -6.534 -11.868 -39.451 1.00 96.50 329 ALA A CA 1
ATOM 2400 C C . ALA A 1 329 ? -6.925 -10.919 -40.594 1.00 96.50 329 ALA A C 1
ATOM 2402 O O . ALA A 1 329 ? -8.010 -10.339 -40.582 1.00 96.50 329 ALA A O 1
ATOM 2403 N N . GLY A 1 330 ? -6.048 -10.787 -41.594 1.00 91.44 330 GLY A N 1
ATOM 2404 C CA . GLY A 1 330 ? -6.283 -9.983 -42.799 1.00 91.44 330 GLY A CA 1
ATOM 2405 C C . GLY A 1 330 ? -5.568 -8.628 -42.809 1.00 91.44 330 GLY A C 1
ATOM 2406 O O . GLY A 1 330 ? -4.852 -8.272 -41.876 1.00 91.44 330 GLY A O 1
ATOM 2407 N N . ASN A 1 331 ? -5.755 -7.882 -43.896 1.00 90.94 331 ASN A N 1
ATOM 2408 C CA . ASN A 1 331 ? -5.240 -6.527 -44.094 1.00 90.94 331 ASN A CA 1
ATOM 2409 C C . ASN A 1 331 ? -6.362 -5.655 -44.705 1.00 90.94 331 ASN A C 1
ATOM 2411 O O . ASN A 1 331 ? -6.622 -5.796 -45.902 1.00 90.94 331 ASN A O 1
ATOM 2415 N N . PRO A 1 332 ? -7.045 -4.803 -43.914 1.00 89.56 332 PRO A N 1
ATOM 2416 C CA . PRO A 1 332 ? -6.869 -4.619 -42.469 1.00 89.56 332 PRO A CA 1
ATOM 2417 C C . PRO A 1 332 ? -7.351 -5.838 -41.668 1.00 89.56 332 PRO A C 1
ATOM 2419 O O . PRO A 1 332 ? -8.280 -6.534 -42.080 1.00 89.56 332 PRO A O 1
ATOM 2422 N N . ALA A 1 333 ? -6.735 -6.090 -40.515 1.00 93.50 333 ALA A N 1
ATOM 2423 C CA . ALA A 1 333 ? -7.095 -7.204 -39.646 1.00 93.50 333 ALA A CA 1
ATOM 2424 C C . ALA A 1 333 ? -8.526 -7.045 -39.104 1.00 93.50 333 ALA A C 1
ATOM 2426 O O . ALA A 1 333 ? -8.902 -5.971 -38.633 1.00 93.50 333 ALA A O 1
ATOM 2427 N N . GLN A 1 334 ? -9.314 -8.118 -39.168 1.00 92.06 334 GLN A N 1
ATOM 2428 C CA . GLN A 1 334 ? -10.680 -8.191 -38.640 1.00 92.06 334 GLN A CA 1
ATOM 2429 C C . GLN A 1 334 ? -10.795 -9.329 -37.628 1.00 92.06 334 GLN A C 1
ATOM 2431 O O . GLN A 1 334 ? -10.087 -10.331 -37.745 1.00 92.06 334 GLN A O 1
ATOM 2436 N N . VAL A 1 335 ? -11.708 -9.197 -36.660 1.00 95.81 335 VAL A N 1
ATOM 2437 C CA . VAL A 1 335 ? -12.031 -10.277 -35.716 1.00 95.81 335 VAL A CA 1
ATOM 2438 C C . VAL A 1 335 ? -12.660 -11.438 -36.483 1.00 95.81 335 VAL A C 1
ATOM 2440 O O . VAL A 1 335 ? -13.723 -11.301 -37.080 1.00 95.81 335 VAL A O 1
ATOM 2443 N N . VAL A 1 336 ? -11.990 -12.588 -36.459 1.00 96.31 336 VAL A N 1
ATOM 2444 C CA . VAL A 1 336 ? -12.464 -13.844 -37.054 1.00 96.31 336 VAL A CA 1
ATOM 2445 C C . VAL A 1 336 ? -13.357 -14.588 -36.065 1.00 96.31 336 VAL A C 1
ATOM 2447 O O . VAL A 1 336 ? -14.397 -15.123 -36.437 1.00 96.31 336 VAL A O 1
ATOM 2450 N N . ARG A 1 337 ? -12.927 -14.645 -34.801 1.00 96.56 337 ARG A N 1
ATOM 2451 C CA . ARG A 1 337 ? -13.640 -15.253 -33.670 1.00 96.56 337 ARG A CA 1
ATOM 2452 C C . ARG A 1 337 ? -12.966 -14.858 -32.358 1.00 96.56 337 ARG A C 1
ATOM 2454 O O . ARG A 1 337 ? -11.858 -14.332 -32.373 1.00 96.56 337 ARG A O 1
ATOM 2461 N N . TYR A 1 338 ? -13.569 -15.226 -31.238 1.00 93.88 338 TYR A N 1
ATOM 2462 C CA . TYR A 1 338 ? -12.902 -15.232 -29.936 1.00 93.88 338 TYR A CA 1
ATOM 2463 C C . TYR A 1 338 ? -12.289 -16.609 -29.637 1.00 93.88 338 TYR A C 1
ATOM 2465 O O . TYR A 1 338 ? -12.698 -17.627 -30.214 1.00 93.88 338 TYR A O 1
ATOM 2473 N N . ARG A 1 339 ? -11.263 -16.654 -28.776 1.00 95.19 339 ARG A N 1
ATOM 2474 C CA . ARG A 1 339 ? -10.656 -17.906 -28.289 1.00 95.19 339 ARG A CA 1
ATOM 2475 C C . ARG A 1 339 ? -11.662 -18.723 -27.478 1.00 95.19 339 ARG A C 1
ATOM 2477 O O . ARG A 1 339 ? -11.697 -19.937 -27.670 1.00 95.19 339 ARG A O 1
ATOM 2484 N N . TYR A 1 340 ? -12.474 -18.053 -26.654 1.00 94.12 340 TYR A N 1
ATOM 2485 C CA . TYR A 1 340 ? -13.458 -18.640 -25.736 1.00 94.12 340 TYR A CA 1
ATOM 2486 C C . TYR A 1 340 ? -14.794 -17.874 -25.774 1.00 94.12 340 TYR A C 1
ATOM 2488 O O . TYR A 1 340 ? -14.901 -16.854 -26.456 1.00 94.12 340 TYR A O 1
ATOM 2496 N N . ASP A 1 341 ? -15.808 -18.367 -25.058 1.00 85.94 341 ASP A N 1
ATOM 2497 C CA . ASP A 1 341 ? -17.018 -17.591 -24.769 1.00 85.94 341 ASP A CA 1
ATOM 2498 C C . ASP A 1 341 ? -16.743 -16.456 -23.767 1.00 85.94 341 ASP A C 1
ATOM 2500 O O . ASP A 1 341 ? -15.714 -16.442 -23.089 1.00 85.94 341 ASP A O 1
ATOM 2504 N N . GLN A 1 342 ? -17.672 -15.501 -23.676 1.00 80.38 342 GLN A N 1
ATOM 2505 C CA . GLN A 1 342 ? -17.494 -14.301 -22.858 1.00 80.38 342 GLN A CA 1
ATOM 2506 C C . GLN A 1 342 ? -17.264 -14.617 -21.372 1.00 80.38 342 GLN A C 1
ATOM 2508 O O . GLN A 1 342 ? -16.426 -13.977 -20.753 1.00 80.38 342 GLN A O 1
ATOM 2513 N N . GLY A 1 343 ? -17.928 -15.634 -20.811 1.00 75.06 343 GLY A N 1
ATOM 2514 C CA . GLY A 1 343 ? -17.774 -15.979 -19.395 1.00 75.06 343 GLY A CA 1
ATOM 2515 C C . GLY A 1 343 ? -16.382 -16.523 -19.073 1.00 75.06 343 GLY A C 1
ATOM 2516 O O . GLY A 1 343 ? -15.791 -16.168 -18.055 1.00 75.06 343 GLY A O 1
ATOM 2517 N N . VAL A 1 344 ? -15.819 -17.342 -19.967 1.00 85.88 344 VAL A N 1
ATOM 2518 C CA . VAL A 1 344 ? -14.429 -17.810 -19.847 1.00 85.88 344 VAL A CA 1
ATOM 2519 C C . VAL A 1 344 ? -13.442 -16.659 -20.057 1.00 85.88 344 VAL A C 1
ATOM 2521 O O . VAL A 1 344 ? -12.428 -16.609 -19.366 1.00 85.88 344 VAL A O 1
ATOM 2524 N N . ILE A 1 345 ? -13.721 -15.726 -20.974 1.00 85.56 345 ILE A N 1
ATOM 2525 C CA . ILE A 1 345 ? -12.889 -14.529 -21.184 1.00 85.56 345 ILE A CA 1
ATOM 2526 C C . ILE A 1 345 ? -12.839 -13.677 -19.917 1.00 85.56 345 ILE A C 1
ATOM 2528 O O . ILE A 1 345 ? -11.745 -13.365 -19.450 1.00 85.56 345 ILE A O 1
ATOM 2532 N N . ASP A 1 346 ? -13.997 -13.353 -19.344 1.00 81.88 346 ASP A N 1
ATOM 2533 C CA . ASP A 1 346 ? -14.103 -12.537 -18.135 1.00 81.88 346 ASP A CA 1
ATOM 2534 C C . ASP A 1 346 ? -13.357 -13.203 -16.970 1.00 81.88 346 ASP A C 1
ATOM 2536 O O . ASP A 1 346 ? -12.524 -12.571 -16.319 1.00 81.88 346 ASP A O 1
ATOM 2540 N N . ALA A 1 347 ? -13.553 -14.513 -16.776 1.00 79.31 347 ALA A N 1
ATOM 2541 C CA . ALA A 1 347 ? -12.839 -15.271 -15.753 1.00 79.31 347 ALA A CA 1
ATOM 2542 C C . ALA A 1 347 ? -11.322 -15.302 -15.992 1.00 79.31 347 ALA A C 1
ATOM 2544 O O . ALA A 1 347 ? -10.552 -15.160 -15.048 1.00 79.31 347 ALA A O 1
ATOM 2545 N N . MET A 1 348 ? -10.859 -15.461 -17.233 1.00 89.62 348 MET A N 1
ATOM 2546 C CA . MET A 1 348 ? -9.427 -15.438 -17.544 1.00 89.62 348 MET A CA 1
ATOM 2547 C C . MET A 1 348 ? -8.801 -14.050 -17.321 1.00 89.62 348 MET A C 1
ATOM 2549 O O . MET A 1 348 ? -7.660 -13.966 -16.860 1.00 89.62 348 MET A O 1
ATOM 2553 N N . LEU A 1 349 ? -9.536 -12.973 -17.622 1.00 85.62 349 LEU A N 1
ATOM 2554 C CA . LEU A 1 349 ? -9.132 -11.588 -17.347 1.00 85.62 349 LEU A CA 1
ATOM 2555 C C . LEU A 1 349 ? -9.117 -11.260 -15.852 1.00 85.62 349 LEU A C 1
ATOM 2557 O O . LEU A 1 349 ? -8.353 -10.392 -15.443 1.00 85.62 349 LEU A O 1
ATOM 2561 N N . GLU A 1 350 ? -9.924 -11.946 -15.045 1.00 84.75 350 GLU A N 1
ATOM 2562 C CA . GLU A 1 350 ? -9.882 -11.852 -13.583 1.00 84.75 350 GLU A CA 1
ATOM 2563 C C . GLU A 1 350 ? -8.737 -12.689 -12.992 1.00 84.75 350 GLU A C 1
ATOM 2565 O O . GLU A 1 350 ? -8.041 -12.243 -12.082 1.00 84.75 350 GLU A O 1
ATOM 2570 N N . ILE A 1 351 ? -8.509 -13.894 -13.527 1.00 87.88 351 ILE A N 1
ATOM 2571 C CA . ILE A 1 351 ? -7.468 -14.815 -13.053 1.00 87.88 351 ILE A CA 1
ATOM 2572 C C . ILE A 1 351 ? -6.064 -14.227 -13.239 1.00 87.88 351 ILE A C 1
ATOM 2574 O O . ILE A 1 351 ? -5.206 -14.457 -12.381 1.00 87.88 351 ILE A O 1
ATOM 2578 N N . ARG A 1 352 ? -5.832 -13.512 -14.354 1.00 88.56 352 ARG A N 1
ATOM 2579 C CA . ARG A 1 352 ? -4.560 -12.845 -14.700 1.00 88.56 352 ARG A CA 1
ATOM 2580 C C . ARG A 1 352 ? -3.352 -13.730 -14.410 1.00 88.56 352 ARG A C 1
ATOM 2582 O O . ARG A 1 352 ? -2.445 -13.355 -13.677 1.00 88.56 352 ARG A O 1
ATOM 2589 N N . TRP A 1 353 ? -3.362 -14.944 -14.962 1.00 90.50 353 TRP A N 1
ATOM 2590 C CA . TRP A 1 353 ? -2.364 -15.965 -14.630 1.00 90.50 353 TRP A CA 1
ATOM 2591 C C . TRP A 1 353 ? -0.922 -15.516 -14.912 1.00 90.50 353 TRP A C 1
ATOM 2593 O O . TRP A 1 353 ? 0.004 -16.003 -14.279 1.00 90.50 353 TRP A O 1
ATOM 2603 N N . TRP A 1 354 ? -0.731 -14.570 -15.834 1.00 88.69 354 TRP A N 1
ATOM 2604 C CA . TRP A 1 354 ? 0.561 -13.948 -16.133 1.00 88.69 354 TRP A CA 1
ATOM 2605 C C . TRP A 1 354 ? 1.126 -13.097 -14.985 1.00 88.69 354 TRP A C 1
ATOM 2607 O O . TRP A 1 354 ? 2.313 -12.791 -15.000 1.00 88.69 354 TRP A O 1
ATOM 2617 N N . ASP A 1 355 ? 0.313 -12.725 -13.995 1.00 84.50 355 ASP A N 1
ATOM 2618 C CA . ASP A 1 355 ? 0.759 -12.050 -12.771 1.00 84.50 355 ASP A CA 1
ATOM 2619 C C . ASP A 1 355 ? 1.124 -13.060 -11.656 1.00 84.50 355 ASP A C 1
ATOM 2621 O O . ASP A 1 355 ? 1.516 -12.662 -10.559 1.00 84.50 355 ASP A O 1
ATOM 2625 N N . TRP A 1 356 ? 0.977 -14.371 -11.897 1.00 82.19 356 TRP A N 1
ATOM 2626 C CA . TRP A 1 356 ? 1.387 -15.409 -10.946 1.00 82.19 356 TRP A CA 1
ATOM 2627 C C . TRP A 1 356 ? 2.915 -15.536 -10.903 1.00 82.19 356 TRP A C 1
ATOM 2629 O O . TRP A 1 356 ? 3.596 -15.323 -11.907 1.00 82.19 356 TRP A O 1
ATOM 2639 N N . THR A 1 357 ? 3.457 -15.923 -9.745 1.00 78.06 357 THR A N 1
ATOM 2640 C CA . THR A 1 357 ? 4.899 -16.173 -9.612 1.00 78.06 357 THR A CA 1
ATOM 2641 C C . THR A 1 357 ? 5.318 -17.425 -10.385 1.00 78.06 357 THR A C 1
ATOM 2643 O O . THR A 1 357 ? 4.493 -18.304 -10.670 1.00 78.06 357 THR A O 1
ATOM 2646 N N . GLU A 1 358 ? 6.608 -17.535 -10.710 1.00 72.75 358 GLU A N 1
ATOM 2647 C CA . GLU A 1 358 ? 7.147 -18.706 -11.411 1.00 72.75 358 GLU A CA 1
ATOM 2648 C C . GLU A 1 358 ? 6.901 -20.004 -10.629 1.00 72.75 358 GLU A C 1
ATOM 2650 O O . GLU A 1 358 ? 6.636 -21.043 -11.236 1.00 72.75 358 GLU A O 1
ATOM 2655 N N . GLU A 1 359 ? 6.914 -19.951 -9.295 1.00 70.06 359 GLU A N 1
ATOM 2656 C CA . GLU A 1 359 ? 6.618 -21.087 -8.419 1.00 70.06 359 GLU A CA 1
ATOM 2657 C C . GLU A 1 359 ? 5.167 -21.545 -8.592 1.00 70.06 359 GLU A C 1
ATOM 2659 O O . GLU A 1 359 ? 4.917 -22.720 -8.856 1.00 70.06 359 GLU A O 1
ATOM 2664 N N . VAL A 1 360 ? 4.209 -20.612 -8.543 1.00 72.00 360 VAL A N 1
ATOM 2665 C CA . VAL A 1 360 ? 2.779 -20.916 -8.712 1.00 72.00 360 VAL A CA 1
ATOM 2666 C C . VAL A 1 360 ? 2.496 -21.474 -10.106 1.00 72.00 360 VAL A C 1
ATOM 2668 O O . VAL A 1 360 ? 1.716 -22.417 -10.260 1.00 72.00 360 VAL A O 1
ATOM 2671 N N . ILE A 1 361 ? 3.128 -20.910 -11.136 1.00 79.00 361 ILE A N 1
ATOM 2672 C CA . ILE A 1 361 ? 3.004 -21.413 -12.507 1.00 79.00 361 ILE A CA 1
ATOM 2673 C C . ILE A 1 361 ? 3.591 -22.821 -12.599 1.00 79.00 361 ILE A C 1
ATOM 2675 O O . ILE A 1 361 ? 2.941 -23.699 -13.167 1.00 79.00 361 ILE A O 1
ATOM 2679 N N . SER A 1 362 ? 4.763 -23.050 -12.000 1.00 77.50 362 SER A N 1
ATOM 2680 C CA . SER A 1 362 ? 5.451 -24.346 -11.976 1.00 77.50 362 SER A CA 1
ATOM 2681 C C . SER A 1 362 ? 4.611 -25.435 -11.306 1.00 77.50 362 SER A C 1
ATOM 2683 O O . SER A 1 362 ? 4.438 -26.514 -11.874 1.00 77.50 362 SER A O 1
ATOM 2685 N N . GLU A 1 363 ? 4.020 -25.142 -10.147 1.00 77.44 363 GLU A N 1
ATOM 2686 C CA . GLU A 1 363 ? 3.130 -26.058 -9.421 1.00 77.44 363 GLU A CA 1
ATOM 2687 C C . GLU A 1 363 ? 1.843 -26.368 -10.196 1.00 77.44 363 GLU A C 1
ATOM 2689 O O . GLU A 1 363 ? 1.279 -27.456 -10.073 1.00 77.44 363 GLU A O 1
ATOM 2694 N N . ARG A 1 364 ? 1.378 -25.431 -11.029 1.00 86.00 364 ARG A N 1
ATOM 2695 C CA . ARG A 1 364 ? 0.116 -25.538 -11.775 1.00 86.00 364 ARG A CA 1
ATOM 2696 C C . ARG A 1 364 ? 0.301 -25.864 -13.255 1.00 86.00 364 ARG A C 1
ATOM 2698 O O . ARG A 1 364 ? -0.681 -25.837 -13.997 1.00 86.00 364 ARG A O 1
ATOM 2705 N N . LEU A 1 365 ? 1.512 -26.217 -13.700 1.00 85.00 365 LEU A N 1
ATOM 2706 C CA . LEU A 1 365 ? 1.838 -26.471 -15.114 1.00 85.00 365 LEU A CA 1
ATOM 2707 C C . LEU A 1 365 ? 0.875 -27.446 -15.798 1.00 85.00 365 LEU A C 1
ATOM 2709 O O . LEU A 1 365 ? 0.567 -27.298 -16.982 1.00 85.00 365 LEU A O 1
ATOM 2713 N N . GLU A 1 366 ? 0.394 -28.451 -15.066 1.00 85.88 366 GLU A N 1
ATOM 2714 C CA . GLU A 1 366 ? -0.550 -29.430 -15.601 1.00 85.88 366 GLU A CA 1
ATOM 2715 C C . GLU A 1 366 ? -1.890 -28.811 -16.020 1.00 85.88 366 GLU A C 1
ATOM 2717 O O . GLU A 1 366 ? -2.504 -29.275 -16.980 1.00 85.88 366 GLU A O 1
ATOM 2722 N N . TRP A 1 367 ? -2.329 -27.744 -15.352 1.00 86.69 367 TRP A N 1
ATOM 2723 C CA . TRP A 1 367 ? -3.615 -27.109 -15.610 1.00 86.69 367 TRP A CA 1
ATOM 2724 C C . TRP A 1 367 ? -3.601 -26.264 -16.877 1.00 86.69 367 TRP A C 1
ATOM 2726 O O . TRP A 1 367 ? -4.594 -26.246 -17.598 1.00 86.69 367 TRP A O 1
ATOM 2736 N N . PHE A 1 368 ? -2.468 -25.646 -17.214 1.00 87.25 368 PHE A N 1
ATOM 2737 C CA . PHE A 1 368 ? -2.294 -24.916 -18.476 1.00 87.25 368 PHE A CA 1
ATOM 2738 C C . PHE A 1 368 ? -2.426 -25.814 -19.715 1.00 87.25 368 PHE A C 1
ATOM 2740 O O . PHE A 1 368 ? -2.616 -25.324 -20.826 1.00 87.25 368 PHE A O 1
ATOM 2747 N N . ARG A 1 369 ? -2.334 -27.137 -19.537 1.00 85.94 369 ARG A N 1
ATOM 2748 C CA . ARG A 1 369 ? -2.532 -28.131 -20.602 1.00 85.94 369 ARG A CA 1
ATOM 2749 C C . ARG A 1 369 ? -3.980 -28.620 -20.708 1.00 85.94 369 ARG A C 1
ATOM 2751 O O . ARG A 1 369 ? -4.279 -29.396 -21.614 1.00 85.94 369 ARG A O 1
ATOM 2758 N N . ARG A 1 370 ? -4.865 -28.205 -19.796 1.00 87.44 370 ARG A N 1
ATOM 2759 C CA . ARG A 1 370 ? -6.290 -28.572 -19.788 1.00 87.44 370 ARG A CA 1
ATOM 2760 C C . ARG A 1 370 ? -7.132 -27.556 -20.573 1.00 87.44 370 ARG A C 1
ATOM 2762 O O . ARG A 1 370 ? -6.659 -26.453 -20.852 1.00 87.44 370 ARG A O 1
ATOM 2769 N N . PRO A 1 371 ? -8.379 -27.897 -20.953 1.00 91.81 371 PRO A N 1
ATOM 2770 C CA . PRO A 1 371 ? -9.295 -26.938 -21.563 1.00 91.81 371 PRO A CA 1
ATOM 2771 C C . PRO A 1 371 ? -9.469 -25.680 -20.701 1.00 91.81 371 PRO A C 1
ATOM 2773 O O . PRO A 1 371 ? -9.605 -25.773 -19.482 1.00 91.81 371 PRO A O 1
ATOM 2776 N N . ALA A 1 372 ? -9.542 -24.506 -21.335 1.00 86.44 372 ALA A N 1
ATOM 2777 C CA . ALA A 1 372 ? -9.670 -23.231 -20.622 1.00 86.44 372 ALA A CA 1
ATOM 2778 C C . ALA A 1 372 ? -10.895 -23.188 -19.693 1.00 86.44 372 ALA A C 1
ATOM 2780 O O . ALA A 1 372 ? -10.804 -22.641 -18.603 1.00 86.44 372 ALA A O 1
ATOM 2781 N N . ALA A 1 373 ? -12.005 -23.831 -20.075 1.00 83.69 373 ALA A N 1
ATOM 2782 C CA . ALA A 1 373 ? -13.195 -23.961 -19.232 1.00 83.69 373 ALA A CA 1
ATOM 2783 C C . ALA A 1 373 ? -12.914 -24.695 -17.903 1.00 83.69 373 ALA A C 1
ATOM 2785 O O . ALA A 1 373 ? -13.428 -24.298 -16.864 1.00 83.69 373 ALA A O 1
ATOM 2786 N N . GLU A 1 374 ? -12.071 -25.733 -17.913 1.00 85.50 374 GLU A N 1
ATOM 2787 C CA . GLU A 1 374 ? -11.663 -26.446 -16.693 1.00 85.50 374 GLU A CA 1
ATOM 2788 C C . GLU A 1 374 ? -10.680 -25.618 -15.867 1.00 85.50 374 GLU A C 1
ATOM 2790 O O . GLU A 1 374 ? -10.774 -25.581 -14.643 1.00 85.50 374 GLU A O 1
ATOM 2795 N N . PHE A 1 375 ? -9.768 -24.913 -16.540 1.00 89.25 375 PHE A N 1
ATOM 2796 C CA . PHE A 1 375 ? -8.841 -23.994 -15.890 1.00 89.25 375 PHE A CA 1
ATOM 2797 C C . PHE A 1 375 ? -9.596 -22.884 -15.144 1.00 89.25 375 PHE A C 1
ATOM 2799 O O . PHE A 1 375 ? -9.352 -22.660 -13.960 1.00 89.25 375 PHE A O 1
ATOM 2806 N N . VAL A 1 376 ? -10.571 -22.234 -15.788 1.00 86.38 376 VAL A N 1
ATOM 2807 C CA . VAL A 1 376 ? -11.394 -21.211 -15.123 1.00 86.38 376 VAL A CA 1
ATOM 2808 C C . VAL A 1 376 ? -12.378 -21.805 -14.120 1.00 86.38 376 VAL A C 1
ATOM 2810 O O . VAL A 1 376 ? -12.700 -21.145 -13.142 1.00 86.38 376 VAL A O 1
ATOM 2813 N N . ALA A 1 377 ? -12.841 -23.044 -14.295 1.00 78.50 377 ALA A N 1
ATOM 2814 C CA . ALA A 1 377 ? -13.648 -23.703 -13.271 1.00 78.50 377 ALA A CA 1
ATOM 2815 C C . ALA A 1 377 ? -12.832 -23.959 -11.997 1.00 78.50 377 ALA A C 1
ATOM 2817 O O . ALA A 1 377 ? -13.379 -23.850 -10.907 1.00 78.50 377 ALA A O 1
ATOM 2818 N N . GLN A 1 378 ? -11.537 -24.257 -12.128 1.00 80.75 378 GLN A N 1
ATOM 2819 C CA . GLN A 1 378 ? -10.640 -24.489 -10.999 1.00 80.75 378 GLN A CA 1
ATOM 2820 C C . GLN A 1 378 ? -10.161 -23.187 -10.340 1.00 80.75 378 GLN A C 1
ATOM 2822 O O . GLN A 1 378 ? -10.141 -23.090 -9.115 1.00 80.75 378 GLN A O 1
ATOM 2827 N N . PHE A 1 379 ? -9.743 -22.197 -11.134 1.00 82.00 379 PHE A N 1
ATOM 2828 C CA . PHE A 1 379 ? -9.077 -20.985 -10.631 1.00 82.00 379 PHE A CA 1
ATOM 2829 C C . PHE A 1 379 ? -9.950 -19.725 -10.676 1.00 82.00 379 PHE A C 1
ATOM 2831 O O . PHE A 1 379 ? -9.609 -18.706 -10.069 1.00 82.00 379 PHE A O 1
ATOM 2838 N N . GLY A 1 380 ? -11.078 -19.787 -11.380 1.00 67.56 380 GLY A N 1
ATOM 2839 C CA . GLY A 1 380 ? -12.045 -18.704 -11.488 1.00 67.56 380 GLY A CA 1
ATOM 2840 C C . GLY A 1 380 ? -13.037 -18.658 -10.319 1.00 67.56 380 GLY A C 1
ATOM 2841 O O . GLY A 1 380 ? -12.967 -19.462 -9.385 1.00 67.56 380 GLY A O 1
ATOM 2842 N N . PRO A 1 381 ? -13.980 -17.705 -10.344 1.00 55.38 381 PRO A N 1
ATOM 2843 C CA . PRO A 1 381 ? -14.796 -17.345 -9.180 1.00 55.38 381 PRO A CA 1
ATOM 2844 C C . PRO A 1 381 ? -15.659 -18.488 -8.619 1.00 55.38 381 PRO A C 1
ATOM 2846 O O . PRO A 1 381 ? -15.807 -18.605 -7.405 1.00 55.38 381 PRO A O 1
ATOM 2849 N N . ALA A 1 382 ? -16.192 -19.362 -9.483 1.00 47.00 382 ALA A N 1
ATOM 2850 C CA . ALA A 1 382 ? -17.107 -20.445 -9.101 1.00 47.00 382 ALA A CA 1
ATOM 2851 C C . ALA A 1 382 ? -16.414 -21.672 -8.463 1.00 47.00 382 ALA A C 1
ATOM 2853 O O . ALA A 1 382 ? -17.040 -22.392 -7.686 1.00 47.00 382 ALA A O 1
ATOM 2854 N N . GLY A 1 383 ? -15.122 -21.899 -8.734 1.00 38.81 383 GLY A N 1
ATOM 2855 C CA . GLY A 1 383 ? -14.329 -23.000 -8.158 1.00 38.81 383 GLY A CA 1
ATOM 2856 C C . GLY A 1 383 ? -13.905 -22.791 -6.707 1.00 38.81 383 GLY A C 1
ATOM 2857 O O . GLY A 1 383 ? -13.534 -23.737 -6.013 1.00 38.81 383 GLY A O 1
ATOM 2858 N N . ARG A 1 384 ? -14.014 -21.554 -6.209 1.00 45.78 384 ARG A N 1
ATOM 2859 C CA . ARG A 1 384 ? -13.593 -21.166 -4.854 1.00 45.78 384 ARG A CA 1
ATOM 2860 C C . ARG A 1 384 ? -14.504 -21.714 -3.742 1.00 45.78 384 ARG A C 1
ATOM 2862 O O . ARG A 1 384 ? -14.194 -21.540 -2.571 1.00 45.78 384 ARG A O 1
ATOM 2869 N N . SER A 1 385 ? -15.597 -22.404 -4.094 1.00 36.59 385 SER A N 1
ATOM 2870 C CA . SER A 1 385 ? -16.608 -22.927 -3.160 1.00 36.59 385 SER A CA 1
ATOM 2871 C C . SER A 1 385 ? -16.339 -24.340 -2.608 1.00 36.59 385 SER A C 1
ATOM 2873 O O . SER A 1 385 ? -17.062 -24.746 -1.700 1.00 36.59 385 SER A O 1
ATOM 2875 N N . ALA A 1 386 ? -15.376 -25.120 -3.120 1.00 34.62 386 ALA A N 1
ATOM 2876 C CA . ALA A 1 386 ? -15.280 -26.548 -2.755 1.00 34.62 386 ALA A CA 1
ATOM 2877 C C . ALA A 1 386 ? -13.869 -27.106 -2.489 1.00 34.62 386 ALA A C 1
ATOM 2879 O O . ALA A 1 386 ? -13.721 -28.310 -2.299 1.00 34.62 386 ALA A O 1
ATOM 2880 N N . SER A 1 387 ? -12.827 -26.277 -2.429 1.00 31.83 387 SER A N 1
ATOM 2881 C CA . SER A 1 387 ? -11.492 -26.745 -2.040 1.00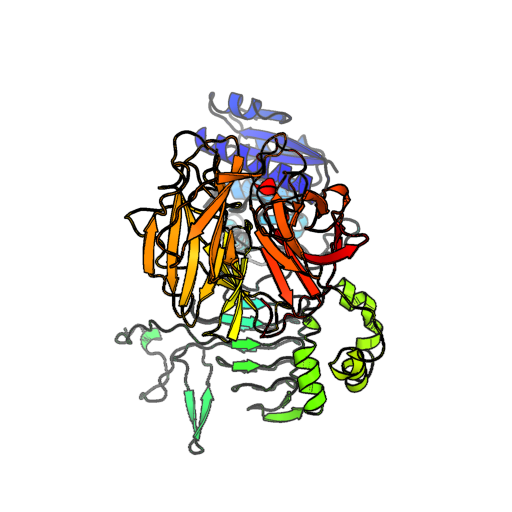 31.83 387 SER A CA 1
ATOM 2882 C C . SER A 1 387 ? -10.678 -25.595 -1.466 1.00 31.83 387 SER A C 1
ATOM 2884 O O . SER A 1 387 ? -10.023 -24.844 -2.184 1.00 31.83 387 SER A O 1
ATOM 2886 N N . THR A 1 388 ? -10.738 -25.463 -0.147 1.00 40.00 388 THR A N 1
ATOM 2887 C CA . THR A 1 388 ? -9.868 -24.620 0.670 1.00 40.00 388 THR A CA 1
ATOM 2888 C C . THR A 1 388 ? -8.414 -25.079 0.546 1.00 40.00 388 THR A C 1
ATOM 2890 O O . THR A 1 388 ? -7.988 -26.014 1.219 1.00 40.00 388 THR A O 1
ATOM 2893 N N . ALA A 1 389 ? -7.666 -24.405 -0.321 1.00 29.92 389 ALA A N 1
ATOM 2894 C CA . ALA A 1 389 ? -6.231 -24.189 -0.193 1.00 29.92 389 ALA A CA 1
ATOM 2895 C C . ALA A 1 389 ? -5.937 -22.848 -0.874 1.00 29.92 389 ALA A C 1
ATOM 2897 O O . ALA A 1 389 ? -5.825 -22.748 -2.097 1.00 29.92 389 ALA A O 1
ATOM 2898 N N . ALA A 1 390 ? -5.945 -21.795 -0.062 1.00 31.92 390 ALA A N 1
ATOM 2899 C CA . ALA A 1 390 ? -5.518 -20.471 -0.454 1.00 31.92 390 ALA A CA 1
ATOM 2900 C C . ALA A 1 390 ? -4.069 -20.539 -0.952 1.00 31.92 390 ALA A C 1
ATOM 2902 O O . ALA A 1 390 ? -3.205 -21.113 -0.295 1.00 31.92 390 ALA A O 1
ATOM 2903 N N . VAL A 1 391 ? -3.794 -19.956 -2.118 1.00 36.38 391 VAL A N 1
ATOM 2904 C CA . VAL A 1 391 ? -2.430 -19.512 -2.409 1.00 36.38 391 VAL A CA 1
ATOM 2905 C C . VAL A 1 391 ? -2.385 -18.072 -1.946 1.00 36.38 391 VAL A C 1
ATOM 2907 O O . VAL A 1 391 ? -2.901 -17.178 -2.621 1.00 36.38 391 VAL A O 1
ATOM 2910 N N . GLY A 1 392 ? -1.889 -17.911 -0.721 1.00 36.09 392 GLY A N 1
ATOM 2911 C CA . GLY A 1 392 ? -1.732 -16.630 -0.064 1.00 36.09 392 GLY A CA 1
ATOM 2912 C C . GLY A 1 392 ? -0.884 -15.687 -0.897 1.00 36.09 392 GLY A C 1
ATOM 2913 O O . GLY A 1 392 ? 0.082 -16.092 -1.546 1.00 36.09 392 GLY A O 1
ATOM 2914 N N . ARG A 1 393 ? -1.250 -14.407 -0.883 1.00 41.88 393 ARG A N 1
ATOM 2915 C CA . ARG A 1 393 ? -0.271 -13.367 -1.186 1.00 41.88 393 ARG A CA 1
ATOM 2916 C C . ARG A 1 393 ? 0.667 -13.338 0.016 1.00 41.88 393 ARG A C 1
ATOM 2918 O O . ARG A 1 393 ? 0.199 -12.978 1.096 1.00 41.88 393 ARG A O 1
ATOM 2925 N N . PRO A 1 394 ? 1.958 -13.690 -0.091 1.00 50.03 394 PRO A N 1
ATOM 2926 C CA . PRO A 1 394 ? 2.832 -13.414 1.016 1.00 50.03 394 PRO A CA 1
ATOM 2927 C C . PRO A 1 394 ? 3.164 -11.928 0.934 1.00 50.03 394 PRO A C 1
ATOM 2929 O O . PRO A 1 394 ? 3.805 -11.459 0.001 1.00 50.03 394 PRO A O 1
ATOM 2932 N N . THR A 1 395 ? 2.693 -11.198 1.932 1.00 61.41 395 THR A N 1
ATOM 2933 C CA . THR A 1 395 ? 3.635 -10.591 2.864 1.00 61.41 395 THR A CA 1
ATOM 2934 C C . THR A 1 395 ? 4.845 -9.915 2.201 1.00 61.41 395 THR A C 1
ATOM 2936 O O . THR A 1 395 ? 5.822 -10.596 1.880 1.00 61.41 395 THR A O 1
ATOM 2939 N N . PRO A 1 396 ? 4.843 -8.584 2.069 1.00 84.69 396 PRO A N 1
ATOM 2940 C CA . PRO A 1 396 ? 4.001 -7.645 2.813 1.00 84.69 396 PRO A CA 1
ATOM 2941 C C . PRO A 1 396 ? 2.624 -7.354 2.206 1.00 84.69 396 PRO A C 1
ATOM 2943 O O . PRO A 1 396 ? 2.410 -7.527 1.012 1.00 84.69 396 PRO A O 1
ATOM 2946 N N . LEU A 1 397 ? 1.704 -6.864 3.048 1.00 90.62 397 LEU A N 1
ATOM 2947 C CA . LEU A 1 397 ? 0.441 -6.246 2.619 1.00 90.62 397 LEU A CA 1
ATOM 2948 C C . LEU A 1 397 ? 0.726 -5.081 1.662 1.00 90.62 397 LEU A C 1
ATOM 2950 O O . LEU A 1 397 ? 0.053 -4.932 0.643 1.00 90.62 397 LEU A O 1
ATOM 2954 N N . PHE A 1 398 ? 1.736 -4.271 1.991 1.00 94.31 398 PHE A N 1
ATOM 2955 C CA . PHE A 1 398 ? 2.160 -3.140 1.178 1.00 94.31 398 PHE A CA 1
ATOM 2956 C C . PHE A 1 398 ? 3.630 -2.768 1.427 1.00 94.31 398 PHE A C 1
ATOM 2958 O O . PHE A 1 398 ? 4.129 -2.849 2.552 1.00 94.31 398 PHE A O 1
ATOM 2965 N N . ARG A 1 399 ? 4.309 -2.311 0.368 1.00 92.75 399 ARG A N 1
ATOM 2966 C CA . ARG A 1 399 ? 5.607 -1.627 0.430 1.00 92.75 399 ARG A CA 1
ATOM 2967 C C . ARG A 1 399 ? 5.526 -0.311 -0.305 1.00 92.75 399 ARG A C 1
ATOM 2969 O O . ARG A 1 399 ? 4.980 -0.251 -1.404 1.00 92.75 399 ARG A O 1
ATOM 2976 N N . ASP A 1 400 ? 6.108 0.711 0.305 1.00 94.38 400 ASP A N 1
ATOM 2977 C CA . ASP A 1 400 ? 6.219 2.025 -0.307 1.00 94.38 400 ASP A CA 1
ATOM 2978 C C . ASP A 1 400 ? 7.159 1.963 -1.523 1.00 94.38 400 ASP A C 1
ATOM 2980 O O . ASP A 1 400 ? 8.356 1.731 -1.349 1.00 94.38 400 ASP A O 1
ATOM 2984 N N . PRO A 1 401 ? 6.670 2.191 -2.753 1.00 90.81 401 PRO A N 1
ATOM 2985 C CA . PRO A 1 401 ? 7.509 2.098 -3.942 1.00 90.81 401 PRO A CA 1
ATOM 2986 C C . PRO A 1 401 ? 8.456 3.294 -4.109 1.00 90.81 401 PRO A C 1
ATOM 2988 O O . PRO A 1 401 ? 9.297 3.269 -5.007 1.00 90.81 401 PRO A O 1
ATOM 2991 N N . VAL A 1 402 ? 8.302 4.357 -3.309 1.00 91.12 402 VAL A N 1
ATOM 2992 C CA . VAL A 1 402 ? 9.095 5.586 -3.446 1.00 91.12 402 VAL A CA 1
ATOM 2993 C C . VAL A 1 402 ? 10.329 5.540 -2.557 1.00 91.12 402 VAL A C 1
ATOM 2995 O O . VAL A 1 402 ? 11.454 5.651 -3.051 1.00 91.12 402 VAL A O 1
ATOM 2998 N N . PHE A 1 403 ? 10.133 5.371 -1.251 1.00 91.62 403 PHE A N 1
ATOM 2999 C CA . PHE A 1 403 ? 11.222 5.399 -0.286 1.00 91.62 403 PHE A CA 1
ATOM 3000 C C . PHE A 1 403 ? 11.479 4.070 0.412 1.00 91.62 403 PHE A C 1
ATOM 3002 O O . PHE A 1 403 ? 12.483 3.970 1.117 1.00 91.62 403 PHE A O 1
ATOM 3009 N N . ASP A 1 404 ? 10.624 3.065 0.197 1.00 91.81 404 ASP A N 1
ATOM 3010 C CA . ASP A 1 404 ? 10.706 1.744 0.831 1.00 91.81 404 ASP A CA 1
ATOM 3011 C C . ASP A 1 404 ? 10.635 1.813 2.369 1.00 91.81 404 ASP A C 1
ATOM 3013 O O . ASP A 1 404 ? 11.229 1.004 3.084 1.00 91.81 404 ASP A O 1
ATOM 3017 N N . GLY A 1 405 ? 9.929 2.828 2.880 1.00 95.25 405 GLY A N 1
ATOM 3018 C CA . GLY A 1 405 ? 9.838 3.158 4.301 1.00 95.25 405 GLY A CA 1
ATOM 3019 C C . GLY A 1 405 ? 8.406 3.388 4.780 1.00 95.25 405 GLY A C 1
ATOM 3020 O O . GLY A 1 405 ? 8.140 4.391 5.436 1.00 95.25 405 GLY A O 1
ATOM 3021 N N . ALA A 1 406 ? 7.473 2.490 4.449 1.00 97.69 406 ALA A N 1
ATOM 3022 C CA . ALA A 1 406 ? 6.108 2.563 4.974 1.00 97.69 406 ALA A CA 1
ATOM 3023 C C . ALA A 1 406 ? 6.067 2.190 6.467 1.00 97.69 406 ALA A C 1
ATOM 3025 O O . ALA A 1 406 ? 6.339 1.035 6.810 1.00 97.69 406 ALA A O 1
ATOM 3026 N N . THR A 1 407 ? 5.750 3.141 7.350 1.00 98.44 407 THR A N 1
ATOM 3027 C CA . THR A 1 407 ? 5.591 2.911 8.800 1.00 98.44 407 THR A CA 1
ATOM 3028 C C . THR A 1 407 ? 4.311 3.531 9.334 1.00 98.44 407 THR A C 1
ATOM 3030 O O . THR A 1 407 ? 3.704 4.364 8.670 1.00 98.44 407 THR A O 1
ATOM 3033 N N . ASP A 1 408 ? 3.923 3.135 10.545 1.00 98.38 408 ASP A N 1
ATOM 3034 C CA . ASP A 1 408 ? 2.778 3.695 11.277 1.00 98.38 408 ASP A CA 1
ATOM 3035 C C . ASP A 1 408 ? 1.497 3.706 10.405 1.00 98.38 408 ASP A C 1
ATOM 3037 O O . ASP A 1 408 ? 0.943 4.769 10.112 1.00 98.38 408 ASP A O 1
ATOM 3041 N N . PRO A 1 409 ? 1.105 2.533 9.861 1.00 98.19 409 PRO A N 1
ATOM 3042 C CA . PRO A 1 409 ? -0.003 2.431 8.922 1.00 98.19 409 PRO A CA 1
ATOM 3043 C C . PRO A 1 409 ? -1.334 2.737 9.607 1.00 98.19 409 PRO A C 1
ATOM 3045 O O . PRO A 1 409 ? -1.544 2.296 10.726 1.00 98.19 409 PRO A O 1
ATOM 3048 N N . VAL A 1 410 ? -2.249 3.376 8.882 1.00 98.06 410 VAL A N 1
ATOM 3049 C CA . VAL A 1 410 ? -3.667 3.511 9.218 1.00 98.06 410 VAL A CA 1
ATOM 3050 C C . VAL A 1 410 ? -4.523 3.044 8.059 1.00 98.06 410 VAL A C 1
ATOM 3052 O O . VAL A 1 410 ? -4.312 3.448 6.912 1.00 98.06 410 VAL A O 1
ATOM 3055 N N . LEU A 1 411 ? -5.501 2.202 8.362 1.00 95.75 411 LEU A N 1
ATOM 3056 C CA . LEU A 1 411 ? -6.429 1.624 7.413 1.00 95.75 411 LEU A CA 1
ATOM 3057 C C . LEU A 1 411 ? -7.815 2.235 7.617 1.00 95.75 411 LEU A C 1
ATOM 3059 O O . LEU A 1 411 ? -8.469 2.014 8.627 1.00 95.75 411 LEU A O 1
ATOM 3063 N N . VAL A 1 412 ? -8.286 3.003 6.639 1.00 95.50 412 VAL A N 1
ATOM 3064 C CA . VAL A 1 412 ? -9.550 3.737 6.751 1.00 95.50 412 VAL A CA 1
ATOM 3065 C C . VAL A 1 412 ? -10.314 3.698 5.436 1.00 95.50 412 VAL A C 1
ATOM 3067 O O . VAL A 1 412 ? -9.739 3.771 4.349 1.00 95.50 412 VAL A O 1
ATOM 3070 N N . ARG A 1 413 ? -11.641 3.603 5.508 1.00 94.31 413 ARG A N 1
ATOM 3071 C CA . ARG A 1 413 ? -12.489 3.706 4.322 1.00 94.31 413 ARG A CA 1
ATOM 3072 C C . ARG A 1 413 ? -12.651 5.170 3.917 1.00 94.31 413 ARG A C 1
ATOM 3074 O O . ARG A 1 413 ? -13.168 5.984 4.686 1.00 94.31 413 ARG A O 1
ATOM 3081 N N . ASN A 1 414 ? -12.257 5.510 2.693 1.00 94.44 414 ASN A N 1
ATOM 3082 C CA . ASN A 1 414 ? -12.604 6.791 2.098 1.00 94.44 414 ASN A CA 1
ATOM 3083 C C . ASN A 1 414 ? -14.064 6.738 1.633 1.00 94.44 414 ASN A C 1
ATOM 3085 O O . ASN A 1 414 ? -14.399 6.078 0.647 1.00 94.44 414 ASN A O 1
ATOM 3089 N N . ARG A 1 415 ? -14.939 7.446 2.354 1.00 91.06 415 ARG A N 1
ATOM 3090 C CA . ARG A 1 415 ? -16.384 7.472 2.083 1.00 91.06 415 ARG A CA 1
ATOM 3091 C C . ARG A 1 415 ? -16.744 8.204 0.790 1.00 91.06 415 ARG A C 1
ATOM 3093 O O . ARG A 1 415 ? -17.739 7.847 0.169 1.00 91.06 415 ARG A O 1
ATOM 3100 N N . ALA A 1 416 ? -15.946 9.189 0.378 1.00 88.38 416 ALA A N 1
ATOM 3101 C CA . ALA A 1 416 ? -16.180 9.953 -0.845 1.00 88.38 416 ALA A CA 1
ATOM 3102 C C . ALA A 1 416 ? -15.859 9.131 -2.105 1.00 88.38 416 ALA A C 1
ATOM 3104 O O . ALA A 1 416 ? -16.573 9.225 -3.101 1.00 88.38 416 ALA A O 1
ATOM 3105 N N . GLU A 1 417 ? -14.814 8.300 -2.054 1.00 89.69 417 GLU A N 1
ATOM 3106 C CA . GLU A 1 417 ? -14.396 7.458 -3.184 1.00 89.69 417 GLU A CA 1
ATOM 3107 C C . GLU A 1 417 ? -14.910 6.013 -3.115 1.00 89.69 417 GLU A C 1
ATOM 3109 O O . GLU A 1 417 ? -14.804 5.284 -4.099 1.00 89.69 417 GLU A O 1
ATOM 3114 N N . GLY A 1 418 ? -15.453 5.577 -1.974 1.00 90.88 418 GLY A N 1
ATOM 3115 C CA . GLY A 1 418 ? -15.923 4.202 -1.781 1.00 90.88 418 GLY A CA 1
ATOM 3116 C C . GLY A 1 418 ? -14.796 3.166 -1.836 1.00 90.88 418 GLY A C 1
ATOM 3117 O O . GLY A 1 418 ? -15.013 2.046 -2.289 1.00 90.88 418 GLY A O 1
ATOM 3118 N N . THR A 1 419 ? -13.585 3.540 -1.417 1.00 94.44 419 THR A N 1
ATOM 3119 C CA . THR A 1 419 ? -12.392 2.679 -1.450 1.00 94.44 419 THR A CA 1
ATOM 3120 C C . THR A 1 419 ? -11.697 2.637 -0.094 1.00 94.44 419 THR A C 1
ATOM 3122 O O . THR A 1 419 ? -11.860 3.532 0.735 1.00 94.44 419 THR A O 1
ATOM 3125 N N . TRP A 1 420 ? -10.907 1.592 0.143 1.00 96.12 420 TRP A N 1
ATOM 3126 C CA . TRP A 1 420 ? -10.066 1.469 1.331 1.00 96.12 420 TRP A CA 1
ATOM 3127 C C . TRP A 1 420 ? -8.730 2.165 1.112 1.00 96.12 420 TRP A C 1
ATOM 3129 O O . TRP A 1 420 ? -8.108 2.011 0.061 1.00 96.12 420 TRP A O 1
ATOM 3139 N N . TRP A 1 421 ? -8.295 2.947 2.090 1.00 97.38 421 TRP A N 1
ATOM 3140 C CA . TRP A 1 421 ? -7.051 3.701 2.052 1.00 97.38 421 TRP A CA 1
ATOM 3141 C C . TRP A 1 421 ? -6.122 3.222 3.158 1.00 97.38 421 TRP A C 1
ATOM 3143 O O . TRP A 1 421 ? -6.522 3.111 4.313 1.00 97.38 421 TRP A O 1
ATOM 3153 N N . LEU A 1 422 ? -4.873 2.975 2.781 1.00 98.06 422 LEU A N 1
ATOM 3154 C CA . LEU A 1 422 ? -3.750 2.779 3.676 1.00 98.06 422 LEU A CA 1
ATOM 3155 C C . LEU A 1 422 ? -2.955 4.084 3.676 1.00 98.06 422 LEU A C 1
ATOM 3157 O O . LEU A 1 422 ? -2.279 4.400 2.692 1.00 98.06 422 LEU A O 1
ATOM 3161 N N . VAL A 1 423 ? -3.066 4.845 4.759 1.00 98.62 423 VAL A N 1
ATOM 3162 C CA . VAL A 1 423 ? -2.291 6.067 4.992 1.00 98.62 423 VAL A CA 1
ATOM 3163 C C . VAL A 1 423 ? -1.144 5.723 5.930 1.00 98.62 423 VAL A C 1
ATOM 3165 O O . VAL A 1 423 ? -1.349 5.008 6.897 1.00 98.62 423 VAL A O 1
ATOM 3168 N N . TYR A 1 424 ? 0.073 6.168 5.648 1.00 98.75 424 TYR A N 1
ATOM 3169 C CA . TYR A 1 424 ? 1.244 5.752 6.424 1.00 98.75 424 TYR A CA 1
ATOM 3170 C C . TYR A 1 424 ? 2.295 6.856 6.486 1.00 98.75 424 TYR A C 1
ATOM 3172 O O . TYR A 1 424 ? 2.395 7.680 5.576 1.00 98.75 424 TYR A O 1
ATOM 3180 N N . THR A 1 425 ? 3.130 6.856 7.521 1.00 98.75 425 THR A N 1
ATOM 3181 C CA . THR A 1 425 ? 4.354 7.662 7.545 1.00 98.75 425 THR A CA 1
ATOM 3182 C C . THR A 1 425 ? 5.306 7.160 6.457 1.00 98.75 425 THR A C 1
ATOM 3184 O O . THR A 1 425 ? 5.824 6.045 6.540 1.00 98.75 425 THR A O 1
ATOM 3187 N N . ALA A 1 426 ? 5.572 7.971 5.432 1.00 97.81 426 ALA A N 1
ATOM 3188 C CA . ALA A 1 426 ? 6.498 7.635 4.353 1.00 97.81 426 ALA A CA 1
ATOM 3189 C C . ALA A 1 426 ? 7.935 8.020 4.740 1.00 97.81 426 ALA A C 1
ATOM 3191 O O . ALA A 1 426 ? 8.460 9.055 4.309 1.00 97.81 426 ALA A O 1
ATOM 3192 N N . ARG A 1 427 ? 8.573 7.189 5.578 1.00 97.06 427 ARG A N 1
ATOM 3193 C CA . ARG A 1 427 ? 9.986 7.362 5.939 1.00 97.06 427 ARG A CA 1
ATOM 3194 C C . ARG A 1 427 ? 10.855 7.246 4.700 1.00 97.06 427 ARG A C 1
ATOM 3196 O O . ARG A 1 427 ? 10.660 6.395 3.839 1.00 97.06 427 ARG A O 1
ATOM 3203 N N . ARG A 1 428 ? 11.885 8.077 4.634 1.00 94.12 428 ARG A N 1
ATOM 3204 C CA . ARG A 1 428 ? 12.769 8.221 3.478 1.00 94.12 428 ARG A CA 1
ATOM 3205 C C . ARG A 1 428 ? 13.917 7.213 3.502 1.00 94.12 428 ARG A C 1
ATOM 3207 O O . ARG A 1 428 ? 15.079 7.603 3.415 1.00 94.12 428 ARG A O 1
ATOM 3214 N N . ALA A 1 429 ? 13.601 5.928 3.670 1.00 91.25 429 ALA A N 1
ATOM 3215 C CA . ALA A 1 429 ? 14.584 4.877 3.954 1.00 91.25 429 ALA A CA 1
ATOM 3216 C C . ALA A 1 429 ? 15.668 4.734 2.866 1.00 91.25 429 ALA A C 1
ATOM 3218 O O . ALA A 1 429 ? 16.823 4.455 3.189 1.00 91.25 429 ALA A O 1
ATOM 3219 N N . SER A 1 430 ? 15.328 4.995 1.600 1.00 88.25 430 SER A N 1
ATOM 3220 C CA . SER A 1 430 ? 16.264 4.958 0.467 1.00 88.25 430 SER A CA 1
ATOM 3221 C C . SER A 1 430 ? 17.173 6.190 0.326 1.00 88.25 430 SER A C 1
ATOM 3223 O O . SER A 1 430 ? 18.093 6.177 -0.495 1.00 88.25 430 SER A O 1
ATOM 3225 N N . VAL A 1 431 ? 16.956 7.258 1.103 1.00 85.44 431 VAL A N 1
ATOM 3226 C CA . VAL A 1 431 ? 17.748 8.492 1.002 1.00 85.44 431 VAL A CA 1
ATOM 3227 C C . VAL A 1 431 ? 19.053 8.351 1.803 1.00 85.44 431 VAL A C 1
ATOM 3229 O O . VAL A 1 431 ? 19.011 7.988 2.983 1.00 85.44 431 VAL A O 1
ATOM 3232 N N . PRO A 1 432 ? 20.226 8.654 1.208 1.00 85.00 432 PRO A N 1
ATOM 3233 C CA . PRO A 1 432 ? 21.500 8.586 1.912 1.00 85.00 432 PRO A CA 1
ATOM 3234 C C . PRO A 1 432 ? 21.615 9.748 2.906 1.00 85.00 432 PRO A C 1
ATOM 3236 O O . PRO A 1 432 ? 21.836 10.896 2.526 1.00 85.00 432 PRO A O 1
ATOM 3239 N N . THR A 1 433 ? 21.464 9.439 4.191 1.00 82.06 433 THR A N 1
ATOM 3240 C CA . THR A 1 433 ? 21.551 10.401 5.301 1.00 82.06 433 THR A CA 1
ATOM 3241 C C . THR A 1 433 ? 22.467 9.874 6.400 1.00 82.06 433 THR A C 1
ATOM 3243 O O . THR A 1 433 ? 22.597 8.655 6.564 1.00 82.06 433 THR A O 1
ATOM 3246 N N . ALA A 1 434 ? 23.091 10.788 7.148 1.00 76.94 434 ALA A N 1
ATOM 3247 C CA . ALA A 1 434 ? 24.082 10.464 8.174 1.00 76.94 434 ALA A CA 1
ATOM 3248 C C . ALA A 1 434 ? 23.482 10.255 9.576 1.00 76.94 434 ALA A C 1
ATOM 3250 O O . ALA A 1 434 ? 24.101 9.580 10.392 1.00 76.94 434 ALA A O 1
ATOM 3251 N N . GLY A 1 435 ? 22.306 10.820 9.857 1.00 85.62 435 GLY A N 1
ATOM 3252 C CA . GLY A 1 435 ? 21.575 10.656 11.109 1.00 85.62 435 GLY A CA 1
ATOM 3253 C C . GLY A 1 435 ? 20.131 10.223 10.863 1.00 85.62 435 GLY A C 1
ATOM 3254 O O . GLY A 1 435 ? 19.844 9.382 10.006 1.00 85.62 435 GLY A O 1
ATOM 3255 N N . VAL A 1 436 ? 19.197 10.802 11.621 1.00 91.44 436 VAL A N 1
ATOM 3256 C CA . VAL A 1 436 ? 17.766 10.441 11.573 1.00 91.44 436 VAL A CA 1
ATOM 3257 C C . VAL A 1 436 ? 16.956 11.279 10.588 1.00 91.44 436 VAL A C 1
ATOM 3259 O O . VAL A 1 436 ? 15.725 11.243 10.600 1.00 91.44 436 VAL A O 1
ATOM 3262 N N . GLU A 1 437 ? 17.620 11.997 9.680 1.00 92.50 437 GLU A N 1
ATOM 3263 C CA . GLU A 1 437 ? 16.952 12.761 8.629 1.00 92.50 437 GLU A CA 1
ATOM 3264 C C . GLU A 1 437 ? 16.113 11.852 7.731 1.00 92.50 437 GLU A C 1
ATOM 3266 O O . GLU A 1 437 ? 15.182 12.328 7.106 1.00 92.50 437 GLU A O 1
ATOM 3271 N N . TRP A 1 438 ? 16.389 10.553 7.632 1.00 92.44 438 TRP A N 1
ATOM 3272 C CA . TRP A 1 438 ? 15.530 9.645 6.868 1.00 92.44 438 TRP A CA 1
ATOM 3273 C C . TRP A 1 438 ? 14.157 9.418 7.531 1.00 92.44 438 TRP A C 1
ATOM 3275 O O . TRP A 1 438 ? 13.207 9.058 6.844 1.00 92.44 438 TRP A O 1
ATOM 3285 N N . VAL A 1 439 ? 14.028 9.652 8.842 1.00 94.94 439 VAL A N 1
ATOM 3286 C CA . VAL A 1 439 ? 12.752 9.589 9.580 1.00 94.94 439 VAL A CA 1
ATOM 3287 C C . VAL A 1 439 ? 12.078 10.960 9.617 1.00 94.94 439 VAL A C 1
ATOM 3289 O O . VAL A 1 439 ? 10.858 11.069 9.468 1.00 94.94 439 VAL A O 1
ATOM 3292 N N . HIS A 1 440 ? 12.859 12.023 9.802 1.00 95.56 440 HIS A N 1
ATOM 3293 C CA . HIS A 1 440 ? 12.341 13.385 9.750 1.00 95.56 440 HIS A CA 1
ATOM 3294 C C . HIS A 1 440 ? 12.026 13.824 8.316 1.00 95.56 440 HIS A C 1
ATOM 3296 O O . HIS A 1 440 ? 12.536 13.289 7.344 1.00 95.56 440 HIS A O 1
ATOM 3302 N N . GLY A 1 441 ? 11.159 14.817 8.162 1.00 93.94 441 GLY A N 1
ATOM 3303 C CA . GLY A 1 441 ? 10.625 15.305 6.893 1.00 93.94 441 GLY A CA 1
ATOM 3304 C C . GLY A 1 441 ? 9.817 14.275 6.099 1.00 93.94 441 GLY A C 1
ATOM 3305 O O . GLY A 1 441 ? 9.696 14.408 4.874 1.00 93.94 441 GLY A O 1
ATOM 3306 N N . SER A 1 442 ? 9.338 13.232 6.774 1.00 97.19 442 SER A N 1
ATOM 3307 C CA . SER A 1 442 ? 8.409 12.256 6.215 1.00 97.19 442 SER A CA 1
ATOM 3308 C C . SER A 1 442 ? 7.080 12.931 5.889 1.00 97.19 442 SER A C 1
ATOM 3310 O O . SER A 1 442 ? 6.574 13.721 6.687 1.00 97.19 442 SER A O 1
ATOM 3312 N N . ASP A 1 443 ? 6.555 12.616 4.708 1.00 97.75 443 ASP A N 1
ATOM 3313 C CA . ASP A 1 443 ? 5.173 12.919 4.336 1.00 97.75 443 ASP A CA 1
ATOM 3314 C C . ASP A 1 443 ? 4.264 11.759 4.772 1.00 97.75 443 ASP A C 1
ATOM 3316 O O . ASP A 1 443 ? 4.744 10.688 5.151 1.00 97.75 443 ASP A O 1
ATOM 3320 N N . LEU A 1 444 ? 2.948 11.937 4.645 1.00 98.62 444 LEU A N 1
ATOM 3321 C CA . LEU A 1 444 ? 1.995 10.834 4.750 1.00 98.62 444 LEU A CA 1
ATOM 3322 C C . LEU A 1 444 ? 1.730 10.242 3.363 1.00 98.62 444 LEU A C 1
ATOM 3324 O O . LEU A 1 444 ? 1.155 10.912 2.506 1.00 98.62 444 LEU A O 1
ATOM 3328 N N . GLY A 1 445 ? 2.179 9.011 3.126 1.00 98.38 445 GLY A N 1
ATOM 3329 C CA . GLY A 1 445 ? 1.922 8.257 1.900 1.00 98.38 445 GLY A CA 1
ATOM 3330 C C . GLY A 1 445 ? 0.513 7.667 1.872 1.00 98.38 445 GLY A C 1
ATOM 3331 O O . GLY A 1 445 ? -0.076 7.414 2.920 1.00 98.38 445 GLY A O 1
ATOM 3332 N N . VAL A 1 446 ? -0.022 7.446 0.668 1.00 98.00 446 VAL A N 1
ATOM 3333 C CA . VAL A 1 446 ? -1.359 6.877 0.451 1.00 98.00 446 VAL A CA 1
ATOM 3334 C C . VAL A 1 446 ? -1.285 5.724 -0.540 1.00 98.00 446 VAL A C 1
ATOM 3336 O O . VAL A 1 446 ? -0.807 5.884 -1.668 1.00 98.00 446 VAL A O 1
ATOM 3339 N N . ALA A 1 447 ? -1.829 4.574 -0.152 1.00 97.06 447 ALA A N 1
ATOM 3340 C CA . ALA A 1 447 ? -2.176 3.491 -1.060 1.00 97.06 447 ALA A CA 1
ATOM 3341 C C . ALA A 1 447 ? -3.684 3.218 -1.017 1.00 97.06 447 ALA A C 1
ATOM 3343 O O . ALA A 1 447 ? -4.306 3.305 0.035 1.00 97.06 447 ALA A O 1
ATOM 3344 N N . ILE A 1 448 ? -4.272 2.888 -2.166 1.00 94.50 448 ILE A N 1
ATOM 3345 C CA . ILE A 1 448 ? -5.716 2.679 -2.320 1.00 94.50 448 ILE A CA 1
ATOM 3346 C C . ILE A 1 448 ? -5.998 1.238 -2.721 1.00 94.50 448 ILE A C 1
ATOM 3348 O O . ILE A 1 448 ? -5.299 0.666 -3.563 1.00 94.50 448 ILE A O 1
ATOM 3352 N N . SER A 1 449 ? -7.064 0.691 -2.152 1.00 92.81 449 SER A N 1
ATOM 3353 C CA . SER A 1 449 ? -7.636 -0.601 -2.479 1.00 92.81 449 SER A CA 1
ATOM 3354 C C . SER A 1 449 ? -9.116 -0.467 -2.841 1.00 92.81 449 SER A C 1
ATOM 3356 O O . SER A 1 449 ? -9.936 -0.006 -2.046 1.00 92.81 449 SER A O 1
ATOM 3358 N N . ALA A 1 450 ? -9.466 -0.897 -4.053 1.00 89.00 450 ALA A N 1
ATOM 3359 C CA . ALA A 1 450 ? -10.850 -0.956 -4.528 1.00 89.00 450 ALA A CA 1
ATOM 3360 C C . ALA A 1 450 ? -11.508 -2.332 -4.301 1.00 89.00 450 ALA A C 1
ATOM 3362 O O . ALA A 1 450 ? -12.683 -2.509 -4.603 1.00 89.00 450 ALA A O 1
ATOM 3363 N N . ASP A 1 451 ? -10.759 -3.315 -3.794 1.00 83.19 451 ASP A N 1
ATOM 3364 C CA . ASP A 1 451 ? -11.171 -4.717 -3.657 1.00 83.19 451 ASP A CA 1
ATOM 3365 C C . ASP A 1 451 ? -11.210 -5.191 -2.191 1.00 83.19 451 ASP A C 1
ATOM 3367 O O . ASP A 1 451 ? -11.042 -6.378 -1.902 1.00 83.19 451 ASP A O 1
ATOM 3371 N N . GLY A 1 452 ? -11.441 -4.258 -1.260 1.00 83.56 452 GLY A N 1
ATOM 3372 C CA . GLY A 1 452 ? -11.572 -4.547 0.172 1.00 83.56 452 GLY A CA 1
ATOM 3373 C C . GLY A 1 452 ? -10.239 -4.779 0.892 1.00 83.56 452 GLY A C 1
ATOM 3374 O O . GLY A 1 452 ? -10.206 -5.415 1.934 1.00 83.56 452 GLY A O 1
ATOM 3375 N N . GLY A 1 453 ? -9.117 -4.316 0.354 1.00 85.62 453 GLY A N 1
ATOM 3376 C CA . GLY A 1 453 ? -7.785 -4.518 0.932 1.00 85.62 453 GLY A CA 1
ATOM 3377 C C . GLY A 1 453 ? -7.029 -5.717 0.361 1.00 85.62 453 GLY A C 1
ATOM 3378 O O . GLY A 1 453 ? -5.925 -6.011 0.827 1.00 85.62 453 GLY A O 1
ATOM 3379 N N . ALA A 1 454 ? -7.574 -6.389 -0.660 1.00 82.31 454 ALA A N 1
ATOM 3380 C CA . ALA A 1 454 ? -6.921 -7.537 -1.278 1.00 82.31 454 ALA A CA 1
ATOM 3381 C C . ALA A 1 454 ? -5.709 -7.106 -2.111 1.00 82.31 454 ALA A C 1
ATOM 3383 O O . ALA A 1 454 ? -4.700 -7.817 -2.135 1.00 82.31 454 ALA A O 1
ATOM 3384 N N . SER A 1 455 ? -5.780 -5.940 -2.760 1.00 84.25 455 SER A N 1
ATOM 3385 C CA . SER A 1 455 ? -4.683 -5.295 -3.478 1.00 84.25 455 SER A CA 1
ATOM 3386 C C . SER A 1 455 ? -4.577 -3.799 -3.194 1.00 84.25 455 SER A C 1
ATOM 3388 O O . SER A 1 455 ? -5.573 -3.120 -2.968 1.00 84.25 455 SER A O 1
ATOM 3390 N N . TRP A 1 456 ? -3.340 -3.295 -3.227 1.00 89.00 456 TRP A N 1
ATOM 3391 C CA . TRP A 1 456 ? -2.987 -1.929 -2.850 1.00 89.00 456 TRP A CA 1
ATOM 3392 C C . TRP A 1 456 ? -2.204 -1.250 -3.968 1.00 89.00 456 TRP A C 1
ATOM 3394 O O . TRP A 1 456 ? -1.210 -1.786 -4.454 1.00 89.00 456 TRP A O 1
ATOM 3404 N N . THR A 1 457 ? -2.641 -0.058 -4.367 1.00 89.69 457 THR A N 1
ATOM 3405 C CA . THR A 1 457 ? -1.963 0.774 -5.369 1.00 89.69 457 THR A CA 1
ATOM 3406 C C . THR A 1 457 ? -1.504 2.072 -4.725 1.00 89.69 457 THR A C 1
ATOM 3408 O O . THR A 1 457 ? -2.336 2.823 -4.225 1.00 89.69 457 THR A O 1
ATOM 3411 N N . TYR A 1 458 ? -0.204 2.368 -4.761 1.00 94.44 458 TYR A N 1
ATOM 3412 C CA . TYR A 1 458 ? 0.325 3.657 -4.308 1.00 94.44 458 TYR A CA 1
ATOM 3413 C C . TYR A 1 458 ? -0.239 4.815 -5.144 1.00 94.44 458 TYR A C 1
ATOM 3415 O O . TYR A 1 458 ? -0.302 4.733 -6.374 1.00 94.44 458 TYR A O 1
ATOM 3423 N N . ARG A 1 459 ? -0.646 5.902 -4.482 1.00 94.44 459 ARG A N 1
ATOM 3424 C CA . ARG A 1 459 ? -1.326 7.046 -5.109 1.00 94.44 459 ARG A CA 1
ATOM 3425 C C . ARG A 1 459 ? -0.692 8.403 -4.827 1.00 94.44 459 ARG A C 1
ATOM 3427 O O . ARG A 1 459 ? -1.178 9.394 -5.364 1.00 94.44 459 ARG A O 1
ATOM 3434 N N . GLY A 1 460 ? 0.409 8.442 -4.085 1.00 94.00 460 GLY A N 1
ATOM 3435 C CA . GLY A 1 460 ? 1.130 9.670 -3.767 1.00 94.00 460 GLY A CA 1
ATOM 3436 C C . GLY A 1 460 ? 1.190 9.921 -2.267 1.00 94.00 460 GLY A C 1
ATOM 3437 O O . GLY A 1 460 ? 1.099 8.993 -1.463 1.00 94.00 460 GLY A O 1
ATOM 3438 N N . THR A 1 461 ? 1.350 11.187 -1.904 1.00 96.81 461 THR A N 1
ATOM 3439 C CA . THR A 1 461 ? 1.314 11.668 -0.522 1.00 96.81 461 THR A CA 1
ATOM 3440 C C . THR A 1 461 ? 0.139 12.620 -0.320 1.00 96.81 461 THR A C 1
ATOM 3442 O O . THR A 1 461 ? -0.343 13.233 -1.277 1.00 96.81 461 THR A O 1
ATOM 3445 N N . LEU A 1 462 ? -0.336 12.745 0.920 1.00 95.62 462 LEU A N 1
ATOM 3446 C CA . LEU A 1 462 ? -1.346 13.738 1.277 1.00 95.62 462 LEU A CA 1
ATOM 3447 C C . LEU A 1 462 ? -0.787 15.149 1.070 1.00 95.62 462 LEU A C 1
ATOM 3449 O O . LEU A 1 462 ? 0.282 15.495 1.573 1.00 95.62 462 LEU A O 1
ATOM 3453 N N . ALA A 1 463 ? -1.521 15.966 0.317 1.00 88.75 463 ALA A N 1
ATOM 3454 C CA . ALA A 1 463 ? -1.155 17.345 0.030 1.00 88.75 463 ALA A CA 1
ATOM 3455 C C . ALA A 1 463 ? -1.809 18.316 1.027 1.00 88.75 463 ALA A C 1
ATOM 3457 O O . ALA A 1 463 ? -2.824 18.010 1.647 1.00 88.75 463 ALA A O 1
ATOM 3458 N N . GLY A 1 464 ? -1.239 19.519 1.157 1.00 87.06 464 GLY A N 1
ATOM 3459 C CA . GLY A 1 464 ? -1.844 20.609 1.936 1.00 87.06 464 GLY A CA 1
ATOM 3460 C C . GLY A 1 464 ? -1.628 20.551 3.452 1.00 87.06 464 GLY A C 1
ATOM 3461 O O . GLY A 1 464 ? -2.220 21.351 4.165 1.00 87.06 464 GLY A O 1
ATOM 3462 N N . LEU A 1 465 ? -0.771 19.654 3.954 1.00 95.94 465 LEU A N 1
ATOM 3463 C CA . LEU A 1 465 ? -0.489 19.545 5.394 1.00 95.94 465 LEU A CA 1
ATOM 3464 C C . LEU A 1 465 ? 0.476 20.620 5.923 1.00 95.94 465 LEU A C 1
ATOM 3466 O O . LEU A 1 465 ? 0.534 20.876 7.123 1.00 95.94 465 LEU A O 1
ATOM 3470 N N . GLU A 1 466 ? 1.242 21.267 5.047 1.00 95.56 466 GLU A N 1
ATOM 3471 C CA . GLU A 1 466 ? 2.193 22.311 5.437 1.00 95.56 466 GLU A CA 1
ATOM 3472 C C . GLU A 1 466 ? 1.460 23.604 5.843 1.00 95.56 466 GLU A C 1
ATOM 3474 O O . GLU A 1 466 ? 1.164 24.460 5.010 1.00 95.56 466 GLU A O 1
ATOM 3479 N N . HIS A 1 467 ? 1.160 23.748 7.138 1.00 94.19 467 HIS A N 1
ATOM 3480 C CA . HIS A 1 467 ? 0.480 24.925 7.699 1.00 94.19 467 HIS A CA 1
ATOM 3481 C C . HIS A 1 467 ? 1.417 26.119 7.961 1.00 94.19 467 HIS A C 1
ATOM 3483 O O . HIS A 1 467 ? 0.956 27.244 8.165 1.00 94.19 467 HIS A O 1
ATOM 3489 N N . GLU A 1 468 ? 2.733 25.898 7.947 1.00 94.56 468 GLU A N 1
ATOM 3490 C CA . GLU A 1 468 ? 3.751 26.947 7.993 1.00 94.56 468 GLU A CA 1
ATOM 3491 C C . GLU A 1 468 ? 4.792 26.759 6.873 1.00 94.56 468 GLU A C 1
ATOM 3493 O O . GLU A 1 468 ? 4.977 25.642 6.389 1.00 94.56 468 GLU A O 1
ATOM 3498 N N . PRO A 1 469 ? 5.498 27.822 6.433 1.00 94.56 469 PRO A N 1
ATOM 3499 C CA . PRO A 1 469 ? 6.495 27.699 5.373 1.00 94.56 469 PRO A CA 1
ATOM 3500 C C . PRO A 1 469 ? 7.651 26.770 5.759 1.00 94.56 469 PRO A C 1
ATOM 3502 O O . PRO A 1 469 ? 8.330 26.996 6.763 1.00 94.56 469 PRO A O 1
ATOM 3505 N N . GLY A 1 470 ? 7.942 25.787 4.910 1.00 92.50 470 GLY A N 1
ATOM 3506 C CA . GLY A 1 470 ? 9.082 24.891 5.077 1.00 92.50 470 GLY A CA 1
ATOM 3507 C C . GLY A 1 470 ? 8.796 23.485 4.569 1.00 92.50 470 GLY A C 1
ATOM 3508 O O . GLY A 1 470 ? 7.769 23.241 3.945 1.00 92.50 470 GLY A O 1
ATOM 3509 N N . ARG A 1 471 ? 9.745 22.582 4.829 1.00 94.12 471 ARG A N 1
ATOM 3510 C CA . ARG A 1 471 ? 9.547 21.135 4.747 1.00 94.12 471 ARG A CA 1
ATOM 3511 C C . ARG A 1 471 ? 9.511 20.613 6.171 1.00 94.12 471 ARG A C 1
ATOM 3513 O O . ARG A 1 471 ? 10.547 20.646 6.840 1.00 94.12 471 ARG A O 1
ATOM 3520 N N . ASN A 1 472 ? 8.351 20.160 6.614 1.00 97.31 472 ASN A N 1
ATOM 3521 C CA . ASN A 1 472 ? 8.154 19.670 7.969 1.00 97.31 472 ASN A CA 1
ATOM 3522 C C . ASN A 1 472 ? 7.943 18.155 7.985 1.00 97.31 472 ASN A C 1
ATOM 3524 O O . ASN A 1 472 ? 8.016 17.480 6.956 1.00 97.31 472 ASN A O 1
ATOM 3528 N N . THR A 1 473 ? 7.787 17.610 9.185 1.00 98.12 473 THR A N 1
ATOM 3529 C CA . THR A 1 473 ? 7.692 16.176 9.432 1.00 98.12 473 THR A CA 1
ATOM 3530 C C . THR A 1 473 ? 6.301 15.814 9.926 1.00 98.12 473 THR A C 1
ATOM 3532 O O . THR A 1 473 ? 5.835 16.411 10.897 1.00 98.12 473 THR A O 1
ATOM 3535 N N . PHE A 1 474 ? 5.699 14.791 9.320 1.00 98.62 474 PHE A N 1
ATOM 3536 C CA . PHE A 1 474 ? 4.415 14.227 9.721 1.00 98.62 474 PHE A CA 1
ATOM 3537 C C . PHE A 1 474 ? 4.573 12.737 10.022 1.00 98.62 474 PHE A C 1
ATOM 3539 O O . PHE A 1 474 ? 5.103 11.996 9.191 1.00 98.62 474 PHE A O 1
ATOM 3546 N N . TRP A 1 475 ? 4.122 12.301 11.198 1.00 98.62 475 TRP A N 1
ATOM 3547 C CA . TRP A 1 475 ? 4.195 10.902 11.628 1.00 98.62 475 TRP A CA 1
ATOM 3548 C C . TRP A 1 475 ? 2.878 10.412 12.211 1.00 98.62 475 TRP A C 1
ATOM 3550 O O . TRP A 1 475 ? 2.159 11.199 12.832 1.00 98.62 475 TRP A O 1
ATOM 3560 N N . ALA A 1 476 ? 2.646 9.105 12.074 1.00 98.44 476 ALA A N 1
ATOM 3561 C CA . ALA A 1 476 ? 1.621 8.341 12.781 1.00 98.44 476 ALA A CA 1
ATOM 3562 C C . ALA A 1 476 ? 0.272 9.077 12.804 1.00 98.44 476 ALA A C 1
ATOM 3564 O O . ALA A 1 476 ? -0.127 9.606 13.849 1.00 98.44 476 ALA A O 1
ATOM 3565 N N . PRO A 1 477 ? -0.373 9.237 11.634 1.00 98.44 477 PRO A N 1
ATOM 3566 C CA . PRO A 1 477 ? -1.686 9.854 11.588 1.00 98.44 477 PRO A CA 1
ATOM 3567 C C . PRO A 1 477 ? -2.698 8.964 12.311 1.00 98.44 477 PRO A C 1
ATOM 3569 O O . PRO A 1 477 ? -2.556 7.755 12.309 1.00 98.44 477 PRO A O 1
ATOM 3572 N N . GLU A 1 478 ? -3.750 9.561 12.850 1.00 98.19 478 GLU A N 1
ATOM 3573 C CA . GLU A 1 478 ? -4.975 8.888 13.280 1.00 98.19 478 GLU A CA 1
ATOM 3574 C C . GLU A 1 478 ? -6.133 9.508 12.513 1.00 98.19 478 GLU A C 1
ATOM 3576 O O . GLU A 1 478 ? -6.257 10.735 12.477 1.00 98.19 478 GLU A O 1
ATOM 3581 N N . LEU A 1 479 ? -6.970 8.675 11.897 1.00 97.38 479 LEU A N 1
ATOM 3582 C CA . LEU A 1 479 ? -8.054 9.104 11.016 1.00 97.38 479 LEU A CA 1
ATOM 3583 C C . LEU A 1 479 ? -9.388 8.578 11.539 1.00 97.38 479 LEU A C 1
ATOM 3585 O O . LEU A 1 479 ? -9.558 7.374 11.699 1.00 97.38 479 LEU A O 1
ATOM 3589 N N . LEU A 1 480 ? -10.363 9.466 11.739 1.00 94.62 480 LEU A N 1
ATOM 3590 C CA . LEU A 1 480 ? -11.739 9.065 12.034 1.00 94.62 480 LEU A CA 1
ATOM 3591 C C . LEU A 1 480 ? -12.764 9.904 11.282 1.00 94.62 480 LEU A C 1
ATOM 3593 O O . LEU A 1 480 ? -12.607 11.109 11.099 1.00 94.62 480 LEU A O 1
ATOM 3597 N N . TRP A 1 481 ? -13.859 9.267 10.885 1.00 94.75 481 TRP A N 1
ATOM 3598 C CA . TRP A 1 481 ? -15.002 9.956 10.299 1.00 94.75 481 TRP A CA 1
ATOM 3599 C C . TRP A 1 481 ? -16.038 10.307 11.364 1.00 94.75 481 TRP A C 1
ATOM 3601 O O . TRP A 1 481 ? -16.566 9.423 12.039 1.00 94.75 481 TRP A O 1
ATOM 3611 N N . VAL A 1 482 ? -16.399 11.587 11.444 1.00 94.75 482 VAL A N 1
ATOM 3612 C CA . VAL A 1 482 ? -17.529 12.087 12.232 1.00 94.75 482 VAL A CA 1
ATOM 3613 C C . VAL A 1 482 ? -18.511 12.769 11.287 1.00 94.75 482 VAL A C 1
ATOM 3615 O O . VAL A 1 482 ? -18.238 13.829 10.729 1.00 94.75 482 VAL A O 1
ATOM 3618 N N . GLY A 1 483 ? -19.663 12.128 11.076 1.00 92.81 483 GLY A N 1
ATOM 3619 C CA . GLY A 1 483 ? -20.580 12.522 10.004 1.00 92.81 483 GLY A CA 1
ATOM 3620 C C . GLY A 1 483 ? -19.898 12.421 8.635 1.00 92.81 483 GLY A C 1
ATOM 3621 O O . GLY A 1 483 ? -19.345 11.371 8.300 1.00 92.81 483 GLY A O 1
ATOM 3622 N N . ASP A 1 484 ? -19.920 13.524 7.886 1.00 94.38 484 ASP A N 1
ATOM 3623 C CA . ASP A 1 484 ? -19.319 13.658 6.550 1.00 94.38 484 ASP A CA 1
ATOM 3624 C C . ASP A 1 484 ? -17.934 14.331 6.581 1.00 94.38 484 ASP A C 1
ATOM 3626 O O . ASP A 1 484 ? -17.415 14.742 5.544 1.00 94.38 484 ASP A O 1
ATOM 3630 N N . THR A 1 485 ? -17.331 14.456 7.767 1.00 96.94 485 THR A N 1
ATOM 3631 C CA . THR A 1 485 ? -16.000 15.042 7.945 1.00 96.94 485 THR A CA 1
ATOM 3632 C C . THR A 1 485 ? -15.030 13.982 8.445 1.00 96.94 485 THR A C 1
ATOM 3634 O O . THR A 1 485 ? -15.260 13.336 9.469 1.00 96.94 485 THR A O 1
ATOM 3637 N N . CYS A 1 486 ? -13.919 13.816 7.738 1.00 97.69 486 CYS A N 1
ATOM 3638 C CA . CYS A 1 486 ? -12.766 13.064 8.200 1.00 97.69 486 CYS A CA 1
ATOM 3639 C C . CYS A 1 486 ? -11.877 13.981 9.044 1.00 97.69 486 CYS A C 1
ATOM 3641 O O . CYS A 1 486 ? -11.514 15.077 8.612 1.00 97.69 486 CYS A O 1
ATOM 3643 N N . HIS A 1 487 ? -11.533 13.540 10.247 1.00 98.38 487 HIS A N 1
ATOM 3644 C CA . HIS A 1 487 ? -10.621 14.213 11.161 1.00 98.38 487 HIS A CA 1
ATOM 3645 C C . HIS A 1 487 ? -9.299 13.454 11.171 1.00 98.38 487 HIS A C 1
ATOM 3647 O O . HIS A 1 487 ? -9.301 12.234 11.331 1.00 98.38 487 HIS A O 1
ATOM 3653 N N . MET A 1 488 ? -8.189 14.179 11.035 1.00 98.69 488 MET A N 1
ATOM 3654 C CA . MET A 1 488 ? -6.845 13.634 11.185 1.00 98.69 488 MET A CA 1
ATOM 3655 C C . MET A 1 488 ? -6.137 14.265 12.376 1.00 98.69 488 MET A C 1
ATOM 3657 O O . MET A 1 488 ? -6.061 15.491 12.472 1.00 98.69 488 MET A O 1
ATOM 3661 N N . PHE A 1 489 ? -5.561 13.428 13.230 1.00 98.75 489 PHE A N 1
ATOM 3662 C CA . PHE A 1 489 ? -4.645 13.830 14.292 1.00 98.75 489 PHE A CA 1
ATOM 3663 C C . PHE A 1 489 ? -3.268 13.280 13.967 1.00 98.75 489 PHE A C 1
ATOM 3665 O O . PHE A 1 489 ? -3.093 12.073 13.888 1.00 98.75 489 PHE A O 1
ATOM 3672 N N . VAL A 1 490 ? -2.298 14.153 13.719 1.00 98.75 490 VAL A N 1
ATOM 3673 C CA . VAL A 1 490 ? -0.985 13.747 13.205 1.00 98.75 490 VAL A CA 1
ATOM 3674 C C . VAL A 1 490 ? 0.127 14.355 14.040 1.00 98.75 490 VAL A C 1
ATOM 3676 O O . VAL A 1 490 ? 0.057 15.524 14.429 1.00 98.75 490 VAL A O 1
ATOM 3679 N N . SER A 1 491 ? 1.164 13.568 14.304 1.00 98.75 491 SER A N 1
ATOM 3680 C CA . SER A 1 491 ? 2.364 14.047 14.981 1.00 98.75 491 SER A CA 1
ATOM 3681 C C . SER A 1 491 ? 3.155 14.955 14.046 1.00 98.75 491 SER A C 1
ATOM 3683 O O . SER A 1 491 ? 3.432 14.597 12.903 1.00 98.75 491 SER A O 1
ATOM 3685 N N . TYR A 1 492 ? 3.540 16.123 14.541 1.00 98.50 492 TYR A N 1
ATOM 3686 C CA . TYR A 1 492 ? 4.211 17.175 13.796 1.00 98.50 492 TYR A CA 1
ATOM 3687 C C . TYR A 1 492 ? 5.550 17.525 14.439 1.00 98.50 492 TYR A C 1
ATOM 3689 O O . TYR A 1 492 ? 5.622 17.813 15.640 1.00 98.50 492 TYR A O 1
ATOM 3697 N N . VAL A 1 493 ? 6.599 17.571 13.616 1.00 98.25 493 VAL A N 1
ATOM 3698 C CA . VAL A 1 493 ? 7.904 18.135 13.982 1.00 98.25 493 VAL A CA 1
ATOM 3699 C C . VAL A 1 493 ? 8.300 19.167 12.935 1.00 98.25 493 VAL A C 1
ATOM 3701 O O . VAL A 1 493 ? 8.318 18.888 11.734 1.00 98.25 493 VAL A O 1
ATOM 3704 N N . ARG A 1 494 ? 8.649 20.370 13.395 1.00 97.38 494 ARG A N 1
ATOM 3705 C CA . ARG A 1 494 ? 9.098 21.450 12.517 1.00 97.38 494 ARG A CA 1
ATOM 3706 C C . ARG A 1 494 ? 10.452 21.114 11.889 1.00 97.38 494 ARG A C 1
ATOM 3708 O O . ARG A 1 494 ? 11.427 20.857 12.596 1.00 97.38 494 ARG A O 1
ATOM 3715 N N . GLY A 1 495 ? 10.533 21.226 10.568 1.00 96.75 495 GLY A N 1
ATOM 3716 C CA . GLY A 1 495 ? 11.750 21.007 9.796 1.00 96.75 495 GLY A CA 1
ATOM 3717 C C . GLY A 1 495 ? 12.112 19.534 9.604 1.00 96.75 495 GLY A C 1
ATOM 3718 O O . GLY A 1 495 ? 11.289 18.632 9.763 1.00 96.75 495 GLY A O 1
ATOM 3719 N N . VAL A 1 496 ? 13.390 19.308 9.282 1.00 96.50 496 VAL A N 1
ATOM 3720 C CA . VAL A 1 496 ? 13.999 17.981 9.116 1.00 96.50 496 VAL A CA 1
ATOM 3721 C C . VAL A 1 496 ? 15.219 17.856 10.037 1.00 96.50 496 VAL A C 1
ATOM 3723 O O . VAL A 1 496 ? 16.341 18.087 9.586 1.00 96.50 496 VAL A O 1
ATOM 3726 N N . PRO A 1 497 ? 15.032 17.567 11.335 1.00 95.19 497 PRO A N 1
ATOM 3727 C CA . PRO A 1 497 ? 16.159 17.391 12.244 1.00 95.19 497 PRO A CA 1
ATOM 3728 C C . PRO A 1 497 ? 17.087 16.223 11.873 1.00 95.19 497 PRO A C 1
ATOM 3730 O O . PRO A 1 497 ? 16.654 15.208 11.328 1.00 95.19 497 PRO A O 1
ATOM 3733 N N . ASP A 1 498 ? 18.364 16.340 12.234 1.00 92.25 498 ASP A N 1
ATOM 3734 C CA . ASP A 1 498 ? 19.392 15.300 12.059 1.00 92.25 498 ASP A CA 1
ATOM 3735 C C . ASP A 1 498 ? 19.559 14.382 13.282 1.00 92.25 498 ASP A C 1
ATOM 3737 O O . ASP A 1 498 ? 20.209 13.338 13.203 1.00 92.25 498 ASP A O 1
ATOM 3741 N N . ARG A 1 499 ? 18.919 14.738 14.401 1.00 93.12 499 ARG A N 1
ATOM 3742 C CA . ARG A 1 499 ? 18.956 14.051 15.702 1.00 93.12 499 ARG A CA 1
ATOM 3743 C C . ARG A 1 499 ? 17.592 14.088 16.394 1.00 93.12 499 ARG A C 1
ATOM 3745 O O . ARG A 1 499 ? 16.719 14.863 16.009 1.00 93.12 499 ARG A O 1
ATOM 3752 N N . TRP A 1 500 ? 17.412 13.271 17.430 1.00 92.31 500 TRP A N 1
ATOM 3753 C CA . TRP A 1 500 ? 16.150 13.180 18.180 1.00 92.31 500 TRP A CA 1
ATOM 3754 C C . TRP A 1 500 ? 15.961 14.311 19.205 1.00 92.31 500 TRP A C 1
ATOM 3756 O O . TRP A 1 500 ? 14.835 14.659 19.570 1.00 92.31 500 TRP A O 1
ATOM 3766 N N . GLU A 1 501 ? 17.054 14.862 19.732 1.00 92.75 501 GLU A N 1
ATOM 3767 C CA . GLU A 1 501 ? 17.045 15.821 20.834 1.00 92.75 501 GLU A CA 1
ATOM 3768 C C . GLU A 1 501 ? 16.906 17.273 20.370 1.00 92.75 501 GLU A C 1
ATOM 3770 O O . GLU A 1 501 ? 17.478 17.684 19.364 1.00 92.75 501 GLU A O 1
ATOM 3775 N N . GLY A 1 502 ? 16.236 18.095 21.186 1.00 92.69 502 GLY A N 1
ATOM 3776 C CA . GLY A 1 502 ? 16.174 19.549 20.988 1.00 92.69 502 GLY A CA 1
ATOM 3777 C C . GLY A 1 502 ? 15.039 20.034 20.086 1.00 92.69 502 GLY A C 1
ATOM 3778 O O . GLY A 1 502 ? 15.034 21.203 19.705 1.00 92.69 502 GLY A O 1
ATOM 3779 N N . HIS A 1 503 ? 14.076 19.164 19.771 1.00 95.00 503 HIS A N 1
ATOM 3780 C CA . HIS A 1 503 ? 12.940 19.474 18.907 1.00 95.00 503 HIS A CA 1
ATOM 3781 C C . HIS A 1 503 ? 11.620 19.119 19.598 1.00 95.00 503 HIS A C 1
ATOM 3783 O O . HIS A 1 503 ? 11.474 18.024 20.152 1.00 95.00 503 HIS A O 1
ATOM 3789 N N . ALA A 1 504 ? 10.679 20.064 19.571 1.00 96.75 504 ALA A N 1
ATOM 3790 C CA . ALA A 1 504 ? 9.315 19.851 20.038 1.00 96.75 504 ALA A CA 1
ATOM 3791 C C . ALA A 1 504 ? 8.556 18.936 19.069 1.00 96.75 504 ALA A C 1
ATOM 3793 O O . ALA A 1 504 ? 8.828 18.922 17.865 1.00 96.75 504 ALA A O 1
ATOM 3794 N N . ARG A 1 505 ? 7.599 18.192 19.615 1.00 95.88 505 ARG A N 1
ATOM 3795 C CA . ARG A 1 505 ? 6.695 17.301 18.892 1.00 95.88 505 ARG A CA 1
ATOM 3796 C C . ARG A 1 505 ? 5.291 17.565 19.405 1.00 95.88 505 ARG A C 1
ATOM 3798 O O . ARG A 1 505 ? 5.050 17.509 20.611 1.00 95.88 505 ARG A O 1
ATOM 3805 N N . HIS A 1 506 ? 4.394 17.897 18.495 1.00 97.88 506 HIS A N 1
ATOM 3806 C CA . HIS A 1 506 ? 3.016 18.219 18.832 1.00 97.88 506 HIS A CA 1
ATOM 3807 C C . HIS A 1 506 ? 2.067 17.400 17.978 1.00 97.88 506 HIS A C 1
ATOM 3809 O O . HIS A 1 5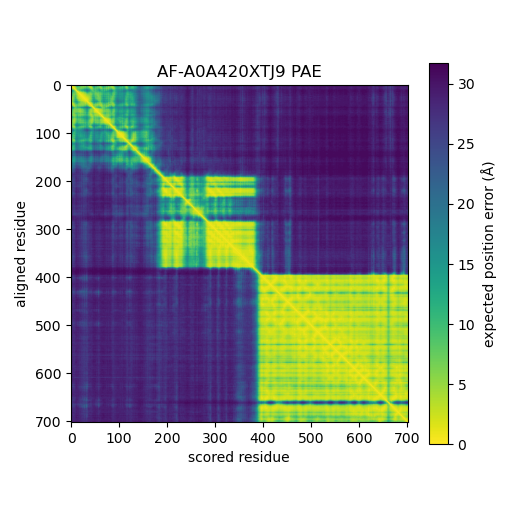06 ? 2.401 17.049 16.853 1.00 97.88 506 HIS A O 1
ATOM 3815 N N . ILE A 1 507 ? 0.852 17.178 18.464 1.00 98.69 507 ILE A N 1
ATOM 3816 C CA . ILE A 1 507 ? -0.221 16.623 17.642 1.00 98.69 507 ILE A CA 1
ATOM 3817 C C . ILE A 1 507 ? -1.010 17.786 17.036 1.00 98.69 507 ILE A C 1
ATOM 3819 O O . ILE A 1 507 ? -1.389 18.730 17.734 1.00 98.69 507 ILE A O 1
ATOM 3823 N N . HIS A 1 508 ? -1.218 17.744 15.723 1.00 98.44 508 HIS A N 1
ATOM 3824 C CA . HIS A 1 508 ? -1.989 18.731 14.972 1.00 98.44 508 HIS A CA 1
ATOM 3825 C C . HIS A 1 508 ? -3.284 18.105 14.457 1.00 98.44 508 HIS A C 1
ATOM 3827 O O . HIS A 1 508 ? -3.303 16.935 14.077 1.00 98.44 508 HIS A O 1
ATOM 3833 N N . HIS A 1 509 ? -4.351 18.902 14.427 1.00 98.62 509 HIS A N 1
ATOM 3834 C CA . HIS A 1 509 ? -5.667 18.501 13.940 1.00 98.62 509 HIS A CA 1
ATOM 3835 C C . HIS A 1 509 ? -5.915 19.066 12.540 1.00 98.62 509 HIS A C 1
ATOM 3837 O O . HIS A 1 509 ? -5.713 20.258 12.294 1.00 98.62 509 HIS A O 1
ATOM 3843 N N . TYR A 1 510 ? -6.359 18.202 11.632 1.00 98.69 510 TYR A N 1
ATOM 3844 C CA . TYR A 1 510 ? -6.818 18.557 10.295 1.00 98.69 510 TYR A CA 1
ATOM 3845 C C . TYR A 1 510 ? -8.203 17.971 10.027 1.00 98.69 510 TYR A C 1
ATOM 3847 O O . TYR A 1 510 ? -8.593 16.959 10.613 1.00 98.69 510 TYR A O 1
ATOM 3855 N N . THR A 1 511 ? -8.932 18.585 9.103 1.00 98.12 511 THR A N 1
ATOM 3856 C CA . THR A 1 511 ? -10.226 18.089 8.623 1.00 98.12 511 THR A CA 1
ATOM 3857 C C . THR A 1 511 ? -10.257 18.001 7.108 1.00 98.12 511 THR A C 1
ATOM 3859 O O . THR A 1 511 ? -9.633 18.807 6.421 1.00 98.12 511 THR A O 1
ATOM 3862 N N . SER A 1 512 ? -11.016 17.046 6.582 1.00 97.69 512 SER A N 1
ATOM 3863 C CA . SER A 1 512 ? -11.251 16.886 5.149 1.00 97.69 512 SER A CA 1
ATOM 3864 C C . SER A 1 512 ? -12.629 16.280 4.883 1.00 97.69 512 SER A C 1
ATOM 3866 O O . SER A 1 512 ? -13.163 15.562 5.723 1.00 97.69 512 SER A O 1
ATOM 3868 N N . SER A 1 513 ? -13.197 16.548 3.707 1.00 96.19 513 SER A N 1
ATOM 3869 C CA . SER A 1 513 ? -14.425 15.886 3.229 1.00 96.19 513 SER A CA 1
ATOM 3870 C C . SER A 1 513 ? -14.157 14.785 2.196 1.00 96.19 513 SER A C 1
ATOM 3872 O O . SER A 1 513 ? -15.034 13.969 1.931 1.00 96.19 513 SER A O 1
ATOM 3874 N N . ASP A 1 514 ? -12.947 14.729 1.630 1.00 94.00 514 ASP A N 1
ATOM 3875 C CA . ASP A 1 514 ? -12.565 13.802 0.555 1.00 94.00 514 ASP A CA 1
ATOM 3876 C C . ASP A 1 514 ? -11.243 13.059 0.819 1.00 94.00 514 ASP A C 1
ATOM 3878 O O . ASP A 1 514 ? -10.860 12.186 0.043 1.00 94.00 514 ASP A O 1
ATOM 3882 N N . MET A 1 515 ? -10.565 13.389 1.925 1.00 95.81 515 MET A N 1
ATOM 3883 C CA . MET A 1 515 ? -9.234 12.928 2.334 1.00 95.81 515 MET A CA 1
ATOM 3884 C C . MET A 1 515 ? -8.076 13.321 1.400 1.00 95.81 515 MET A C 1
ATOM 3886 O O . MET A 1 515 ? -6.934 12.937 1.655 1.00 95.81 515 MET A O 1
ATOM 3890 N N . TRP A 1 516 ? -8.320 14.132 0.371 1.00 93.69 516 TRP A N 1
ATOM 3891 C CA . TRP A 1 516 ? -7.285 14.716 -0.487 1.00 93.69 516 TRP A CA 1
ATOM 3892 C C . TRP A 1 516 ? -6.973 16.160 -0.108 1.00 93.69 516 TRP A C 1
ATOM 3894 O O . TRP A 1 516 ? -5.804 16.551 -0.080 1.00 93.69 516 TRP A O 1
ATOM 3904 N N . ALA A 1 517 ? -8.007 16.950 0.178 1.00 94.38 517 ALA A N 1
ATOM 3905 C CA . ALA A 1 517 ? -7.894 18.347 0.564 1.00 94.38 517 ALA A CA 1
ATOM 3906 C C . ALA A 1 517 ? -8.046 18.482 2.081 1.00 94.38 517 ALA A C 1
ATOM 3908 O O . ALA A 1 517 ? -9.129 18.263 2.628 1.00 94.38 517 ALA A O 1
ATOM 3909 N N . TRP A 1 518 ? -6.959 18.850 2.756 1.00 97.62 518 TRP A N 1
ATOM 3910 C CA . TRP A 1 518 ? -6.912 18.983 4.210 1.00 97.62 518 TRP A CA 1
ATOM 3911 C C . TRP A 1 518 ? -6.894 20.447 4.639 1.00 97.62 518 TRP A C 1
ATOM 3913 O O . TRP A 1 518 ? -6.136 21.257 4.106 1.00 97.62 518 TRP A O 1
ATOM 3923 N N . GLU A 1 519 ? -7.712 20.774 5.634 1.00 97.56 519 GLU A N 1
ATOM 3924 C CA . GLU A 1 519 ? -7.729 22.069 6.307 1.00 97.56 519 GLU A CA 1
ATOM 3925 C C . GLU A 1 519 ? -7.107 21.929 7.697 1.00 97.56 519 GLU A C 1
ATOM 3927 O O . GLU A 1 519 ? -7.504 21.060 8.475 1.00 97.56 519 GLU A O 1
ATOM 3932 N N . HIS A 1 520 ? -6.122 22.772 8.012 1.00 98.19 520 HIS A N 1
ATOM 3933 C CA . HIS A 1 520 ? -5.483 22.791 9.327 1.00 98.19 520 HIS A CA 1
ATOM 3934 C C . HIS A 1 520 ? -6.382 23.487 10.350 1.00 98.19 520 HIS A C 1
ATOM 3936 O O . HIS A 1 520 ? -6.690 24.666 10.202 1.00 98.19 520 HIS A O 1
ATOM 3942 N N . GLN A 1 521 ? -6.763 22.768 11.406 1.00 97.94 521 GLN A N 1
ATOM 3943 C CA . GLN A 1 521 ? -7.599 23.302 12.485 1.00 97.94 521 GLN A CA 1
ATOM 3944 C C . GLN A 1 521 ? -6.768 23.881 13.634 1.00 97.94 521 GLN A C 1
ATOM 3946 O O . GLN A 1 521 ? -7.205 24.802 14.323 1.00 97.94 521 GLN A O 1
ATOM 3951 N N . GLY A 1 522 ? -5.552 23.372 13.842 1.00 96.88 522 GLY A N 1
ATOM 3952 C CA . GLY A 1 522 ? -4.640 23.905 14.849 1.00 96.88 522 GLY A CA 1
ATOM 3953 C C . GLY A 1 522 ? -3.716 22.864 15.467 1.00 96.88 522 GLY A C 1
ATOM 3954 O O . GLY A 1 522 ? -3.749 21.677 15.139 1.00 96.88 522 GLY A O 1
ATOM 3955 N N . ARG A 1 523 ? -2.851 23.342 16.360 1.00 97.12 523 ARG A N 1
ATOM 3956 C CA . ARG A 1 523 ? -2.062 22.514 17.277 1.00 97.12 523 ARG A CA 1
ATOM 3957 C C . ARG A 1 523 ? -2.921 22.161 18.490 1.00 97.12 523 ARG A C 1
ATOM 3959 O O . ARG A 1 523 ? -3.616 23.038 18.999 1.00 97.12 523 ARG A O 1
ATOM 3966 N N . LEU A 1 524 ? -2.835 20.927 18.980 1.00 97.50 524 LEU A N 1
ATOM 3967 C CA . LEU A 1 524 ? -3.499 20.535 20.221 1.00 97.50 524 LEU A CA 1
ATOM 3968 C C . LEU A 1 524 ? -2.670 20.911 21.455 1.00 97.50 524 LEU A C 1
ATOM 3970 O O . LEU A 1 524 ? -1.453 20.725 21.483 1.00 97.50 524 LEU A O 1
ATOM 3974 N N . GLU A 1 525 ? -3.348 21.394 22.494 1.00 95.88 525 GLU A N 1
ATOM 3975 C CA . GLU A 1 525 ? -2.762 21.617 23.818 1.00 95.88 525 GLU A CA 1
ATOM 3976 C C . GLU A 1 525 ? -2.958 20.347 24.662 1.00 95.88 525 GLU A C 1
ATOM 3978 O O . GLU A 1 525 ? -4.077 20.010 25.048 1.00 95.88 525 GLU A O 1
ATOM 3983 N N . LEU A 1 526 ? -1.867 19.611 24.886 1.00 97.44 526 LEU A N 1
ATOM 3984 C CA . LEU A 1 526 ? -1.834 18.324 25.591 1.00 97.44 526 LEU A CA 1
ATOM 3985 C C . LEU A 1 526 ? -0.857 18.391 26.782 1.00 97.44 526 LEU A C 1
ATOM 3987 O O . LEU A 1 526 ? -0.488 19.476 27.229 1.00 97.44 526 LEU A O 1
ATOM 3991 N N . SER A 1 527 ? -0.449 17.246 27.336 1.00 97.19 527 SER A N 1
ATOM 3992 C CA . SER A 1 527 ? 0.363 17.185 28.562 1.00 97.19 527 SER A CA 1
ATOM 3993 C C . SER A 1 527 ? 1.745 17.846 28.459 1.00 97.19 527 SER A C 1
ATOM 3995 O O . SER A 1 527 ? 2.253 18.331 29.473 1.00 97.19 527 SER A O 1
ATOM 3997 N N . SER A 1 528 ? 2.359 17.884 27.271 1.00 97.50 528 SER A N 1
ATOM 3998 C CA . SER A 1 528 ? 3.692 18.459 27.057 1.00 97.50 528 SER A CA 1
ATOM 3999 C C . SER A 1 528 ? 3.928 18.897 25.600 1.00 97.50 528 SER A C 1
ATOM 4001 O O . SER A 1 528 ? 3.051 18.789 24.741 1.00 97.50 528 SER A O 1
ATOM 4003 N N . ASP A 1 529 ? 5.136 19.390 25.306 1.00 96.56 529 ASP A N 1
ATOM 4004 C CA . ASP A 1 529 ? 5.627 19.702 23.959 1.00 96.56 529 ASP A CA 1
ATOM 4005 C C . ASP A 1 529 ? 6.402 18.544 23.301 1.00 96.56 529 ASP A C 1
ATOM 4007 O O . ASP A 1 529 ? 7.124 18.757 22.322 1.00 96.56 529 ASP A O 1
ATOM 4011 N N . ARG A 1 530 ? 6.279 17.319 23.832 1.00 97.25 530 ARG A N 1
ATOM 4012 C CA . ARG A 1 530 ? 6.872 16.096 23.265 1.00 97.25 530 ARG A CA 1
ATOM 4013 C C . ARG A 1 530 ? 5.840 14.972 23.170 1.00 97.25 530 ARG A C 1
ATOM 4015 O O . ARG A 1 530 ? 6.090 13.847 23.604 1.00 97.25 530 ARG A O 1
ATOM 4022 N N . VAL A 1 531 ? 4.685 15.302 22.599 1.00 98.25 531 VAL A N 1
ATOM 4023 C CA . VAL A 1 531 ? 3.546 14.392 22.427 1.00 98.25 531 VAL A CA 1
ATOM 4024 C C . VAL A 1 531 ? 3.426 13.924 20.978 1.00 98.25 531 VAL A C 1
ATOM 4026 O O . VAL A 1 531 ? 3.555 14.731 20.055 1.00 98.25 531 VAL A O 1
ATOM 4029 N N . ILE A 1 532 ? 3.198 12.625 20.781 1.00 98.56 532 ILE A N 1
ATOM 4030 C CA . ILE A 1 532 ? 3.071 11.975 19.465 1.00 98.56 532 ILE A CA 1
ATOM 4031 C C . ILE A 1 532 ? 2.070 10.809 19.520 1.00 98.56 532 ILE A C 1
ATOM 4033 O O . ILE A 1 532 ? 1.626 10.424 20.602 1.00 98.56 532 ILE A O 1
ATOM 4037 N N . ASP A 1 533 ? 1.773 10.236 18.357 1.00 98.50 533 ASP A N 1
ATOM 4038 C CA . ASP A 1 533 ? 1.048 8.977 18.162 1.00 98.50 533 ASP A CA 1
ATOM 4039 C C . ASP A 1 533 ? -0.357 9.001 18.778 1.00 98.50 533 ASP A C 1
ATOM 4041 O O . ASP A 1 533 ? -0.624 8.358 19.792 1.00 98.50 533 ASP A O 1
ATOM 4045 N N . ALA A 1 534 ? -1.249 9.805 18.200 1.00 98.50 534 ALA A N 1
ATOM 4046 C CA . ALA A 1 534 ? -2.629 9.891 18.662 1.00 98.50 534 ALA A CA 1
ATOM 4047 C C . ALA A 1 534 ? -3.413 8.603 18.346 1.00 98.50 534 ALA A C 1
ATOM 4049 O O . ALA A 1 534 ? -3.221 8.004 17.299 1.00 98.50 534 ALA A O 1
ATOM 4050 N N . ALA A 1 535 ? -4.370 8.251 19.201 1.00 98.12 535 ALA A N 1
ATOM 4051 C CA . ALA A 1 535 ? -5.468 7.334 18.902 1.00 98.12 535 ALA A CA 1
ATOM 4052 C C . ALA A 1 535 ? -6.752 7.857 19.529 1.00 98.12 535 ALA A C 1
ATOM 4054 O O . ALA A 1 535 ? -6.774 8.159 20.724 1.00 98.12 535 ALA A O 1
ATOM 4055 N N . VAL A 1 536 ? -7.822 7.979 18.748 1.00 97.88 536 VAL A N 1
ATOM 4056 C CA . VAL A 1 536 ? -9.048 8.661 19.173 1.00 97.88 536 VAL A CA 1
ATOM 4057 C C . VAL A 1 536 ? -10.230 7.712 19.115 1.00 97.88 536 VAL A C 1
ATOM 4059 O O . VAL A 1 536 ? -10.529 7.116 18.089 1.00 97.88 536 VAL A O 1
ATOM 4062 N N . VAL A 1 537 ? -10.962 7.628 20.223 1.00 96.38 537 VAL A N 1
ATOM 4063 C CA . VAL A 1 537 ? -12.156 6.794 20.346 1.00 96.38 537 VAL A CA 1
ATOM 4064 C C . VAL A 1 537 ? -13.360 7.629 20.769 1.00 96.38 537 VAL A C 1
ATOM 4066 O O . VAL A 1 537 ? -13.247 8.537 21.596 1.00 96.38 537 VAL A O 1
ATOM 4069 N N . ALA A 1 538 ? -14.530 7.321 20.212 1.00 95.31 538 ALA A N 1
ATOM 4070 C CA . ALA A 1 538 ? -15.792 7.882 20.679 1.00 95.31 538 ALA A CA 1
ATOM 4071 C C . ALA A 1 538 ? -16.192 7.250 22.022 1.00 95.31 538 ALA A C 1
ATOM 4073 O O . ALA A 1 538 ? -16.152 6.030 22.189 1.00 95.31 538 ALA A O 1
ATOM 4074 N N . LEU A 1 539 ? -16.603 8.076 22.983 1.00 94.50 539 LEU A N 1
ATOM 4075 C CA . LEU A 1 539 ? -17.029 7.603 24.298 1.00 94.50 539 LEU A CA 1
ATOM 4076 C C . LEU A 1 539 ? -18.502 7.155 24.271 1.00 94.50 539 LEU A C 1
ATOM 4078 O O . LEU A 1 539 ? -19.334 7.847 23.677 1.00 94.50 539 LEU A O 1
ATOM 4082 N N . PRO A 1 540 ? -18.882 6.075 24.989 1.00 88.31 540 PRO A N 1
ATOM 4083 C CA . PRO A 1 540 ? -20.279 5.629 25.071 1.00 88.31 540 PRO A CA 1
ATOM 4084 C C . PRO A 1 540 ? -21.261 6.701 25.576 1.00 88.31 540 PRO A C 1
ATOM 4086 O O . PRO A 1 540 ? -22.434 6.692 25.213 1.00 88.31 540 PRO A O 1
ATOM 4089 N N . GLY A 1 541 ? -20.786 7.630 26.414 1.00 87.56 541 GLY A N 1
ATOM 4090 C CA . GLY A 1 541 ? -21.566 8.751 26.954 1.00 87.56 541 GLY A CA 1
ATOM 4091 C C . GLY A 1 541 ? -21.604 10.002 26.069 1.00 87.56 541 GLY A C 1
ATOM 4092 O O . GLY A 1 541 ? -22.164 11.014 26.489 1.00 87.56 541 GLY A O 1
ATOM 4093 N N . GLY A 1 542 ? -21.020 9.948 24.869 1.00 93.38 542 GLY A N 1
ATOM 4094 C CA . GLY A 1 542 ? -20.798 11.103 24.004 1.00 93.38 542 GLY A CA 1
ATOM 4095 C C . GLY A 1 542 ? -19.449 11.782 24.252 1.00 93.38 542 GLY A C 1
ATOM 4096 O O . GLY A 1 542 ? -18.854 11.665 25.323 1.00 93.38 542 GLY A O 1
ATOM 4097 N N . GLY A 1 543 ? -18.967 12.496 23.235 1.00 96.94 543 GLY A N 1
ATOM 4098 C CA . GLY A 1 543 ? -17.604 13.021 23.202 1.00 96.94 543 GLY A CA 1
ATOM 4099 C C . GLY A 1 543 ? -16.579 11.958 22.806 1.00 96.94 543 GLY A C 1
ATOM 4100 O O . GLY A 1 543 ? -16.921 10.882 22.310 1.00 96.94 543 GLY A O 1
ATOM 4101 N N . TYR A 1 544 ? -15.311 12.287 23.012 1.00 98.12 544 TYR A N 1
ATOM 4102 C CA . TYR A 1 544 ? -14.165 11.551 22.500 1.00 98.12 544 TYR A CA 1
ATOM 4103 C C . TYR A 1 544 ? -13.050 11.509 23.533 1.00 98.12 544 TYR A C 1
ATOM 4105 O O . TYR A 1 544 ? -12.908 12.415 24.358 1.00 98.12 544 TYR A O 1
ATOM 4113 N N . ARG A 1 545 ? -12.224 10.475 23.445 1.00 98.12 545 ARG A N 1
ATOM 4114 C CA . ARG A 1 545 ? -10.997 10.338 24.219 1.00 98.12 545 ARG A CA 1
ATOM 4115 C C . ARG A 1 545 ? -9.844 10.043 23.280 1.00 98.12 545 ARG A C 1
ATOM 4117 O O . ARG A 1 545 ? -9.935 9.139 22.458 1.00 98.12 545 ARG A O 1
ATOM 4124 N N . MET A 1 546 ? -8.775 10.812 23.418 1.00 98.44 546 MET A N 1
ATOM 4125 C CA . MET A 1 546 ? -7.509 10.581 22.744 1.00 98.44 546 MET A CA 1
ATOM 4126 C C . MET A 1 546 ? -6.562 9.901 23.716 1.00 98.44 546 MET A C 1
ATOM 4128 O O . MET A 1 546 ? -6.449 10.343 24.858 1.00 98.44 546 MET A O 1
ATOM 4132 N N . TYR A 1 547 ? -5.859 8.885 23.244 1.00 98.38 547 TYR A N 1
ATOM 4133 C CA . TYR A 1 547 ? -4.663 8.332 23.856 1.00 98.38 547 TYR A CA 1
ATOM 4134 C C . TYR A 1 547 ? -3.464 8.764 23.020 1.00 98.38 547 TYR A C 1
ATOM 4136 O O . TYR A 1 547 ? -3.571 8.850 21.802 1.00 98.38 547 TYR A O 1
ATOM 4144 N N . TYR A 1 548 ? -2.353 9.099 23.661 1.00 98.56 548 TYR A N 1
ATOM 4145 C CA . TYR A 1 548 ? -1.151 9.561 22.968 1.00 98.56 548 TYR A CA 1
ATOM 4146 C C . TYR A 1 548 ? 0.090 9.299 23.813 1.00 98.56 548 TYR A C 1
ATOM 4148 O O . TYR A 1 548 ? 0.012 9.187 25.040 1.00 98.56 548 TYR A O 1
ATOM 4156 N N . LYS A 1 549 ? 1.2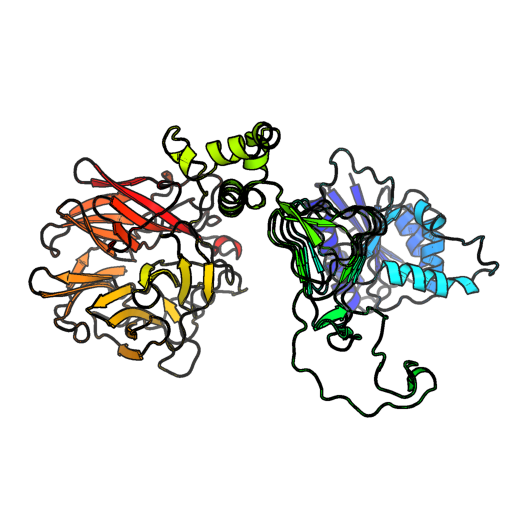50 9.209 23.168 1.00 98.12 549 LYS A N 1
ATOM 4157 C CA . LYS A 1 549 ? 2.540 9.071 23.846 1.00 98.12 549 LYS A CA 1
ATOM 4158 C C . LYS A 1 549 ? 3.022 10.438 24.323 1.00 98.12 549 LYS A C 1
ATOM 4160 O O . LYS A 1 549 ? 3.046 11.384 23.540 1.00 98.12 549 LYS A O 1
ATOM 4165 N N . ASP A 1 550 ? 3.489 10.521 25.565 1.00 97.94 550 ASP A N 1
ATOM 4166 C CA . ASP A 1 550 ? 4.247 11.663 26.081 1.00 97.94 550 ASP A CA 1
ATOM 4167 C C . ASP A 1 550 ? 5.692 11.251 26.376 1.00 97.94 550 ASP A C 1
ATOM 4169 O O . ASP A 1 550 ? 5.995 10.483 27.296 1.00 97.94 550 ASP A O 1
ATOM 4173 N N . GLU A 1 551 ? 6.619 11.765 25.578 1.00 96.44 551 GLU A N 1
ATOM 4174 C CA . GLU A 1 551 ? 8.039 11.486 25.743 1.00 96.44 551 GLU A CA 1
ATOM 4175 C C . GLU A 1 551 ? 8.715 12.343 26.808 1.00 96.44 551 GLU A C 1
ATOM 4177 O O . GLU A 1 551 ? 9.784 11.968 27.296 1.00 96.44 551 GLU A O 1
ATOM 4182 N N . ALA A 1 552 ? 8.117 13.478 27.183 1.00 95.81 552 ALA A N 1
ATOM 4183 C CA . ALA A 1 552 ? 8.598 14.257 28.317 1.00 95.81 552 ALA A CA 1
ATOM 4184 C C . ALA A 1 552 ? 8.396 13.485 29.632 1.00 95.81 552 ALA A C 1
ATOM 4186 O O . ALA A 1 552 ? 9.198 13.635 30.554 1.00 95.81 552 ALA A O 1
ATOM 4187 N N . ASP A 1 553 ? 7.396 12.597 29.684 1.00 95.62 553 ASP A N 1
ATOM 4188 C CA . ASP A 1 553 ? 7.152 11.657 30.785 1.00 95.62 553 ASP A CA 1
ATOM 4189 C C . ASP A 1 553 ? 7.596 10.224 30.435 1.00 95.62 553 ASP A C 1
ATOM 4191 O O . ASP A 1 553 ? 6.871 9.250 30.637 1.00 95.62 553 ASP A O 1
ATOM 4195 N N . GLY A 1 554 ? 8.801 10.081 29.872 1.00 92.31 554 GLY A N 1
ATOM 4196 C CA . GLY A 1 554 ? 9.470 8.785 29.711 1.00 92.31 554 GLY A CA 1
ATOM 4197 C C . GLY A 1 554 ? 8.871 7.848 28.655 1.00 92.31 554 GLY A C 1
ATOM 4198 O O . GLY A 1 554 ? 9.158 6.651 28.692 1.00 92.31 554 GLY A O 1
ATOM 4199 N N . GLY A 1 555 ? 8.054 8.362 27.729 1.00 94.44 555 GLY A N 1
ATOM 4200 C CA . GLY A 1 555 ? 7.393 7.556 26.699 1.00 94.44 555 GLY A CA 1
ATOM 4201 C C . GLY A 1 555 ? 6.245 6.739 27.285 1.00 94.44 555 GLY A C 1
ATOM 4202 O O . GLY A 1 555 ? 6.201 5.518 27.128 1.00 94.44 555 GLY A O 1
ATOM 4203 N N . THR A 1 556 ? 5.373 7.411 28.036 1.00 96.88 556 THR A N 1
ATOM 4204 C CA . THR A 1 556 ? 4.171 6.830 28.647 1.00 96.88 556 THR A CA 1
ATOM 4205 C C . THR A 1 556 ? 2.929 7.197 27.844 1.00 96.88 556 THR A C 1
ATOM 4207 O O . THR A 1 556 ? 2.913 8.225 27.169 1.00 96.88 556 THR A O 1
ATOM 4210 N N . THR A 1 557 ? 1.873 6.383 27.920 1.00 97.62 557 THR A N 1
ATOM 4211 C CA . THR A 1 557 ? 0.588 6.726 27.296 1.00 97.62 557 THR A CA 1
ATOM 4212 C C . THR A 1 557 ? -0.223 7.594 28.243 1.00 97.62 557 THR A C 1
ATOM 4214 O O . THR A 1 557 ? -0.506 7.215 29.387 1.00 97.62 557 THR A O 1
ATOM 4217 N N . TRP A 1 558 ? -0.635 8.744 27.735 1.00 98.00 558 TRP A N 1
ATOM 4218 C CA . TRP A 1 558 ? -1.563 9.678 28.350 1.00 98.00 558 TRP A CA 1
ATOM 4219 C C . TRP A 1 558 ? -2.916 9.615 27.650 1.00 98.00 558 TRP A C 1
ATOM 4221 O O . TRP A 1 558 ? -3.017 9.145 26.521 1.00 98.00 558 TRP A O 1
ATOM 4231 N N . SER A 1 559 ? -3.962 10.083 28.326 1.00 97.75 559 SER A N 1
ATOM 4232 C CA . SER A 1 559 ? -5.272 10.311 27.723 1.00 97.75 559 SER A CA 1
ATOM 4233 C C . SER A 1 559 ? -5.761 11.730 27.951 1.00 97.75 559 SER A C 1
ATOM 4235 O O . SER A 1 559 ? -5.371 12.374 28.926 1.00 97.75 559 SER A O 1
ATOM 4237 N N . SER A 1 560 ? -6.620 12.204 27.055 1.00 98.12 560 SER A N 1
ATOM 4238 C CA . SER A 1 560 ? -7.327 13.476 27.158 1.00 98.12 560 SER A CA 1
ATOM 4239 C C . SER A 1 560 ? -8.718 13.353 26.551 1.00 98.12 560 SER A C 1
ATOM 4241 O O . SER A 1 560 ? -8.887 12.680 25.538 1.00 98.12 560 SER A O 1
ATOM 4243 N N . ASP A 1 561 ? -9.693 14.049 27.124 1.00 98.00 561 ASP A N 1
ATOM 4244 C CA . ASP A 1 561 ? -11.086 13.986 26.686 1.00 98.00 561 ASP A CA 1
ATOM 4245 C C . ASP A 1 561 ? -11.474 15.278 25.949 1.00 98.00 561 ASP A C 1
ATOM 4247 O O . ASP A 1 561 ? -10.991 16.368 26.278 1.00 98.00 561 ASP A O 1
ATOM 4251 N N . SER A 1 562 ? -12.360 15.153 24.962 1.00 98.25 562 SER A N 1
ATOM 4252 C CA . SER A 1 562 ? -12.902 16.259 24.174 1.00 98.25 562 SER A CA 1
ATOM 4253 C C . SER A 1 562 ? -14.388 16.058 23.892 1.00 98.25 562 SER A C 1
ATOM 4255 O O . SER A 1 562 ? -14.841 14.948 23.625 1.00 98.25 562 SER A O 1
ATOM 4257 N N . ALA A 1 563 ? -15.163 17.141 23.916 1.00 97.44 563 ALA A N 1
ATOM 4258 C CA . ALA A 1 563 ? -16.563 17.114 23.497 1.00 97.44 563 ALA A CA 1
ATOM 4259 C C . ALA A 1 563 ? -16.738 17.340 21.982 1.00 97.44 563 ALA A C 1
ATOM 4261 O O . ALA A 1 563 ? -17.776 16.979 21.433 1.00 97.44 563 ALA A O 1
ATOM 4262 N N . ASP A 1 564 ? -15.747 17.945 21.319 1.00 94.88 564 ASP A N 1
ATOM 4263 C CA . ASP A 1 564 ? -15.872 18.545 19.984 1.00 94.88 564 ASP A CA 1
ATOM 4264 C C . ASP A 1 564 ? -14.717 18.206 19.024 1.00 94.88 564 ASP A C 1
ATOM 4266 O O . ASP A 1 564 ? -14.719 18.689 17.896 1.00 94.88 564 ASP A O 1
ATOM 4270 N N . LEU A 1 565 ? -13.757 17.375 19.453 1.00 96.94 565 LEU A N 1
ATOM 4271 C CA . LEU A 1 565 ? -12.513 17.018 18.752 1.00 96.94 565 LEU A CA 1
ATOM 4272 C C . LEU A 1 565 ? -11.479 18.146 18.603 1.00 96.94 565 LEU A C 1
ATOM 4274 O O . LEU A 1 565 ? -10.382 17.895 18.102 1.00 96.94 565 LEU A O 1
ATOM 4278 N N . SER A 1 566 ? -11.773 19.355 19.077 1.00 93.06 566 SER A N 1
ATOM 4279 C CA . SER A 1 566 ? -10.882 20.517 18.968 1.00 93.06 566 SER A CA 1
ATOM 4280 C C . SER A 1 566 ? -10.297 20.924 20.318 1.00 93.06 566 SER A C 1
ATOM 4282 O O . SER A 1 566 ? -9.110 21.231 20.416 1.00 93.06 566 SER A O 1
ATOM 4284 N N . SER A 1 567 ? -11.110 20.893 21.373 1.00 94.94 567 SER A N 1
ATOM 4285 C CA . SER A 1 567 ? -10.718 21.282 22.727 1.00 94.94 567 SER A CA 1
ATOM 4286 C C . SER A 1 567 ? -10.487 20.042 23.584 1.00 94.94 567 SER A C 1
ATOM 4288 O O . SER A 1 567 ? -11.421 19.274 23.824 1.00 94.94 567 SER A O 1
ATOM 4290 N N . TRP A 1 568 ? -9.259 19.854 24.066 1.00 97.81 568 TRP A N 1
ATOM 4291 C CA . TRP A 1 568 ? -8.846 18.672 24.828 1.00 97.81 568 TRP A CA 1
ATOM 4292 C C . TRP A 1 568 ? -8.524 19.046 26.277 1.00 97.81 568 TRP A C 1
ATOM 4294 O O . TRP A 1 568 ? -7.877 20.056 26.540 1.00 97.81 568 TRP A O 1
ATOM 4304 N N . SER A 1 569 ? -9.005 18.255 27.237 1.00 97.12 569 SER A N 1
ATOM 4305 C CA . SER A 1 569 ? -8.780 18.494 28.668 1.00 97.12 569 SER A CA 1
ATOM 4306 C C . SER A 1 569 ? -8.720 17.192 29.470 1.00 97.12 569 SER A C 1
ATOM 4308 O O . SER A 1 569 ? -8.918 16.105 28.928 1.00 97.12 569 SER A O 1
ATOM 4310 N N . GLY A 1 570 ? -8.428 17.283 30.771 1.00 94.06 570 GLY A N 1
ATOM 4311 C CA . GLY A 1 570 ? -8.391 16.104 31.644 1.00 94.06 570 GLY A CA 1
ATOM 4312 C C . GLY A 1 570 ? -7.193 15.187 31.380 1.00 94.06 570 GLY A C 1
ATOM 4313 O O . GLY A 1 570 ? -7.318 13.968 31.512 1.00 94.06 570 GLY A O 1
ATOM 4314 N N . HIS A 1 571 ? -6.052 15.776 30.995 1.00 96.88 571 HIS A N 1
ATOM 4315 C CA . HIS A 1 571 ? -4.824 15.051 30.678 1.00 96.88 571 HIS A CA 1
ATOM 4316 C C . HIS A 1 571 ? -4.375 14.189 31.859 1.00 96.88 571 HIS A C 1
ATOM 4318 O O . HIS A 1 571 ? -4.134 14.699 32.957 1.00 96.88 571 HIS A O 1
ATOM 4324 N N . ARG A 1 572 ? -4.240 12.885 31.636 1.00 96.19 572 ARG A N 1
ATOM 4325 C CA . ARG A 1 572 ? -3.798 11.944 32.669 1.00 96.19 572 ARG A CA 1
ATOM 4326 C C . ARG A 1 572 ? -2.958 10.828 32.081 1.00 96.19 572 ARG A C 1
ATOM 4328 O O . ARG A 1 572 ? -3.302 10.294 31.029 1.00 96.19 572 ARG A O 1
ATOM 4335 N N . ARG A 1 573 ? -1.903 10.428 32.790 1.00 96.50 573 ARG A N 1
ATOM 4336 C CA . ARG A 1 573 ? -1.163 9.209 32.464 1.00 96.50 573 ARG A CA 1
ATOM 4337 C C . ARG A 1 573 ? -2.057 7.994 32.690 1.00 96.50 573 ARG A C 1
ATOM 4339 O O . ARG A 1 573 ? -2.646 7.857 33.760 1.00 96.50 573 ARG A O 1
ATOM 4346 N N . VAL A 1 574 ? -2.117 7.118 31.696 1.00 95.44 574 VAL A N 1
ATOM 4347 C CA . VAL A 1 574 ? -2.938 5.901 31.704 1.00 95.44 574 VAL A CA 1
ATOM 4348 C C . VAL A 1 574 ? -2.073 4.652 31.786 1.00 95.44 574 VAL A C 1
ATOM 4350 O O . VAL A 1 574 ? -2.425 3.713 32.494 1.00 95.44 574 VAL A O 1
ATOM 4353 N N . LEU A 1 575 ? -0.924 4.643 31.107 1.00 95.56 575 LEU A N 1
ATOM 4354 C CA . LEU A 1 575 ? -0.079 3.459 31.035 1.00 95.56 575 LEU A CA 1
ATOM 4355 C C . LEU A 1 575 ? 1.407 3.810 31.085 1.00 95.56 575 LEU A C 1
ATOM 4357 O O . LEU A 1 575 ? 1.871 4.749 30.440 1.00 95.56 575 LEU A O 1
ATOM 4361 N N . GLN A 1 576 ? 2.169 2.996 31.814 1.00 94.56 576 GLN A N 1
ATOM 4362 C CA . GLN A 1 576 ? 3.626 3.042 31.856 1.00 94.56 576 GLN A CA 1
ATOM 4363 C C . GLN A 1 576 ? 4.193 1.626 31.778 1.00 94.56 576 GLN A C 1
ATOM 4365 O O . GLN A 1 576 ? 3.803 0.747 32.542 1.00 94.56 576 GLN A O 1
ATOM 4370 N N . THR A 1 577 ? 5.159 1.428 30.884 1.00 91.62 577 THR A N 1
ATOM 4371 C CA . THR A 1 577 ? 5.899 0.171 30.740 1.00 91.62 577 THR A CA 1
ATOM 4372 C C . THR A 1 577 ? 7.348 0.358 31.183 1.00 91.62 577 THR A C 1
ATOM 4374 O O . THR A 1 577 ? 7.886 1.469 31.211 1.00 91.62 577 THR A O 1
ATOM 4377 N N . MET A 1 578 ? 8.013 -0.748 31.512 1.00 85.75 578 MET A N 1
ATOM 4378 C CA . MET A 1 578 ? 9.454 -0.750 31.757 1.00 85.75 578 MET A CA 1
ATOM 4379 C C . MET A 1 578 ? 10.203 -0.490 30.442 1.00 85.75 578 MET A C 1
ATOM 4381 O O . MET A 1 578 ? 10.214 -1.349 29.563 1.00 85.75 578 MET A O 1
ATOM 4385 N N . GLY A 1 579 ? 10.843 0.677 30.324 1.00 84.44 579 GLY A N 1
ATOM 4386 C CA . GLY A 1 579 ? 11.622 1.076 29.142 1.00 84.44 579 GLY A CA 1
ATOM 4387 C C . GLY A 1 579 ? 10.890 1.972 28.134 1.00 84.44 579 GLY A C 1
ATOM 4388 O O . GLY A 1 579 ? 11.480 2.297 27.108 1.00 84.44 579 GLY A O 1
ATOM 4389 N N . GLY A 1 580 ? 9.654 2.392 28.432 1.00 93.00 580 GLY A N 1
ATOM 4390 C CA . GLY A 1 580 ? 8.831 3.220 27.540 1.00 93.00 580 GLY A CA 1
ATOM 4391 C C . GLY A 1 580 ? 8.171 2.422 26.408 1.00 93.00 580 GLY A C 1
ATOM 4392 O O . GLY A 1 580 ? 8.533 1.274 26.144 1.00 93.00 580 GLY A O 1
ATOM 4393 N N . HIS A 1 581 ? 7.174 3.017 25.760 1.00 96.38 581 HIS A N 1
ATOM 4394 C CA . HIS A 1 581 ? 6.428 2.456 24.624 1.00 96.38 581 HIS A CA 1
ATOM 4395 C C . HIS A 1 581 ? 5.888 3.583 23.735 1.00 96.38 581 HIS A C 1
ATOM 4397 O O . HIS A 1 581 ? 6.027 4.758 24.078 1.00 96.38 581 HIS A O 1
ATOM 4403 N N . GLU A 1 582 ? 5.275 3.236 22.606 1.00 96.62 582 GLU A N 1
ATOM 4404 C CA . GLU A 1 582 ? 4.645 4.195 21.688 1.00 96.62 582 GLU A CA 1
ATOM 4405 C C . GLU A 1 582 ? 3.443 3.610 20.942 1.00 96.62 582 GLU A C 1
ATOM 4407 O O . GLU A 1 582 ? 3.016 2.502 21.264 1.00 96.62 582 GLU A O 1
ATOM 4412 N N . GLY A 1 583 ? 2.879 4.362 19.991 1.00 96.94 583 GLY A N 1
ATOM 4413 C CA . GLY A 1 583 ? 1.783 3.906 19.136 1.00 96.94 583 GLY A CA 1
ATOM 4414 C C . GLY A 1 583 ? 0.576 3.330 19.873 1.00 96.94 583 GLY A C 1
ATOM 4415 O O . GLY A 1 583 ? 0.256 2.163 19.634 1.00 96.94 583 GLY A O 1
ATOM 4416 N N . PRO A 1 584 ? -0.072 4.077 20.794 1.00 97.94 584 PRO A N 1
ATOM 4417 C CA . PRO A 1 584 ? -1.314 3.616 21.385 1.00 97.94 584 PRO A CA 1
ATOM 4418 C C . PRO A 1 584 ? -2.372 3.420 20.297 1.00 97.94 584 PRO A C 1
ATOM 4420 O O . PRO A 1 584 ? -2.564 4.306 19.476 1.00 97.94 584 PRO A O 1
ATOM 4423 N N . LYS A 1 585 ? -3.108 2.307 20.327 1.00 98.06 585 LYS A N 1
ATOM 4424 C CA . LYS A 1 585 ? -4.327 2.117 19.525 1.00 98.06 585 LYS A CA 1
ATOM 4425 C C . LYS A 1 585 ? -5.435 1.525 20.376 1.00 98.06 585 LYS A C 1
ATOM 4427 O O . LYS A 1 585 ? -5.224 0.506 21.032 1.00 98.06 585 LYS A O 1
ATOM 4432 N N . VAL A 1 586 ? -6.612 2.152 20.357 1.00 97.12 586 VAL A N 1
ATOM 4433 C CA . VAL A 1 586 ? -7.771 1.742 21.161 1.00 97.12 586 VAL A CA 1
ATOM 4434 C C . VAL A 1 586 ? -8.929 1.308 20.278 1.00 97.12 586 VAL A C 1
ATOM 4436 O O . VAL A 1 586 ? -9.265 1.995 19.320 1.00 97.12 586 VAL A O 1
ATOM 4439 N N . PHE A 1 587 ? -9.556 0.184 20.617 1.00 96.00 587 PHE A N 1
ATOM 4440 C CA . PHE A 1 587 ? -10.681 -0.370 19.864 1.00 96.00 587 PHE A CA 1
ATOM 4441 C C . PHE A 1 587 ? -11.578 -1.244 20.746 1.00 96.00 587 PHE A C 1
ATOM 4443 O O . PHE A 1 587 ? -11.166 -1.701 21.814 1.00 96.00 587 PHE A O 1
ATOM 4450 N N . PHE A 1 588 ? -12.813 -1.480 20.304 1.00 95.00 588 PHE A N 1
ATOM 4451 C CA . PHE A 1 588 ? -13.748 -2.386 20.970 1.00 95.00 588 PHE A CA 1
ATOM 4452 C C . PHE A 1 588 ? -13.863 -3.686 20.181 1.00 95.00 588 PHE A C 1
ATOM 4454 O O . PHE A 1 588 ? -14.188 -3.661 18.995 1.00 95.00 588 PHE A O 1
ATOM 4461 N N . PHE A 1 589 ? -13.627 -4.824 20.829 1.00 95.50 589 PHE A N 1
ATOM 4462 C CA . PHE A 1 589 ? -13.722 -6.129 20.179 1.00 95.50 589 PHE A CA 1
ATOM 4463 C C . PHE A 1 589 ? -14.084 -7.220 21.185 1.00 95.50 589 PHE A C 1
ATOM 4465 O O . PHE A 1 589 ? -13.581 -7.238 22.309 1.00 95.50 589 PHE A O 1
ATOM 4472 N N . GLU A 1 590 ? -14.996 -8.107 20.778 1.00 93.56 590 GLU A N 1
ATOM 4473 C CA . GLU A 1 590 ? -15.528 -9.212 21.591 1.00 93.56 590 GLU A CA 1
ATOM 4474 C C . GLU A 1 590 ? -15.939 -8.812 23.022 1.00 93.56 590 GLU A C 1
ATOM 4476 O O . GLU A 1 590 ? -15.684 -9.511 24.001 1.00 93.56 590 GLU A O 1
ATOM 4481 N N . GLY A 1 591 ? -16.623 -7.672 23.148 1.00 92.44 591 GLY A N 1
ATOM 4482 C CA . GLY A 1 591 ? -17.237 -7.250 24.409 1.00 92.44 591 GLY A CA 1
ATOM 4483 C C . GLY A 1 591 ? -16.305 -6.533 25.388 1.00 92.44 591 GLY A C 1
ATOM 4484 O O . GLY A 1 591 ? -16.725 -6.280 26.514 1.00 92.44 591 GLY A O 1
ATOM 4485 N N . ALA A 1 592 ? -15.078 -6.195 24.988 1.00 94.94 592 ALA A N 1
ATOM 4486 C CA . ALA A 1 592 ? -14.145 -5.421 25.802 1.00 94.94 592 ALA A CA 1
ATOM 4487 C C . ALA A 1 592 ? -13.440 -4.332 24.984 1.00 94.94 592 ALA A C 1
ATOM 4489 O O . ALA A 1 592 ? -13.322 -4.424 23.759 1.00 94.94 592 ALA A O 1
ATOM 4490 N N . TRP A 1 593 ? -12.947 -3.312 25.682 1.00 96.88 593 TRP A N 1
ATOM 4491 C CA . TRP A 1 593 ? -12.015 -2.345 25.120 1.00 96.88 593 TRP A CA 1
ATOM 4492 C C . TRP A 1 593 ? -10.596 -2.888 25.189 1.00 96.88 593 TRP A C 1
ATOM 4494 O O . TRP A 1 593 ? -10.188 -3.488 26.186 1.00 96.88 593 TRP A O 1
ATOM 4504 N N . TRP A 1 594 ? -9.836 -2.633 24.137 1.00 97.81 594 TRP A N 1
ATOM 4505 C CA . TRP A 1 594 ? -8.451 -3.043 24.000 1.00 97.81 594 TRP A CA 1
ATOM 4506 C C . TRP A 1 594 ? -7.579 -1.826 23.722 1.00 97.81 594 TRP A C 1
ATOM 4508 O O . TRP A 1 594 ? -7.992 -0.933 22.987 1.00 97.81 594 TRP A O 1
ATOM 4518 N N . LEU A 1 595 ? -6.388 -1.800 24.314 1.00 98.00 595 LEU A N 1
ATOM 4519 C CA . LEU A 1 595 ? -5.335 -0.818 24.066 1.00 98.00 595 LEU A CA 1
ATOM 4520 C C . LEU A 1 595 ? -4.074 -1.579 23.667 1.00 98.00 595 LEU A C 1
ATOM 4522 O O . LEU A 1 595 ? -3.570 -2.389 24.447 1.00 98.00 595 LEU A O 1
ATOM 4526 N N . LEU A 1 596 ? -3.572 -1.315 22.465 1.00 98.12 596 LEU A N 1
ATOM 4527 C CA . LEU A 1 596 ? -2.265 -1.782 22.010 1.00 98.12 596 LEU A CA 1
ATOM 4528 C C . LEU A 1 596 ? -1.231 -0.680 22.188 1.00 98.12 596 LEU A C 1
ATOM 4530 O O . LEU A 1 596 ? -1.564 0.478 21.972 1.00 98.12 596 LEU A O 1
ATOM 4534 N N . VAL A 1 597 ? -0.003 -1.040 22.558 1.00 98.00 597 VAL A N 1
ATOM 4535 C CA . VAL A 1 597 ? 1.167 -0.148 22.508 1.00 98.00 597 VAL A CA 1
ATOM 4536 C C . VAL A 1 597 ? 2.407 -0.907 22.033 1.00 98.00 597 VAL A C 1
ATOM 4538 O O . VAL A 1 597 ? 2.655 -2.043 22.459 1.00 98.00 597 VAL A O 1
ATOM 4541 N N . ASP A 1 598 ? 3.239 -0.273 21.206 1.00 96.94 598 ASP A N 1
ATOM 4542 C CA . ASP A 1 598 ? 4.509 -0.842 20.759 1.00 96.94 598 ASP A CA 1
ATOM 4543 C C . ASP A 1 598 ? 5.517 -0.817 21.913 1.00 96.94 598 ASP A C 1
ATOM 4545 O O . ASP A 1 598 ? 6.026 0.228 22.321 1.00 96.94 598 ASP A O 1
ATOM 4549 N N . GLY A 1 599 ? 5.809 -2.000 22.456 1.00 93.56 599 GLY A N 1
ATOM 4550 C CA . GLY A 1 599 ? 6.804 -2.188 23.510 1.00 93.56 599 GLY A CA 1
ATOM 4551 C C . GLY A 1 599 ? 8.194 -2.550 22.982 1.00 93.56 599 GLY A C 1
ATOM 4552 O O . GLY A 1 599 ? 8.939 -3.225 23.699 1.00 93.56 599 GLY A O 1
ATOM 4553 N N . TRP A 1 600 ? 8.509 -2.216 21.726 1.00 91.12 600 TRP A N 1
ATOM 4554 C CA . TRP A 1 600 ? 9.763 -2.483 20.999 1.00 91.12 600 TRP A CA 1
ATOM 4555 C C . TRP A 1 600 ? 10.052 -3.958 20.695 1.00 91.12 600 TRP A C 1
ATOM 4557 O O . TRP A 1 600 ? 11.081 -4.301 20.109 1.00 91.12 600 TRP A O 1
ATOM 4567 N N . LYS A 1 601 ? 9.164 -4.853 21.129 1.00 91.94 601 LYS A N 1
ATOM 4568 C CA . LYS A 1 601 ? 9.269 -6.314 21.003 1.00 91.94 601 LYS A CA 1
ATOM 4569 C C . LYS A 1 601 ? 7.936 -6.920 20.560 1.00 91.94 601 LYS A C 1
ATOM 4571 O O . LYS A 1 601 ? 7.616 -8.038 20.950 1.00 91.94 601 LYS A O 1
ATOM 4576 N N . GLY A 1 602 ? 7.150 -6.167 19.799 1.00 94.88 602 GLY A N 1
ATOM 4577 C CA . GLY A 1 602 ? 5.751 -6.463 19.509 1.00 94.88 602 GLY A CA 1
ATOM 4578 C C . GLY A 1 602 ? 4.808 -5.599 20.341 1.00 94.88 602 GLY A C 1
ATOM 4579 O O . GLY A 1 602 ? 5.238 -4.872 21.246 1.00 94.88 602 GLY A O 1
ATOM 4580 N N . GLN A 1 603 ? 3.518 -5.739 20.064 1.00 97.38 603 GLN A N 1
ATOM 4581 C CA . GLN A 1 603 ? 2.449 -4.943 20.654 1.00 97.38 603 GLN A CA 1
ATOM 4582 C C . GLN A 1 603 ? 2.026 -5.534 22.001 1.00 97.38 603 GLN A C 1
ATOM 4584 O O . GLN A 1 603 ? 1.595 -6.685 22.077 1.00 97.38 603 GLN A O 1
ATOM 4589 N N . LEU A 1 604 ? 2.164 -4.762 23.075 1.00 97.19 604 LEU A N 1
ATOM 4590 C CA . LEU A 1 604 ? 1.542 -5.077 24.360 1.00 97.19 604 LEU A CA 1
ATOM 4591 C C . LEU A 1 604 ? 0.046 -4.798 24.262 1.00 97.19 604 LEU A C 1
ATOM 4593 O O . LEU A 1 604 ? -0.334 -3.720 23.820 1.00 97.19 604 LEU A O 1
ATOM 4597 N N . ALA A 1 605 ? -0.778 -5.745 24.696 1.00 97.50 605 ALA A N 1
ATOM 4598 C CA . ALA A 1 605 ? -2.225 -5.619 24.712 1.00 97.50 605 ALA A CA 1
ATOM 4599 C C . ALA A 1 605 ? -2.725 -5.440 26.144 1.00 97.50 605 ALA A C 1
ATOM 4601 O O . ALA A 1 605 ? -2.354 -6.196 27.044 1.00 97.50 605 ALA A O 1
ATOM 4602 N N . TYR A 1 606 ? -3.612 -4.473 26.334 1.00 97.88 606 TYR A N 1
ATOM 4603 C CA . TYR A 1 606 ? -4.314 -4.218 27.581 1.00 97.88 606 TYR A CA 1
ATOM 4604 C C . TYR A 1 606 ? -5.815 -4.296 27.350 1.00 97.88 606 TYR A C 1
ATOM 4606 O O . TYR A 1 606 ? -6.300 -3.892 26.296 1.00 97.88 606 TYR A O 1
ATOM 4614 N N . ARG A 1 607 ? -6.544 -4.803 28.339 1.00 97.44 607 ARG A N 1
ATOM 4615 C CA . ARG A 1 607 ? -7.999 -4.947 28.327 1.00 97.44 607 ARG A CA 1
ATOM 4616 C C . ARG A 1 607 ? -8.624 -3.974 29.323 1.00 97.44 607 ARG A C 1
ATOM 4618 O O . ARG A 1 607 ? -8.073 -3.758 30.400 1.00 97.44 607 ARG A O 1
ATOM 4625 N N . SER A 1 608 ? -9.772 -3.411 28.970 1.00 96.56 608 SER A N 1
ATOM 4626 C CA . SER A 1 608 ? -10.556 -2.516 29.818 1.00 96.56 608 SER A CA 1
ATOM 4627 C C . SER A 1 608 ? -12.052 -2.749 29.617 1.00 96.56 608 SER A C 1
ATOM 4629 O O . SER A 1 608 ? -12.502 -3.069 28.515 1.00 96.56 608 SER A O 1
ATOM 4631 N N . ASP A 1 609 ? -12.829 -2.555 30.680 1.00 94.50 609 ASP A N 1
ATOM 4632 C CA . ASP A 1 609 ? -14.293 -2.536 30.614 1.00 94.50 609 ASP A CA 1
ATOM 4633 C C . ASP A 1 609 ? -14.846 -1.089 30.556 1.00 94.50 609 ASP A C 1
ATOM 4635 O O . ASP A 1 609 ? -16.007 -0.888 30.205 1.00 94.50 609 ASP A O 1
ATOM 4639 N N . ASP A 1 610 ? -14.028 -0.072 30.870 1.00 91.50 610 ASP A N 1
ATOM 4640 C CA . ASP A 1 610 ? -14.464 1.310 31.144 1.00 91.50 610 ASP A CA 1
ATOM 4641 C C . ASP A 1 610 ? -13.665 2.411 30.411 1.00 91.50 610 ASP A C 1
ATOM 4643 O O . ASP A 1 610 ? -13.978 3.592 30.574 1.00 91.50 610 ASP A O 1
ATOM 4647 N N . LEU A 1 611 ? -12.660 2.052 29.597 1.00 93.06 611 LEU A N 1
ATOM 4648 C CA . LEU A 1 611 ? -11.714 2.967 28.930 1.00 93.06 611 LEU A CA 1
ATOM 4649 C C . LEU A 1 611 ? -10.818 3.782 29.885 1.00 93.06 611 LEU A C 1
ATOM 4651 O O . LEU A 1 611 ? -10.128 4.715 29.458 1.00 93.06 611 LEU A O 1
ATOM 4655 N N . GLU A 1 612 ? -10.797 3.470 31.175 1.00 86.62 612 GLU A N 1
ATOM 4656 C CA . GLU A 1 612 ? -10.026 4.199 32.189 1.00 86.62 612 GLU A CA 1
ATOM 4657 C C . GLU A 1 612 ? -9.009 3.297 32.870 1.00 86.62 612 GLU A C 1
ATOM 4659 O O . GLU A 1 612 ? -7.838 3.664 32.992 1.00 86.62 612 GLU A O 1
ATOM 4664 N N . SER A 1 613 ? -9.452 2.107 33.253 1.00 91.38 613 SER A N 1
ATOM 4665 C CA . SER A 1 613 ? -8.673 1.096 33.947 1.00 91.38 613 SER A CA 1
ATOM 4666 C C . SER A 1 613 ? -8.220 0.037 32.950 1.00 91.38 613 SER A C 1
ATOM 4668 O O . SER A 1 613 ? -9.047 -0.556 32.260 1.00 91.38 613 SER A O 1
ATOM 4670 N N . TRP A 1 614 ? -6.913 -0.209 32.876 1.00 95.75 614 TRP A N 1
ATOM 4671 C CA . TRP A 1 614 ? -6.310 -1.110 31.894 1.00 95.75 614 TRP A CA 1
ATOM 4672 C C . TRP A 1 614 ? -5.545 -2.240 32.578 1.00 95.75 614 TRP A C 1
ATOM 4674 O O . TRP A 1 614 ? -4.656 -1.996 33.396 1.00 95.75 614 TRP A O 1
ATOM 4684 N N . GLU A 1 615 ? -5.863 -3.477 32.212 1.00 95.62 615 GLU A N 1
ATOM 4685 C CA . GLU A 1 615 ? -5.208 -4.690 32.704 1.00 95.62 615 GLU A CA 1
ATOM 4686 C C . GLU A 1 615 ? -4.370 -5.329 31.595 1.00 95.62 615 GLU A C 1
ATOM 4688 O O . GLU A 1 615 ? -4.835 -5.467 30.465 1.00 95.62 615 GLU A O 1
ATOM 4693 N N . GLU A 1 616 ? -3.130 -5.731 31.888 1.00 95.12 616 GLU A N 1
ATOM 4694 C CA . GLU A 1 616 ? -2.261 -6.359 30.885 1.00 95.12 616 GLU A CA 1
ATOM 4695 C C . GLU A 1 616 ? -2.826 -7.715 30.435 1.00 95.12 616 GLU A C 1
ATOM 4697 O O . GLU A 1 616 ? -2.946 -8.668 31.209 1.00 95.12 616 GLU A O 1
ATOM 4702 N N . ALA A 1 617 ? -3.125 -7.816 29.145 1.00 94.75 617 ALA A N 1
ATOM 4703 C CA . ALA A 1 617 ? -3.819 -8.936 28.524 1.00 94.75 617 ALA A CA 1
ATOM 4704 C C . ALA A 1 617 ? -2.972 -9.654 27.458 1.00 94.75 617 ALA A C 1
ATOM 4706 O O . ALA A 1 617 ? -3.490 -10.460 26.687 1.00 94.75 617 ALA A O 1
ATOM 4707 N N . GLY A 1 618 ? -1.655 -9.428 27.456 1.00 92.00 618 GLY A N 1
ATOM 4708 C CA . GLY A 1 618 ? -0.686 -10.188 26.670 1.00 92.00 618 GLY A CA 1
ATOM 4709 C C . GLY A 1 618 ? 0.174 -9.348 25.748 1.00 92.00 618 GLY A C 1
ATOM 4710 O O . GLY A 1 618 ? 0.234 -8.127 25.847 1.00 92.00 618 GLY A O 1
ATOM 4711 N N . ARG A 1 619 ? 0.894 -10.044 24.874 1.00 95.38 619 ARG A N 1
ATOM 4712 C CA . ARG A 1 619 ? 1.728 -9.450 23.841 1.00 95.38 619 ARG A CA 1
ATOM 4713 C C . ARG A 1 619 ? 1.467 -10.197 22.546 1.00 95.38 619 ARG A C 1
ATOM 4715 O O . ARG A 1 619 ? 1.463 -11.424 22.532 1.00 95.38 619 ARG A O 1
ATOM 4722 N N . ILE A 1 620 ? 1.245 -9.448 21.480 1.00 97.19 620 ILE A N 1
ATOM 4723 C CA . ILE A 1 620 ? 1.067 -9.974 20.132 1.00 97.19 620 ILE A CA 1
ATOM 4724 C C . ILE A 1 620 ? 2.208 -9.485 19.244 1.00 97.19 620 ILE A C 1
ATOM 4726 O O . ILE A 1 620 ? 2.912 -8.527 19.572 1.00 97.19 620 ILE A O 1
ATOM 4730 N N . LEU A 1 621 ? 2.388 -10.136 18.095 1.00 96.00 621 LEU A N 1
ATOM 4731 C CA . LEU A 1 621 ? 3.382 -9.737 17.098 1.00 96.00 621 LEU A CA 1
ATOM 4732 C C . LEU A 1 621 ? 4.815 -9.687 17.662 1.00 96.00 621 LEU A C 1
ATOM 4734 O O . LEU A 1 621 ? 5.603 -8.805 17.315 1.00 96.00 621 LEU A O 1
ATOM 4738 N N . GLU A 1 622 ? 5.178 -10.653 18.498 1.00 94.38 622 GLU A N 1
ATOM 4739 C CA . GLU A 1 622 ? 6.535 -10.789 19.026 1.00 94.38 622 GLU A CA 1
ATOM 4740 C C . GLU A 1 622 ? 7.534 -11.222 17.941 1.00 94.38 622 GLU A C 1
ATOM 4742 O O . GLU A 1 622 ? 7.145 -11.930 17.008 1.00 94.38 622 GLU A O 1
ATOM 4747 N N . PRO A 1 623 ? 8.841 -10.920 18.085 1.00 89.75 623 PRO A N 1
ATOM 4748 C CA . PRO A 1 623 ? 9.874 -11.413 17.175 1.00 89.75 623 PRO A CA 1
ATOM 4749 C C . PRO A 1 623 ? 9.830 -12.921 16.924 1.00 89.75 623 PRO A C 1
ATOM 4751 O O . PRO A 1 623 ? 10.032 -13.359 15.796 1.00 89.75 623 PRO A O 1
ATOM 4754 N N . ALA A 1 624 ? 9.528 -13.708 17.963 1.00 84.81 624 ALA A N 1
ATOM 4755 C CA . ALA A 1 624 ? 9.437 -15.164 17.878 1.00 84.81 624 ALA A CA 1
ATOM 4756 C C . ALA A 1 624 ? 8.261 -15.658 17.015 1.00 84.81 624 ALA A C 1
ATOM 4758 O O . ALA A 1 624 ? 8.278 -16.800 16.569 1.00 84.81 624 ALA A O 1
ATOM 4759 N N . THR A 1 625 ? 7.257 -14.807 16.785 1.00 83.88 625 THR A N 1
ATOM 4760 C CA . THR A 1 625 ? 6.097 -15.109 15.931 1.00 83.88 625 THR A CA 1
ATOM 4761 C C . THR A 1 625 ? 6.295 -14.677 14.479 1.00 83.88 625 THR A C 1
ATOM 4763 O O . THR A 1 625 ? 5.454 -14.988 13.640 1.00 83.88 625 THR A O 1
ATOM 4766 N N . GLY A 1 626 ? 7.388 -13.966 14.169 1.00 81.69 626 GLY A N 1
ATOM 4767 C CA . GLY A 1 626 ? 7.713 -13.553 12.805 1.00 81.69 626 GLY A CA 1
ATOM 4768 C C . GLY A 1 626 ? 7.921 -14.742 11.866 1.00 81.69 626 GLY A C 1
ATOM 4769 O O . GLY A 1 626 ? 8.225 -15.851 12.300 1.00 81.69 626 GLY A O 1
ATOM 4770 N N . ARG A 1 627 ? 7.770 -14.500 10.563 1.00 81.50 627 ARG A N 1
ATOM 4771 C CA . ARG A 1 627 ? 7.792 -15.506 9.496 1.00 81.50 627 ARG A CA 1
ATOM 4772 C C . ARG A 1 627 ? 9.123 -15.471 8.740 1.00 81.50 627 ARG A C 1
ATOM 4774 O O . ARG A 1 627 ? 9.302 -14.608 7.875 1.00 81.50 627 ARG A O 1
ATOM 4781 N N . PRO A 1 628 ? 10.066 -16.388 9.036 1.00 74.94 628 PRO A N 1
ATOM 4782 C CA . PRO A 1 628 ? 11.369 -16.418 8.378 1.00 74.94 628 PRO A CA 1
ATOM 4783 C C . PRO A 1 628 ? 11.234 -16.538 6.858 1.00 74.94 628 PRO A C 1
ATOM 4785 O O . PRO A 1 628 ? 10.355 -17.240 6.365 1.00 74.94 628 PRO A O 1
ATOM 4788 N N . GLY A 1 629 ? 12.122 -15.873 6.116 1.00 74.69 629 GLY A N 1
ATOM 4789 C CA . GLY A 1 629 ? 12.090 -15.873 4.648 1.00 74.69 629 GLY A CA 1
ATOM 4790 C C . GLY A 1 629 ? 11.045 -14.938 4.028 1.00 74.69 629 GLY A C 1
ATOM 4791 O O . GLY A 1 629 ? 10.888 -14.946 2.813 1.00 74.69 629 GLY A O 1
ATOM 4792 N N . THR A 1 630 ? 10.356 -14.124 4.835 1.00 84.25 630 THR A N 1
ATOM 4793 C CA . THR A 1 630 ? 9.434 -13.071 4.376 1.00 84.25 630 THR A CA 1
ATOM 4794 C C . THR A 1 630 ? 9.857 -11.706 4.919 1.00 84.25 630 THR A C 1
ATOM 4796 O O . THR A 1 630 ? 10.758 -11.623 5.753 1.00 84.25 630 THR A O 1
ATOM 4799 N N . ASP A 1 631 ? 9.184 -10.637 4.487 1.00 88.44 631 ASP A N 1
ATOM 4800 C CA . ASP A 1 631 ? 9.376 -9.307 5.075 1.00 88.44 631 ASP A CA 1
ATOM 4801 C C . ASP A 1 631 ? 8.764 -9.188 6.500 1.00 88.44 631 ASP A C 1
ATOM 4803 O O . ASP A 1 631 ? 9.179 -8.348 7.295 1.00 88.44 631 ASP A O 1
ATOM 4807 N N . ASP A 1 632 ? 7.845 -10.085 6.887 1.00 91.25 632 ASP A N 1
ATOM 4808 C CA . ASP A 1 632 ? 7.192 -10.124 8.210 1.00 91.25 632 ASP A CA 1
ATOM 4809 C C . ASP A 1 632 ? 8.046 -10.846 9.257 1.00 91.25 632 ASP A C 1
ATOM 4811 O O . ASP A 1 632 ? 7.640 -11.836 9.869 1.00 91.25 632 ASP A O 1
ATOM 4815 N N . VAL A 1 633 ? 9.269 -10.372 9.451 1.00 87.62 633 VAL A N 1
ATOM 4816 C CA . VAL A 1 633 ? 10.209 -10.894 10.449 1.00 87.62 633 VAL A CA 1
ATOM 4817 C C . VAL A 1 633 ? 10.412 -9.896 11.582 1.00 87.62 633 VAL A C 1
ATOM 4819 O O . VAL A 1 633 ? 10.229 -8.692 11.424 1.00 87.62 633 VAL A O 1
ATOM 4822 N N . GLY A 1 634 ? 10.810 -10.397 12.753 1.00 89.12 634 GLY A N 1
ATOM 4823 C CA . GLY A 1 634 ? 11.055 -9.550 13.918 1.00 89.12 634 GLY A CA 1
ATOM 4824 C C . GLY A 1 634 ? 9.776 -9.012 14.567 1.00 89.12 634 GLY A C 1
ATOM 4825 O O . GLY A 1 634 ? 8.679 -9.550 14.387 1.00 89.12 634 GLY A O 1
ATOM 4826 N N . ALA A 1 635 ? 9.937 -7.991 15.410 1.00 92.81 635 ALA A N 1
ATOM 4827 C CA . ALA A 1 635 ? 8.830 -7.360 16.124 1.00 92.81 635 ALA A CA 1
ATOM 4828 C C . ALA A 1 635 ? 7.891 -6.635 15.151 1.00 92.81 635 ALA A C 1
ATOM 4830 O O . ALA A 1 635 ? 8.350 -5.989 14.213 1.00 92.81 635 ALA A O 1
ATOM 4831 N N . GLY A 1 636 ? 6.584 -6.751 15.387 1.00 95.50 636 GLY A N 1
ATOM 4832 C CA . GLY A 1 636 ? 5.594 -5.905 14.731 1.00 95.50 636 GLY A CA 1
ATOM 4833 C C . GLY A 1 636 ? 5.508 -4.589 15.487 1.00 95.50 636 GLY A C 1
ATOM 4834 O O . GLY A 1 636 ? 5.266 -4.598 16.695 1.00 95.50 636 GLY A O 1
ATOM 4835 N N . HIS A 1 637 ? 5.751 -3.494 14.782 1.00 96.38 637 HIS A N 1
ATOM 4836 C CA . HIS A 1 637 ? 5.798 -2.145 15.334 1.00 96.38 637 HIS A CA 1
ATOM 4837 C C . HIS A 1 637 ? 4.466 -1.419 15.156 1.00 96.38 637 HIS A C 1
ATOM 4839 O O . HIS A 1 637 ? 3.541 -2.033 14.626 1.00 96.38 637 HIS A O 1
ATOM 4845 N N . HIS A 1 638 ? 4.366 -0.186 15.676 1.00 96.81 638 HIS A N 1
ATOM 4846 C CA . HIS A 1 638 ? 3.203 0.725 15.639 1.00 96.81 638 HIS A CA 1
ATOM 4847 C C . HIS A 1 638 ? 2.063 0.239 14.731 1.00 96.81 638 HIS A C 1
ATOM 4849 O O . HIS A 1 638 ? 2.226 0.141 13.510 1.00 96.81 638 HIS A O 1
ATOM 4855 N N . ALA A 1 639 ? 0.933 -0.103 15.347 1.00 96.56 639 ALA A N 1
ATOM 4856 C CA . ALA A 1 639 ? -0.135 -0.831 14.689 1.00 96.56 639 ALA A CA 1
ATOM 4857 C C . ALA A 1 639 ? -1.445 -0.047 14.679 1.00 96.56 639 ALA A C 1
ATOM 4859 O O . ALA A 1 639 ? -1.760 0.671 15.624 1.00 96.56 639 ALA A O 1
ATOM 4860 N N . ASP A 1 640 ? -2.224 -0.282 13.635 1.00 97.12 640 ASP A N 1
ATOM 4861 C CA . ASP A 1 640 ? -3.613 0.131 13.516 1.00 97.12 640 ASP A CA 1
ATOM 4862 C C . ASP A 1 640 ? -4.523 -1.096 13.413 1.00 97.12 640 ASP A C 1
ATOM 4864 O O . ASP A 1 640 ? -4.055 -2.239 13.331 1.00 97.12 640 ASP A O 1
ATOM 4868 N N . LEU A 1 641 ? -5.832 -0.882 13.475 1.00 94.56 641 LEU A N 1
ATOM 4869 C CA . LEU A 1 641 ? -6.802 -1.953 13.560 1.00 94.56 641 LEU A CA 1
ATOM 4870 C C . LEU A 1 641 ? -8.097 -1.623 12.835 1.00 94.56 641 LEU A C 1
ATOM 4872 O O . LEU A 1 641 ? -8.590 -0.506 12.924 1.00 94.56 641 LEU A O 1
ATOM 4876 N N . VAL A 1 642 ? -8.676 -2.649 12.212 1.00 95.00 642 VAL A N 1
ATOM 4877 C CA . VAL A 1 642 ? -10.032 -2.607 11.657 1.00 95.00 642 VAL A CA 1
ATOM 4878 C C . VAL A 1 642 ? -10.853 -3.771 12.204 1.00 95.00 642 VAL A C 1
ATOM 4880 O O . VAL A 1 642 ? -10.395 -4.919 12.197 1.00 95.00 642 VAL A O 1
ATOM 4883 N N . VAL A 1 643 ? -12.075 -3.485 12.653 1.00 95.00 643 VAL A N 1
ATOM 4884 C CA . VAL A 1 643 ? -13.077 -4.483 13.045 1.00 95.00 643 VAL A CA 1
ATOM 4885 C C . VAL A 1 643 ? -14.109 -4.620 11.929 1.00 95.00 643 VAL A C 1
ATOM 4887 O O . VAL A 1 643 ? -14.825 -3.680 11.600 1.00 95.00 643 VAL A O 1
ATOM 4890 N N . ASP A 1 644 ? -14.224 -5.819 11.365 1.00 93.06 644 ASP A N 1
ATOM 4891 C CA . ASP A 1 644 ? -15.189 -6.153 10.320 1.00 93.06 644 ASP A CA 1
ATOM 4892 C C . ASP A 1 644 ? -16.175 -7.211 10.830 1.00 93.06 644 ASP A C 1
ATOM 4894 O O . ASP A 1 644 ? -15.913 -8.421 10.826 1.00 93.06 644 ASP A O 1
ATOM 4898 N N . GLY A 1 645 ? -17.315 -6.741 11.338 1.00 91.12 645 GLY A N 1
ATOM 4899 C CA . GLY A 1 645 ? -18.328 -7.593 11.950 1.00 91.12 645 GLY A CA 1
ATOM 4900 C C . GLY A 1 645 ? -17.792 -8.323 13.185 1.00 91.12 645 GLY A C 1
ATOM 4901 O O . GLY A 1 645 ? -17.568 -7.715 14.226 1.00 91.12 645 GLY A O 1
ATOM 4902 N N . SER A 1 646 ? -17.626 -9.645 13.087 1.00 90.25 646 SER A N 1
ATOM 4903 C CA . SER A 1 646 ? -17.098 -10.484 14.174 1.00 90.25 646 SER A CA 1
ATOM 4904 C C . SER A 1 646 ? -15.594 -10.748 14.076 1.00 90.25 646 SER A C 1
ATOM 4906 O O . SER A 1 646 ? -15.080 -11.560 14.839 1.00 90.25 646 SER A O 1
ATOM 4908 N N . ARG A 1 647 ? -14.899 -10.147 13.107 1.00 94.19 647 ARG A N 1
ATOM 4909 C CA . ARG A 1 647 ? -13.461 -10.335 12.880 1.00 94.19 647 ARG A CA 1
ATOM 4910 C C . ARG A 1 647 ? -12.734 -9.028 13.153 1.00 94.19 647 ARG A C 1
ATOM 4912 O O . ARG A 1 647 ? -13.290 -7.958 12.925 1.00 94.19 647 ARG A O 1
ATOM 4919 N N . ALA A 1 648 ? -11.494 -9.112 13.608 1.00 95.50 648 ALA A N 1
ATOM 4920 C CA . ALA A 1 648 ? -10.629 -7.953 13.774 1.00 95.50 648 ALA A CA 1
ATOM 4921 C C . ALA A 1 648 ? -9.272 -8.234 13.139 1.00 95.50 648 ALA A C 1
ATOM 4923 O O . ALA A 1 648 ? -8.756 -9.347 13.226 1.00 95.50 648 ALA A O 1
ATOM 4924 N N . TYR A 1 649 ? -8.691 -7.219 12.513 1.00 96.38 649 TYR A N 1
ATOM 4925 C CA . TYR A 1 649 ? -7.399 -7.317 11.851 1.00 96.38 649 TYR A CA 1
ATOM 4926 C C . TYR A 1 649 ? -6.483 -6.224 12.364 1.00 96.38 649 TYR A C 1
ATOM 4928 O O . TYR A 1 649 ? -6.850 -5.052 12.348 1.00 96.38 649 TYR A O 1
ATOM 4936 N N . VAL A 1 650 ? -5.282 -6.608 12.780 1.00 97.19 650 VAL A N 1
ATOM 4937 C CA . VAL A 1 650 ? -4.214 -5.674 13.122 1.00 97.19 650 VAL A CA 1
ATOM 4938 C C . VAL A 1 650 ? -3.328 -5.455 11.904 1.00 97.19 650 VAL A C 1
ATOM 4940 O O . VAL A 1 650 ? -2.853 -6.413 11.291 1.00 97.19 650 VAL A O 1
ATOM 4943 N N . VAL A 1 651 ? -3.091 -4.196 11.556 1.00 96.81 651 VAL A N 1
ATOM 4944 C CA . VAL A 1 651 ? -2.166 -3.776 10.504 1.00 96.81 651 VAL A CA 1
ATOM 4945 C C . VAL A 1 651 ? -0.945 -3.168 11.175 1.00 96.81 651 VAL A C 1
ATOM 4947 O O . VAL A 1 651 ? -1.071 -2.331 12.056 1.00 96.81 651 VAL A O 1
ATOM 4950 N N . TYR A 1 652 ? 0.248 -3.610 10.805 1.00 97.62 652 TYR A N 1
ATOM 4951 C CA . TYR A 1 652 ? 1.492 -3.242 11.487 1.00 97.62 652 TYR A CA 1
ATOM 4952 C C . TYR A 1 652 ? 2.647 -3.203 10.496 1.00 97.62 652 TYR A C 1
ATOM 4954 O O . TYR A 1 652 ? 2.495 -3.643 9.359 1.00 97.62 652 TYR A O 1
ATOM 4962 N N . PHE A 1 653 ? 3.819 -2.722 10.906 1.00 97.25 653 PHE A N 1
ATOM 4963 C CA . PHE A 1 653 ? 5.014 -2.789 10.063 1.00 97.25 653 PHE A CA 1
ATOM 4964 C C . PHE A 1 653 ? 6.177 -3.519 10.739 1.00 97.25 653 PHE A C 1
ATOM 4966 O O . PHE A 1 653 ? 6.225 -3.662 11.963 1.00 97.25 653 PHE A O 1
ATOM 4973 N N . THR A 1 654 ? 7.123 -3.989 9.933 1.00 95.25 654 THR A N 1
ATOM 4974 C CA . THR A 1 654 ? 8.381 -4.608 10.376 1.00 95.25 654 THR A CA 1
ATOM 4975 C C . THR A 1 654 ? 9.575 -3.935 9.698 1.00 95.25 654 THR A C 1
ATOM 4977 O O . THR A 1 654 ? 9.425 -3.182 8.733 1.00 95.25 654 THR A O 1
ATOM 4980 N N . HIS A 1 655 ? 10.776 -4.223 10.203 1.00 92.88 655 HIS A N 1
ATOM 4981 C CA . HIS A 1 655 ? 12.044 -3.876 9.562 1.00 92.88 655 HIS A CA 1
ATOM 4982 C C . HIS A 1 655 ? 12.807 -5.160 9.201 1.00 92.88 655 HIS A C 1
ATOM 4984 O O . HIS A 1 655 ? 13.537 -5.688 10.048 1.00 92.88 655 HIS A O 1
ATOM 4990 N N . PRO A 1 656 ? 12.644 -5.694 7.979 1.00 87.69 656 PRO A N 1
ATOM 4991 C CA . PRO A 1 656 ? 13.085 -7.050 7.662 1.00 87.69 656 PRO A CA 1
ATOM 4992 C C . PRO A 1 656 ? 14.595 -7.290 7.784 1.00 87.69 656 PRO A C 1
ATOM 4994 O O . PRO A 1 656 ? 15.011 -8.362 8.225 1.00 87.69 656 PRO A O 1
ATOM 4997 N N . GLU A 1 657 ? 15.432 -6.299 7.467 1.00 83.62 657 GLU A N 1
ATOM 4998 C CA . GLU A 1 657 ? 16.894 -6.417 7.608 1.00 83.62 657 GLU A CA 1
ATOM 4999 C C . GLU A 1 657 ? 17.449 -5.885 8.936 1.00 83.62 657 GLU A C 1
ATOM 5001 O O . GLU A 1 657 ? 18.668 -5.830 9.135 1.00 83.62 657 GLU A O 1
ATOM 5006 N N . ARG A 1 658 ? 16.589 -5.482 9.877 1.00 79.06 658 ARG A N 1
ATOM 5007 C CA . ARG A 1 658 ? 17.036 -4.969 11.175 1.00 79.06 658 ARG A CA 1
ATOM 5008 C C . ARG A 1 658 ? 17.252 -6.119 12.154 1.00 79.06 658 ARG A C 1
ATOM 5010 O O . ARG A 1 658 ? 16.382 -6.477 12.940 1.00 79.06 658 ARG A O 1
ATOM 5017 N N . HIS A 1 659 ? 18.456 -6.686 12.130 1.00 63.59 659 HIS A N 1
ATOM 5018 C CA . HIS A 1 659 ? 18.825 -7.810 13.000 1.00 63.59 659 HIS A CA 1
ATOM 5019 C C . HIS A 1 659 ? 19.325 -7.381 14.392 1.00 63.59 659 HIS A C 1
ATOM 5021 O O . HIS A 1 659 ? 19.292 -8.177 15.329 1.00 63.59 659 HIS A O 1
ATOM 5027 N N . THR A 1 660 ? 19.772 -6.129 14.557 1.00 53.34 660 THR A N 1
ATOM 5028 C CA . THR A 1 660 ? 20.167 -5.551 15.856 1.00 53.34 660 THR A CA 1
ATOM 5029 C C . THR A 1 660 ? 19.804 -4.065 15.928 1.00 53.34 660 THR A C 1
ATOM 5031 O O . THR A 1 660 ? 19.648 -3.403 14.905 1.00 53.34 660 THR A O 1
ATOM 5034 N N . ALA A 1 661 ? 19.704 -3.504 17.138 1.00 47.22 661 ALA A N 1
ATOM 5035 C CA . ALA A 1 661 ? 19.438 -2.074 17.332 1.00 47.22 661 ALA A CA 1
ATOM 5036 C C . ALA A 1 661 ? 20.542 -1.150 16.764 1.00 47.22 661 ALA A C 1
ATOM 5038 O O . ALA A 1 661 ? 20.298 0.043 16.624 1.00 47.22 661 ALA A O 1
ATOM 5039 N N . ALA A 1 662 ? 21.723 -1.694 16.438 1.00 39.84 662 ALA A N 1
ATOM 5040 C CA . ALA A 1 662 ? 22.943 -0.950 16.121 1.00 39.84 662 ALA A CA 1
ATOM 5041 C C . ALA A 1 662 ? 23.322 -0.917 14.627 1.00 39.84 662 ALA A C 1
ATOM 5043 O O . ALA A 1 662 ? 24.322 -0.296 14.274 1.00 39.84 662 ALA A O 1
ATOM 5044 N N . SER A 1 663 ? 22.576 -1.578 13.735 1.00 44.25 663 SER A N 1
ATOM 5045 C CA . SER A 1 663 ? 22.887 -1.550 12.302 1.00 44.25 663 SER A CA 1
ATOM 5046 C C . SER A 1 663 ? 22.246 -0.332 11.632 1.00 44.25 663 SER A C 1
ATOM 5048 O O . SER A 1 663 ? 21.141 -0.436 11.106 1.00 44.25 663 SER A O 1
ATOM 5050 N N . ASP A 1 664 ? 22.932 0.812 11.613 1.00 54.56 664 ASP A N 1
ATOM 5051 C CA . ASP A 1 664 ? 22.550 1.970 10.782 1.00 54.56 664 ASP A CA 1
ATOM 5052 C C . ASP A 1 664 ? 23.015 1.779 9.326 1.00 54.56 664 ASP A C 1
ATOM 5054 O O . ASP A 1 664 ? 23.690 2.608 8.720 1.00 54.56 664 ASP A O 1
ATOM 5058 N N . LEU A 1 665 ? 22.713 0.603 8.773 1.00 66.06 665 LEU A N 1
ATOM 5059 C CA . LEU A 1 665 ? 22.901 0.335 7.355 1.00 66.06 665 LEU A CA 1
ATOM 5060 C C . LEU A 1 665 ? 21.660 0.849 6.621 1.00 66.06 665 LEU A C 1
ATOM 5062 O O . LEU A 1 665 ? 20.553 0.541 7.065 1.00 66.06 665 LEU A O 1
ATOM 5066 N N . PRO A 1 666 ? 21.794 1.534 5.469 1.00 72.62 666 PRO A N 1
ATOM 5067 C CA . PRO A 1 666 ? 20.643 2.004 4.696 1.00 72.62 666 PRO A CA 1
ATOM 5068 C C . PRO A 1 666 ? 19.584 0.920 4.433 1.00 72.62 666 PRO A C 1
ATOM 5070 O O . PRO A 1 666 ? 18.393 1.191 4.512 1.00 72.62 666 PRO A O 1
ATOM 5073 N N . ARG A 1 667 ? 20.000 -0.340 4.230 1.00 78.12 667 ARG A N 1
ATOM 5074 C CA . ARG A 1 667 ? 19.076 -1.477 4.063 1.00 78.12 667 ARG A CA 1
ATOM 5075 C C . ARG A 1 667 ? 18.243 -1.791 5.310 1.00 78.12 667 ARG A C 1
ATOM 5077 O O . ARG A 1 667 ? 17.090 -2.158 5.176 1.00 78.12 667 ARG A O 1
ATOM 5084 N N . ALA A 1 668 ? 18.777 -1.598 6.516 1.00 84.12 668 ALA A N 1
ATOM 5085 C CA . ALA A 1 668 ? 18.058 -1.867 7.767 1.00 84.12 668 ALA A CA 1
ATOM 5086 C C . ALA A 1 668 ? 16.971 -0.822 8.092 1.00 84.12 668 ALA A C 1
ATOM 5088 O O . ALA A 1 668 ? 16.213 -1.002 9.045 1.00 84.12 668 ALA A O 1
ATOM 5089 N N . ARG A 1 669 ? 16.901 0.271 7.316 1.00 89.69 669 ARG A N 1
ATOM 5090 C CA . ARG A 1 669 ? 15.877 1.324 7.426 1.00 89.69 669 ARG A CA 1
ATOM 5091 C C . ARG A 1 669 ? 14.572 0.939 6.734 1.00 89.69 669 ARG A C 1
ATOM 5093 O O . ARG A 1 669 ? 13.530 1.497 7.069 1.00 89.69 669 ARG A O 1
ATOM 5100 N N . ARG A 1 670 ? 14.643 -0.005 5.790 1.00 91.88 670 ARG A N 1
ATOM 5101 C CA . ARG A 1 670 ? 13.509 -0.501 5.014 1.00 91.88 670 ARG A CA 1
ATOM 5102 C C . ARG A 1 670 ? 12.388 -0.968 5.924 1.00 91.88 670 ARG A C 1
ATOM 5104 O O . ARG A 1 670 ? 12.652 -1.610 6.945 1.00 91.88 670 ARG A O 1
ATOM 5111 N N . SER A 1 671 ? 11.152 -0.679 5.541 1.00 95.25 671 SER A N 1
ATOM 5112 C CA . SER A 1 671 ? 9.977 -1.166 6.250 1.00 95.25 671 SER A CA 1
ATOM 5113 C C . SER A 1 671 ? 8.858 -1.578 5.313 1.00 95.25 671 SER A C 1
ATOM 5115 O O . SER A 1 671 ? 8.745 -1.132 4.169 1.00 95.25 671 SER A O 1
ATOM 5117 N N . SER A 1 672 ? 8.022 -2.465 5.827 1.00 94.69 672 SER A N 1
ATOM 5118 C CA . SER A 1 672 ? 6.951 -3.095 5.079 1.00 94.69 672 SER A CA 1
ATOM 5119 C C . SER A 1 672 ? 5.737 -3.297 5.970 1.00 94.69 672 SER A C 1
ATOM 5121 O O . SER A 1 672 ? 5.879 -3.628 7.146 1.00 94.69 672 SER A O 1
ATOM 5123 N N . VAL A 1 673 ? 4.546 -3.085 5.412 1.00 97.12 673 VAL A N 1
ATOM 5124 C CA . VAL A 1 673 ? 3.276 -3.182 6.138 1.00 97.12 673 VAL A CA 1
ATOM 5125 C C . VAL A 1 673 ? 2.713 -4.592 6.004 1.00 97.12 673 VAL A C 1
ATOM 5127 O O . VAL A 1 673 ? 2.782 -5.206 4.942 1.00 97.12 673 VAL A O 1
ATOM 5130 N N . HIS A 1 674 ? 2.124 -5.103 7.074 1.00 95.56 674 HIS A N 1
ATOM 5131 C CA . HIS A 1 674 ? 1.595 -6.450 7.224 1.00 95.56 674 HIS A CA 1
ATOM 5132 C C . HIS A 1 674 ? 0.222 -6.409 7.884 1.00 95.56 674 HIS A C 1
ATOM 5134 O O . HIS A 1 674 ? -0.160 -5.406 8.479 1.00 95.56 674 HIS A O 1
ATOM 5140 N N . VAL A 1 675 ? -0.504 -7.520 7.790 1.00 95.25 675 VAL A N 1
ATOM 5141 C CA . VAL A 1 675 ? -1.780 -7.724 8.472 1.00 95.25 675 VAL A CA 1
ATOM 5142 C C . VAL A 1 675 ? -1.758 -9.066 9.199 1.00 95.25 675 VAL A C 1
ATOM 5144 O O . VAL A 1 675 ? -1.159 -10.026 8.705 1.00 95.25 675 VAL A O 1
ATOM 5147 N N . ALA A 1 676 ? -2.380 -9.109 10.373 1.00 94.88 676 ALA A N 1
ATOM 5148 C CA . ALA A 1 676 ? -2.675 -10.329 11.109 1.00 94.88 676 ALA A CA 1
ATOM 5149 C C . ALA A 1 676 ? -4.133 -10.304 11.596 1.00 94.88 676 ALA A C 1
ATOM 5151 O O . ALA A 1 676 ? -4.625 -9.261 12.027 1.00 94.88 676 ALA A O 1
ATOM 5152 N N . GLU A 1 677 ? -4.827 -11.436 11.559 1.00 94.88 677 GLU A N 1
ATOM 5153 C CA . GLU A 1 677 ? -6.133 -11.583 12.201 1.00 94.88 677 GLU A CA 1
ATOM 5154 C C . GLU A 1 677 ? -5.965 -11.696 13.718 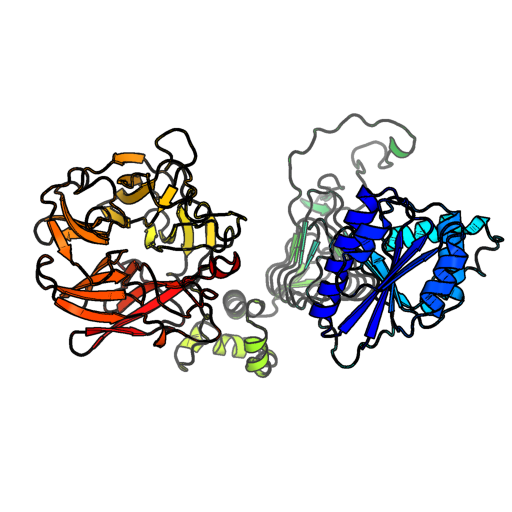1.00 94.88 677 GLU A C 1
ATOM 5156 O O . GLU A 1 677 ? -5.017 -12.312 14.219 1.00 94.88 677 GLU A O 1
ATOM 5161 N N . LEU A 1 678 ? -6.873 -11.057 14.450 1.00 95.25 678 LEU A N 1
ATOM 5162 C CA . LEU A 1 678 ? -6.905 -11.065 15.900 1.00 95.25 678 LEU A CA 1
ATOM 5163 C C . LEU A 1 678 ? -7.971 -12.016 16.426 1.00 95.25 678 LEU A C 1
ATOM 5165 O O . LEU A 1 678 ? -9.098 -12.057 15.935 1.00 95.25 678 LEU A O 1
ATOM 5169 N N . HIS A 1 679 ? -7.626 -12.702 17.511 1.00 94.50 679 HIS A N 1
ATOM 5170 C CA . HIS A 1 679 ? -8.543 -13.558 18.253 1.00 94.50 679 HIS A CA 1
ATOM 5171 C C . HIS A 1 679 ? -8.411 -13.307 19.749 1.00 94.50 679 HIS A C 1
ATOM 5173 O O . HIS A 1 679 ? -7.300 -13.096 20.250 1.00 94.50 679 HIS A O 1
ATOM 5179 N N . VAL A 1 680 ? -9.525 -13.403 20.475 1.00 94.25 680 VAL A N 1
ATOM 5180 C CA . VAL A 1 680 ? -9.502 -13.463 21.936 1.00 94.25 680 VAL A CA 1
ATOM 5181 C C . VAL A 1 680 ? -9.541 -14.927 22.361 1.00 94.25 680 VAL A C 1
ATOM 5183 O O . VAL A 1 680 ? -10.510 -15.643 22.126 1.00 94.25 680 VAL A O 1
ATOM 5186 N N . VAL A 1 681 ? -8.470 -15.385 23.002 1.00 92.25 681 VAL A N 1
ATOM 5187 C CA . VAL A 1 681 ? -8.351 -16.751 23.523 1.00 92.25 681 VAL A CA 1
ATOM 5188 C C . VAL A 1 681 ? -8.098 -16.655 25.019 1.00 92.25 681 VAL A C 1
ATOM 5190 O O . VAL A 1 681 ? -7.149 -16.003 25.450 1.00 92.25 681 VAL A O 1
ATOM 5193 N N . ASP A 1 682 ? -8.980 -17.255 25.821 1.00 90.81 682 ASP A N 1
ATOM 5194 C CA . ASP A 1 682 ? -8.907 -17.241 27.290 1.00 90.81 682 ASP A CA 1
ATOM 5195 C C . ASP A 1 682 ? -8.745 -15.825 27.889 1.00 90.81 682 ASP A C 1
ATOM 5197 O O . ASP A 1 682 ? -7.990 -15.601 28.837 1.00 90.81 682 ASP A O 1
ATOM 5201 N N . GLY A 1 683 ? -9.447 -14.841 27.311 1.00 88.19 683 GLY A N 1
ATOM 5202 C CA . GLY A 1 683 ? -9.414 -13.440 27.751 1.00 88.19 683 GLY A CA 1
ATOM 5203 C C . GLY A 1 683 ? -8.146 -12.671 27.362 1.00 88.19 683 GLY A C 1
ATOM 5204 O O . GLY A 1 683 ? -7.934 -11.565 27.858 1.00 88.19 683 GLY A O 1
ATOM 5205 N N . ARG A 1 684 ? -7.301 -13.231 26.488 1.00 92.88 684 ARG A N 1
ATOM 5206 C CA . ARG A 1 684 ? -6.071 -12.606 25.983 1.00 92.88 684 ARG A CA 1
ATOM 5207 C C . ARG A 1 684 ? -6.154 -12.404 24.481 1.00 92.88 684 ARG A C 1
ATOM 5209 O O . ARG A 1 684 ? -6.690 -13.251 23.770 1.00 92.88 684 ARG A O 1
ATOM 5216 N N . LEU A 1 685 ? -5.587 -11.304 24.003 1.00 94.06 685 LEU A N 1
ATOM 5217 C CA . LEU A 1 685 ? -5.503 -11.046 22.572 1.00 94.06 685 LEU A CA 1
ATOM 5218 C C . LEU A 1 685 ? -4.351 -11.853 21.970 1.00 94.06 685 LEU A C 1
ATOM 5220 O O . LEU A 1 685 ? -3.248 -11.895 22.517 1.00 94.06 685 LEU A O 1
ATOM 5224 N N . THR A 1 686 ? -4.607 -12.480 20.832 1.00 94.19 686 THR A N 1
ATOM 5225 C CA . THR A 1 686 ? -3.626 -13.223 20.038 1.00 94.19 686 THR A CA 1
ATOM 5226 C C . THR A 1 686 ? -3.689 -12.740 18.594 1.00 94.19 686 THR A C 1
ATOM 5228 O O . THR A 1 686 ? -4.736 -12.271 18.155 1.00 94.19 686 THR A O 1
ATOM 5231 N N . ALA A 1 687 ? -2.571 -12.824 17.868 1.00 94.31 687 ALA A N 1
ATOM 5232 C CA . ALA A 1 687 ? -2.495 -12.428 16.462 1.00 94.31 687 ALA A CA 1
ATOM 5233 C C . ALA A 1 687 ? -1.943 -13.574 15.611 1.00 94.31 687 ALA A C 1
ATOM 5235 O O . ALA A 1 687 ? -0.843 -14.070 15.875 1.00 94.31 687 ALA A O 1
ATOM 5236 N N . ALA A 1 688 ? -2.686 -13.963 14.582 1.00 87.94 688 ALA A N 1
ATOM 5237 C CA . ALA A 1 688 ? -2.295 -14.992 13.631 1.00 87.94 688 ALA A CA 1
ATOM 5238 C C . ALA A 1 688 ? -1.485 -14.361 12.486 1.00 87.94 688 ALA A C 1
ATOM 5240 O O . ALA A 1 688 ? -2.029 -13.923 11.472 1.00 87.94 688 ALA A O 1
ATOM 5241 N N . ARG A 1 689 ? -0.155 -14.265 12.647 1.00 87.50 689 ARG A N 1
ATOM 5242 C CA . ARG A 1 689 ? 0.712 -13.734 11.581 1.00 87.50 689 ARG A CA 1
ATOM 5243 C C . ARG A 1 689 ? 0.636 -14.613 10.335 1.00 87.50 689 ARG A C 1
ATOM 5245 O O . ARG A 1 689 ? 0.965 -15.795 10.376 1.00 87.50 689 ARG A O 1
ATOM 5252 N N . GLY A 1 690 ? 0.277 -13.994 9.216 1.00 73.94 690 GLY A N 1
ATOM 5253 C CA . GLY A 1 690 ? 0.053 -14.680 7.946 1.00 73.94 690 GLY A CA 1
ATOM 5254 C C . GLY A 1 690 ? -1.388 -15.050 7.658 1.00 73.94 690 GLY A C 1
ATOM 5255 O O . GLY A 1 690 ? -1.652 -15.536 6.566 1.00 73.94 690 GLY A O 1
ATOM 5256 N N . GLU A 1 691 ? -2.301 -14.739 8.571 1.00 80.44 691 GLU A N 1
ATOM 5257 C CA . GLU A 1 691 ? -3.733 -14.750 8.319 1.00 80.44 691 GLU A CA 1
ATOM 5258 C C . GLU A 1 691 ? -4.269 -13.309 8.377 1.00 80.44 691 GLU A C 1
ATOM 5260 O O . GLU A 1 691 ? -3.805 -12.529 9.198 1.00 80.44 691 GLU A O 1
ATOM 5265 N N . PRO A 1 692 ? -5.227 -12.913 7.529 1.00 77.56 692 PRO A N 1
ATOM 5266 C CA . PRO A 1 692 ? -5.736 -13.687 6.411 1.00 77.56 692 PRO A CA 1
ATOM 5267 C C . PRO A 1 692 ? -4.707 -13.758 5.272 1.00 77.56 692 PRO A C 1
ATOM 5269 O O . PRO A 1 692 ? -3.921 -12.837 5.059 1.00 77.56 692 PRO A O 1
ATOM 5272 N N . ASP A 1 693 ? -4.787 -14.818 4.470 1.00 66.62 693 ASP A N 1
ATOM 5273 C CA . ASP A 1 693 ? -4.022 -14.954 3.220 1.00 66.62 693 ASP A CA 1
ATOM 5274 C C . ASP A 1 693 ? -4.261 -13.794 2.235 1.00 66.62 693 ASP A C 1
ATOM 5276 O O . ASP A 1 693 ? -3.401 -13.447 1.421 1.00 66.62 693 ASP A O 1
ATOM 5280 N N . VAL A 1 694 ? -5.470 -13.225 2.283 1.00 75.06 694 VAL A N 1
ATOM 5281 C CA . VAL A 1 694 ? -5.898 -12.040 1.539 1.00 75.06 694 VAL A CA 1
ATOM 5282 C C . VAL A 1 694 ? -6.877 -11.263 2.413 1.00 75.06 694 VAL A C 1
ATOM 5284 O O . VAL A 1 694 ? -7.921 -11.795 2.796 1.00 75.06 694 VAL A O 1
ATOM 5287 N N . LEU A 1 695 ? -6.570 -9.998 2.693 1.00 86.12 695 LEU A N 1
ATOM 5288 C CA . LEU A 1 695 ? -7.483 -9.108 3.403 1.00 86.12 695 LEU A CA 1
ATOM 5289 C C . LEU A 1 695 ? -8.668 -8.740 2.501 1.00 86.12 695 LEU A C 1
ATOM 5291 O O . LEU A 1 695 ? -8.479 -8.381 1.341 1.00 86.12 695 LEU A O 1
ATOM 5295 N N . ARG A 1 696 ? -9.890 -8.864 3.022 1.00 86.81 696 ARG A N 1
ATOM 5296 C CA . ARG A 1 696 ? -11.133 -8.449 2.357 1.00 86.81 696 ARG A CA 1
ATOM 5297 C C . ARG A 1 696 ? -12.095 -7.890 3.394 1.00 86.81 696 ARG A C 1
ATOM 5299 O O . ARG A 1 696 ? -12.800 -8.654 4.044 1.00 86.81 696 ARG A O 1
ATOM 5306 N N . LEU A 1 697 ? -12.074 -6.579 3.538 1.00 90.12 697 LEU A N 1
ATOM 5307 C CA . LEU A 1 697 ? -12.924 -5.799 4.415 1.00 90.12 697 LEU A CA 1
ATOM 5308 C C . LEU A 1 697 ? -14.245 -5.474 3.728 1.00 90.12 697 LEU A C 1
ATOM 5310 O O . LEU A 1 697 ? -14.274 -5.115 2.545 1.00 90.12 697 LEU A O 1
ATOM 5314 N N . SER A 1 698 ? -15.330 -5.588 4.486 1.00 87.81 698 SER A N 1
ATOM 5315 C CA . SER A 1 698 ? -16.640 -5.088 4.085 1.00 87.81 698 SER A CA 1
ATOM 5316 C C . SER A 1 698 ? -16.675 -3.556 4.044 1.00 87.81 698 SER A C 1
ATOM 5318 O O . SER A 1 698 ? -15.792 -2.874 4.555 1.00 87.81 698 SER A O 1
ATOM 5320 N N . ASP A 1 699 ? -17.717 -2.995 3.434 1.00 82.56 699 ASP A N 1
ATOM 5321 C CA . ASP A 1 699 ? -17.926 -1.543 3.387 1.00 82.56 699 ASP A CA 1
ATOM 5322 C C . ASP A 1 699 ? -18.293 -0.921 4.748 1.00 82.56 699 ASP A C 1
ATOM 5324 O O . ASP A 1 699 ? -18.176 0.299 4.909 1.00 82.56 699 ASP A O 1
ATOM 5328 N N . ASP A 1 700 ? -18.728 -1.754 5.697 1.00 82.75 700 ASP A N 1
ATOM 5329 C CA . ASP A 1 700 ? -19.219 -1.364 7.023 1.00 82.75 700 ASP A CA 1
ATOM 5330 C C . ASP A 1 700 ? -18.179 -1.597 8.134 1.00 82.75 700 ASP A C 1
ATOM 5332 O O . ASP A 1 700 ? -18.481 -1.373 9.307 1.00 82.75 700 ASP A O 1
ATOM 5336 N N . ALA A 1 701 ? -16.970 -2.057 7.789 1.00 86.94 701 ALA A N 1
ATOM 5337 C CA . ALA A 1 701 ? -15.901 -2.254 8.762 1.00 86.94 701 ALA A CA 1
ATOM 5338 C C . ALA A 1 701 ? -15.453 -0.915 9.381 1.00 86.94 701 ALA A C 1
ATOM 5340 O O . ALA A 1 701 ? -15.465 0.126 8.712 1.00 86.94 701 ALA A O 1
ATOM 5341 N N . VAL A 1 702 ? -15.084 -0.955 10.666 1.00 82.19 702 VAL A N 1
ATOM 5342 C CA . VAL A 1 702 ? -14.845 0.219 11.527 1.00 82.19 702 VAL A CA 1
ATOM 5343 C C . VAL A 1 702 ? -13.425 0.252 12.053 1.00 82.19 702 VAL A C 1
ATOM 5345 O O . VAL A 1 702 ? -12.929 -0.822 12.471 1.00 82.19 702 VAL A O 1
#

Organism: NCBI:txid598650

Radius of gyration: 32.78 Å; Cα contacts (8 Å, |Δi|>4): 1579; chains: 1; bounding box: 83×57×89 Å

Sequence (702 aa):
MKLTVVLLADQTPPATASAVWATVEAANAVEDALGVEVDARLVAVGPDPETEPLLRSVEGAVVDVAPGEGLATAWDRGVAATTAELVYLCTDVSAPRPDALVELVRALLAHPEAVVAFPGTSAAPAVLARSSYLRGVGGLQGLGLAWPDAAPEVWHHLWLLLEPGRRVVVPGAVVRGVPVVQPPRPLDPAGWVTVGAHTYLAGDSKAVAYVSTQRIRIGAYCSIAEGVRLLNPHPRDGRVVGADGVETTLNLFGVHRPGTATTFPLNRLGYVEPEWPRPDQLGAPQVIGNDVWIGQGAVVVGPVTVGDGAIVGAGAVVSRDVPPYAVVAGNPAQVVRYRYDQGVIDAMLEIRWWDWTEEVISERLEWFRRPAAEFVAQFGPAGRSASTAAVGRPTPLFRDPVFDGATDPVLVRNRAEGTWWLVYTARRASVPTAGVEWVHGSDLGVAISADGGASWTYRGTLAGLEHEPGRNTFWAPELLWVGDTCHMFVSYVRGVPDRWEGHARHIHHYTSSDMWAWEHQGRLELSSDRVIDAAVVALPGGGYRMYYKDEADGGTTWSSDSADLSSWSGHRRVLQTMGGHEGPKVFFFEGAWWLLVDGWKGQLAYRSDDLESWEEAGRILEPATGRPGTDDVGAGHHADLVVDGSRAYVVYFTHPERHTAASDLPRARRSSVHVAELHVVDGRLTAARGEPDVLRLSDDAV

Solvent-accessible surface area (backbone atoms only — not comparable to full-atom values): 38444 Å² total; per-residue (Å²): 105,63,37,31,37,48,34,60,40,83,61,60,60,75,59,43,53,52,54,51,52,52,45,52,50,28,50,52,50,49,26,71,74,66,77,37,57,70,52,41,33,38,38,33,42,51,60,56,90,77,37,54,64,58,57,63,64,42,86,83,44,50,70,48,79,42,78,86,54,55,69,60,61,53,46,53,52,56,55,70,74,52,91,45,62,36,40,36,45,54,70,99,56,102,69,75,58,70,68,61,51,54,45,49,53,55,53,41,68,75,41,57,71,35,27,41,30,38,71,40,99,50,71,52,67,34,37,58,44,44,35,54,53,67,70,65,70,78,42,94,82,70,70,87,62,63,87,77,74,52,54,65,60,52,45,51,55,49,46,72,49,63,40,90,88,41,71,58,80,62,92,84,74,78,67,92,86,63,83,82,73,77,73,72,61,57,84,31,97,86,64,37,33,42,51,28,56,83,42,51,74,31,83,77,41,43,80,46,66,75,49,97,54,32,37,40,39,35,29,27,52,20,46,33,33,38,50,22,35,42,35,37,61,54,98,64,36,39,70,43,67,45,99,86,70,50,74,42,81,47,87,72,92,56,73,39,44,84,90,49,102,53,53,69,60,58,55,81,77,73,45,84,74,82,86,72,86,82,77,94,64,71,46,65,53,19,34,38,33,32,48,25,37,37,27,43,46,16,34,39,42,39,64,28,42,38,27,42,46,15,34,39,35,59,57,13,30,37,70,59,67,38,59,58,28,28,31,30,38,42,80,72,43,40,81,77,47,59,77,63,57,69,70,56,48,53,32,49,67,68,53,41,69,87,77,52,52,71,66,59,48,62,77,42,51,74,47,79,74,46,60,66,69,58,40,36,45,62,70,17,84,80,29,70,80,80,61,96,71,82,84,53,64,76,54,51,67,44,66,38,89,84,30,34,12,29,34,35,43,32,72,47,76,39,79,73,78,72,30,35,32,42,38,20,18,34,22,32,23,72,53,94,60,95,55,45,39,29,61,33,44,10,47,40,29,36,27,43,9,87,61,32,52,56,49,69,43,81,75,53,60,65,49,67,76,72,86,60,96,75,61,44,20,39,38,29,57,27,79,50,74,58,87,78,35,36,37,36,35,28,16,37,31,83,38,58,48,58,60,86,75,95,65,61,23,35,38,31,37,31,38,19,68,68,77,56,61,48,45,80,74,45,76,57,72,66,92,59,59,37,25,36,26,41,23,77,41,78,40,98,88,60,38,32,37,35,31,24,22,29,52,83,66,64,22,20,36,29,34,31,39,20,78,75,86,73,60,58,43,80,66,40,82,68,46,81,58,93,87,25,40,38,34,38,32,66,51,77,59,96,91,34,36,37,38,35,29,20,55,88,52,7,27,36,32,25,38,20,91,74,88,70,60,75,43,86,28,48,64,27,46,28,42,89,66,32,41,86,97,47,47,52,21,44,33,29,38,33,44,27,65,40,37,43,90,95,43,36,36,40,32,26,20,21,34,55,64,49,86,53,99,79,60,90,44,63,70,30,52,29,22,30,26,38,53,21,32,48,47,77,56,96,83,22,57,42,54,44,72,67,29,61,43,62,45,70,51,60,97,82,45,83

pLDDT: mean 74.99, std 22.16, range [23.81, 98.75]

Foldseek 3Di:
DEAEEEEEDPDAQVVLLVLVVLVVLLQVVCCVVPVDHYQYEYQYEAYDPVRQVSQVPPPRYHYDYDHPDDPLVSVCVSVVPDPHQEYEYGDPDPDDDLVNVVSVLVVLLVPQRYWYFYDAPDSYTLETDGSVVLVVPDCPPNPPDDPPVCSVVSVVVVVVCRPHPRYDDDPPDDPPDDDPPDDFDQPDPLQQEEAEACADADDPEDADDDDSLEHEYAYYNEAHYAQEYREAADPQADFDQDPVRDTDGDDDPDRQDPPDPGSDPCVVVVDDDPDDPDDPDRFQYQYHYYLEYEAHNEYEYHNEYEAALEYEYHNEYDDYHHYHQFYWGDVPIDGPDGNDDPVLRVQCVVLPCSPDDPVVCVVCVVLVVDPSVVSSCCRGDVNVPPDDDDPFDDAFLDADPQQLFFFLWDWDQQPVVRWIKIWGFAFNLNDDADARLSQWLTFIWIWIGPFQSQDTHTDGGAPDPCPDPDRWGWHNWEWDDDPQKIKIWIKTWGYRDRDDPDTFIWIWIWIDNRSRDIDTPGTADADDRRKGAWEKDAAPVAWIKIWIFDVVPQQFIWMWTGRPVRHTDDIDGQGDDDNHWGQWYWDDAPQWIWIWTGPVFATFIWTHNHVRHTHGQGGEQGQVLADPPYQRHTYWHRWYKKAAPNWIKIKTKDQSPCPDPPPPDSSSSRMGIHMWIWDQDPNHIYTHGCPPSGRHGDSPID